Protein AF-0000000079730343 (afdb_homodimer)

InterPro domains:
  IPR000845 Nucleoside phosphorylase domain [PF01048] (17-235)
  IPR018016 Nucleoside phosphorylase, conserved site [PS01232] (62-77)
  IPR035994 Nucleoside phosphorylase superfamily [G3DSA:3.40.50.1580] (2-241)
  IPR035994 Nucleoside phosphorylase superfamily [SSF53167] (4-230)

Secondary structure (DSSP, 8-state):
-PPPTTT---TTSS-SEEE--S-HHHHHHHHTTSEEEEEEEEETTEEEEEEEETTEEEEEE---SSHHHHHHHHHHHHHTT--EEEEEEEEEE-STTPPTT-EEEEEEEEEESSSGGGTS-TTS-B---HHHHHHHHHHHHHTT--EEEEEEEEES-TT---HHHHHHHHHTT--EEESSHHHHHHHHHHTT-EEEEEEEEEEETTTTEETTTT-SS---HHHHTHHHHHHHHHHHHHHT-/-PPPTTT---TTSS-SEEE--S-HHHHHHHHTTSEEEEEEEEETTEEEEEEEETTEEEEEE---SSHHHHHHHHHHHHHTT--EEEEEEEEEE-STTPPTT-EEEEEEEEEESSSGGGTS-TTS-B---HHHHHHHHHHHHHTT--EEEEEEEEES-TT---HHHHHHHHHTT--EEESSHHHHHHHHHHTT-EEEEEEEEEEETTTTEETTTSTTS---HHHHTHHHHHHHHHHHHHHT-

Sequence (482 aa):
MAKQPHLLVEEGDVHDLALVPGDPGRVDRIASHCEDAETVAENREYKLVNATYEGRDLTICSTGIGSPSAAIAVEELAAVGVETFVRVGTTGALQSGIEIGDMIVATGAAKDEGTTARYESDTVPAVPDYEVLSELVDAAEARGEDVHVGPIATDDAFYAETEEYVDNWEAAGLLAVEMEAAALFTLARRKGLRAGAICTVDGNLVEGTQKGATDDEELPEKAKNNVERAISITLDAATSLMAKQPHLLVEEGDVHDLALVPGDPGRVDRIASHCEDAETVAENREYKLVNATYEGRDLTICSTGIGSPSAAIAVEELAAVGVETFVRVGTTGALQSGIEIGDMIVATGAAKDEGTTARYESDTVPAVPDYEVLSELVDAAEARGEDVHVGPIATDDAFYAETEEYVDNWEAAGLLAVEMEAAALFTLARRKGLRAGAICTVDGNLVEGTQKGATDDEELPEKAKNNVERAISITLDAATSL

Foldseek 3Di:
DDQQPAQRDAAPLFDQEEEEEAAPVVLVVLQVQFAPWDWRGDGDSWTWIWTHDPRFTHIYIYQHAAAVSVLSVLVNVVNRRHFEYEYEYAWAWLEPPADFLAKEKAQWEQPAHDPLVVVDDSVDTQGFDPLLSVLLVVLCVVVVHDHHYYHAYAHGDPPPDDPVNSVVCHVVVHTTYGHHRSSNSSVSVVVVGGYIYMHGYQYYPVVPGGHPPPPPDDPPPSNVCSSVSSSSSSSSSSVVD/DDQQPAQRDAAPLFDQEEEEEAAPVVLVVLQVQFAPWDWRGDGDSWTWIWTHDPRFTHIYIYQHAAAVSVLSVLVNVVNRRHFEYEYEYAWAWLEPPAAFLAKEKAQWEQPADDPLVVVDDSVDTQGFDPLLSVLLVVLCVVVVHDHHYYHAYAHGDPPPDDPVNSVVCHVVVHTTYGGHRSSNSSVSVVVVGGYIYMHGYQYYPVVPGGHPPNVPDDGPPSNVCSSVSSSSSSSSSSVVD

Organism: NCBI:txid1457250

Solvent-accessible surface area (backbone atoms only — not comparable to full-atom values): 23530 Å² total; per-residue (Å²): 114,75,65,31,88,64,61,58,46,30,60,80,67,60,40,46,33,32,42,38,24,35,46,46,71,50,36,55,58,52,40,71,75,35,42,80,60,41,80,68,30,74,38,93,54,29,32,33,32,36,30,29,43,96,84,34,65,29,22,29,33,14,24,28,83,31,30,64,46,31,42,53,46,53,54,48,43,44,74,28,53,32,46,34,41,35,34,51,45,62,27,34,22,28,41,84,90,56,49,58,24,39,36,36,36,40,43,21,15,13,51,56,45,73,56,48,58,78,77,42,64,55,30,52,46,17,32,43,30,62,66,50,37,49,33,42,54,49,28,24,50,76,70,71,41,77,63,48,74,41,32,27,34,14,39,74,54,90,83,68,74,43,71,66,57,50,50,51,39,34,54,51,48,26,46,26,42,34,34,38,59,20,32,51,16,41,53,22,36,43,69,74,36,38,19,27,40,40,28,25,23,47,20,18,67,69,76,70,41,36,67,91,72,58,57,86,54,83,69,55,72,53,43,74,46,21,68,61,51,50,44,50,27,49,53,54,21,50,58,79,105,114,74,65,32,89,65,60,60,46,30,60,79,68,59,39,46,32,31,42,38,23,36,46,47,70,50,37,55,58,50,41,70,75,36,42,80,59,41,80,68,31,72,37,92,51,30,33,31,31,36,30,28,43,96,87,33,66,30,21,31,34,13,24,29,82,31,30,63,45,32,43,53,45,53,54,48,42,44,74,28,54,33,46,34,39,34,32,52,44,62,26,33,21,28,41,82,90,56,50,58,25,38,36,38,36,40,44,21,14,13,51,56,42,72,55,50,59,78,76,42,64,55,31,54,44,17,33,42,31,64,66,50,38,50,33,41,55,49,28,23,51,76,69,72,42,78,63,48,75,40,33,27,34,14,39,73,56,91,83,67,75,44,69,66,56,50,50,51,39,35,55,51,49,25,48,27,40,36,35,36,60,19,34,51,16,43,54,22,36,42,69,74,36,35,21,27,41,40,28,26,23,47,19,17,68,70,77,70,42,36,66,87,72,57,53,85,55,82,70,55,75,53,43,74,48,21,68,61,50,51,45,51,26,50,53,55,22,50,59,78,107

Radius of gyration: 22.63 Å; Cα contacts (8 Å, |Δi|>4): 1236; chains: 2; bounding box: 57×63×49 Å

Nearest PDB structures (foldseek):
  3qpb-assembly1_A  TM=9.044E-01  e=6.531E-28  Streptococcus pyogenes serotype M6
  3qpb-assembly3_R  TM=8.979E-01  e=1.360E-26  Streptococcus pyogenes serotype M6
  4lnh-assembly1_A  TM=9.200E-01  e=1.536E-26  Aliivibrio fischeri ES114
  4mch-assembly1_A  TM=9.067E-01  e=4.037E-27  Aliivibrio fischeri ES114
  2iq5-assembly1_B  TM=9.388E-01  e=5.197E-25  Salmonella enterica subsp. enterica serovar Typhimurium str. LT2

Structure (mmCIF, N/CA/C/O backbone):
data_AF-0000000079730343-model_v1
#
loop_
_entity.id
_entity.type
_entity.pdbx_description
1 polymer 'Nucleoside phosphorylase'
#
loop_
_atom_site.group_PDB
_atom_site.id
_atom_site.type_symbol
_atom_site.label_atom_id
_atom_site.label_alt_id
_atom_site.label_comp_id
_atom_site.label_asym_id
_atom_site.label_entity_id
_atom_site.label_seq_id
_atom_site.pdbx_PDB_ins_code
_atom_site.Cartn_x
_atom_site.Cartn_y
_atom_site.Cartn_z
_atom_site.occupancy
_atom_site.B_iso_or_equiv
_atom_site.auth_seq_id
_atom_site.auth_comp_id
_atom_site.auth_asym_id
_atom_site.auth_atom_id
_atom_site.pdbx_PDB_model_num
ATOM 1 N N . MET A 1 1 ? 25.766 -19.5 -10.812 1 69.94 1 MET A N 1
ATOM 2 C CA . MET A 1 1 ? 25.078 -19.703 -9.547 1 69.94 1 MET A CA 1
ATOM 3 C C . MET A 1 1 ? 24.531 -21.125 -9.438 1 69.94 1 MET A C 1
ATOM 5 O O . MET A 1 1 ? 24.188 -21.734 -10.453 1 69.94 1 MET A O 1
ATOM 9 N N . ALA A 1 2 ? 24.578 -21.672 -8.266 1 84.38 2 ALA A N 1
ATOM 10 C CA . ALA A 1 2 ? 24.203 -23.047 -7.988 1 84.38 2 ALA A CA 1
ATOM 11 C C . ALA A 1 2 ? 22.719 -23.281 -8.273 1 84.38 2 ALA A C 1
ATOM 13 O O . ALA A 1 2 ? 21.906 -22.359 -8.141 1 84.38 2 ALA A O 1
ATOM 14 N N . LYS A 1 3 ? 22.453 -24.375 -8.891 1 95.38 3 LYS A N 1
ATOM 15 C CA . LYS A 1 3 ? 21.078 -24.812 -9.117 1 95.38 3 LYS A CA 1
ATOM 16 C C . LYS A 1 3 ? 20.266 -24.766 -7.828 1 95.38 3 LYS A C 1
ATOM 18 O O . LYS A 1 3 ? 20.719 -25.219 -6.777 1 95.38 3 LYS A O 1
ATOM 23 N N . GLN A 1 4 ? 19.078 -24.078 -7.918 1 97.38 4 GLN A N 1
ATOM 24 C CA . GLN A 1 4 ? 18.203 -23.969 -6.75 1 97.38 4 GLN A CA 1
ATOM 25 C C . GLN A 1 4 ? 17.609 -25.328 -6.379 1 97.38 4 GLN A C 1
ATOM 27 O O . GLN A 1 4 ? 17.141 -26.062 -7.246 1 97.38 4 GLN A O 1
ATOM 32 N N . PRO A 1 5 ? 17.625 -25.75 -5.18 1 97 5 PRO A N 1
ATOM 33 C CA . PRO A 1 5 ? 17.328 -27.125 -4.777 1 97 5 PRO A CA 1
ATOM 34 C C . PRO A 1 5 ? 15.852 -27.484 -4.941 1 97 5 PRO A C 1
ATOM 36 O O . PRO A 1 5 ? 15.516 -28.656 -5.152 1 97 5 PRO A O 1
ATOM 39 N N . HIS A 1 6 ? 14.945 -26.484 -4.82 1 97.94 6 HIS A N 1
ATOM 40 C CA . HIS A 1 6 ? 13.531 -26.828 -4.871 1 97.94 6 HIS A CA 1
ATOM 41 C C . HIS A 1 6 ? 12.953 -26.594 -6.266 1 97.94 6 HIS A C 1
ATOM 43 O O . HIS A 1 6 ? 12.219 -27.438 -6.785 1 97.94 6 HIS A O 1
ATOM 49 N N . LEU A 1 7 ? 13.297 -25.438 -6.891 1 98.38 7 LEU A N 1
ATOM 50 C CA . LEU A 1 7 ? 12.742 -25.109 -8.203 1 98.38 7 LEU A CA 1
ATOM 51 C C . LEU A 1 7 ? 13.531 -25.781 -9.312 1 98.38 7 LEU A C 1
ATOM 53 O O . LEU A 1 7 ? 13.062 -25.859 -10.453 1 98.38 7 LEU A O 1
ATOM 57 N N . LEU A 1 8 ? 14.797 -26.203 -9.008 1 98.38 8 LEU A N 1
ATOM 58 C CA . LEU A 1 8 ? 15.664 -26.922 -9.93 1 98.38 8 LEU A CA 1
ATOM 59 C C . LEU A 1 8 ? 16 -26.062 -11.141 1 98.38 8 LEU A C 1
ATOM 61 O O . LEU A 1 8 ? 16.016 -26.562 -12.273 1 98.38 8 LEU A O 1
ATOM 65 N N . VAL A 1 9 ? 16.203 -24.781 -10.93 1 98.31 9 VAL A N 1
ATOM 66 C CA . VAL A 1 9 ? 16.609 -23.859 -11.984 1 98.31 9 VAL A CA 1
ATOM 67 C C . VAL A 1 9 ? 17.875 -23.109 -11.562 1 98.31 9 VAL A C 1
ATOM 69 O O . VAL A 1 9 ? 18.203 -23.062 -10.375 1 98.31 9 VAL A O 1
ATOM 72 N N . GLU A 1 10 ? 18.609 -22.625 -12.477 1 98.06 10 GLU A N 1
ATOM 73 C CA . GLU A 1 10 ? 19.797 -21.797 -12.258 1 98.06 10 GLU A CA 1
ATOM 74 C C . GLU A 1 10 ? 19.766 -20.547 -13.125 1 98.06 10 GLU A C 1
ATOM 76 O O . GLU A 1 10 ? 18.828 -20.344 -13.898 1 98.06 10 GLU A O 1
ATOM 81 N N . GLU A 1 11 ? 20.781 -19.688 -12.906 1 97.56 11 GLU A N 1
ATOM 82 C CA . GLU A 1 11 ? 20.844 -18.438 -13.664 1 97.56 11 GLU A CA 1
ATOM 83 C C . GLU A 1 11 ? 20.766 -18.719 -15.164 1 97.56 11 GLU A C 1
ATOM 85 O O . GLU A 1 11 ? 21.391 -19.641 -15.68 1 97.56 11 GLU A O 1
ATOM 90 N N . GLY A 1 12 ? 19.938 -17.984 -15.812 1 97.69 12 GLY A N 1
ATOM 91 C CA . GLY A 1 12 ? 19.781 -18.156 -17.25 1 97.69 12 GLY A CA 1
ATOM 92 C C . GLY A 1 12 ? 18.547 -18.969 -17.609 1 97.69 12 GLY A C 1
ATOM 93 O O . GLY A 1 12 ? 18.109 -18.969 -18.766 1 97.69 12 GLY A O 1
ATOM 94 N N . ASP A 1 13 ? 17.984 -19.641 -16.641 1 98.44 13 ASP A N 1
ATOM 95 C CA . ASP A 1 13 ? 16.875 -20.562 -16.922 1 98.44 13 ASP A CA 1
ATOM 96 C C . ASP A 1 13 ? 15.547 -19.828 -16.953 1 98.44 13 ASP A C 1
ATOM 98 O O . ASP A 1 13 ? 14.555 -20.344 -17.453 1 98.44 13 ASP A O 1
ATOM 102 N N . VAL A 1 14 ? 15.484 -18.625 -16.359 1 98.69 14 VAL A N 1
ATOM 103 C CA . VAL A 1 14 ? 14.203 -17.953 -16.172 1 98.69 14 VAL A CA 1
ATOM 104 C C . VAL A 1 14 ? 14.305 -16.516 -16.656 1 98.69 14 VAL A C 1
ATOM 106 O O . VAL A 1 14 ? 15.383 -16.047 -17.031 1 98.69 14 VAL A O 1
ATOM 109 N N . HIS A 1 15 ? 13.203 -15.836 -16.812 1 98.75 15 HIS A N 1
ATOM 110 C CA . HIS A 1 15 ? 13.148 -14.438 -17.219 1 98.75 15 HIS A CA 1
ATOM 111 C C . HIS A 1 15 ? 13.008 -13.516 -16 1 98.75 15 HIS A C 1
ATOM 113 O O . HIS A 1 15 ? 12.852 -13.984 -14.875 1 98.75 15 HIS A O 1
ATOM 119 N N . ASP A 1 16 ? 13.102 -12.211 -16.219 1 98.81 16 ASP A N 1
ATOM 120 C CA . ASP A 1 16 ? 13.18 -11.242 -15.133 1 98.81 16 ASP A CA 1
ATOM 121 C C . ASP A 1 16 ? 11.805 -11 -14.516 1 98.81 16 ASP A C 1
ATOM 123 O O . ASP A 1 16 ? 11.695 -10.414 -13.43 1 98.81 16 ASP A O 1
ATOM 127 N N . LEU A 1 17 ? 10.711 -11.406 -15.18 1 98.94 17 LEU A N 1
ATOM 128 C CA . LEU A 1 17 ? 9.336 -11.281 -14.703 1 98.94 17 LEU A CA 1
ATOM 129 C C . LEU A 1 17 ? 8.695 -12.648 -14.5 1 98.94 17 LEU A C 1
ATOM 131 O O . LEU A 1 17 ? 8.734 -13.492 -15.391 1 98.94 17 LEU A O 1
ATOM 135 N N . ALA A 1 18 ? 8.133 -12.891 -13.312 1 98.94 18 ALA A N 1
ATOM 136 C CA . ALA A 1 18 ? 7.48 -14.164 -13.016 1 98.94 18 ALA A CA 1
ATOM 137 C C . ALA A 1 18 ? 6.027 -13.953 -12.602 1 98.94 18 ALA A C 1
ATOM 139 O O . ALA A 1 18 ? 5.742 -13.156 -11.703 1 98.94 18 ALA A O 1
ATOM 140 N N . LEU A 1 19 ? 5.109 -14.547 -13.281 1 98.94 19 LEU A N 1
ATOM 141 C CA . LEU A 1 19 ? 3.76 -14.727 -12.758 1 98.94 19 LEU A CA 1
ATOM 142 C C . LEU A 1 19 ? 3.695 -15.922 -11.812 1 98.94 19 LEU A C 1
ATOM 144 O O . LEU A 1 19 ? 4.172 -17.016 -12.148 1 98.94 19 LEU A O 1
ATOM 148 N N . VAL A 1 20 ? 3.068 -15.734 -10.617 1 98.94 20 VAL A N 1
ATOM 149 C CA . VAL A 1 20 ? 3.184 -16.781 -9.609 1 98.94 20 VAL A CA 1
ATOM 150 C C . VAL A 1 20 ? 1.797 -17.156 -9.094 1 98.94 20 VAL A C 1
ATOM 152 O O . VAL A 1 20 ? 1.356 -16.656 -8.055 1 98.94 20 VAL A O 1
ATOM 155 N N . PRO A 1 21 ? 1.135 -18.125 -9.773 1 98.75 21 PRO A N 1
ATOM 156 C CA . PRO A 1 21 ? -0.096 -18.703 -9.242 1 98.75 21 PRO A CA 1
ATOM 157 C C . PRO A 1 21 ? 0.169 -19.781 -8.188 1 98.75 21 PRO A C 1
ATOM 159 O O . PRO A 1 21 ? 1.284 -20.297 -8.094 1 98.75 21 PRO A O 1
ATOM 162 N N . GLY A 1 22 ? -0.842 -20.062 -7.363 1 97.75 22 GLY A N 1
ATOM 163 C CA . GLY A 1 22 ? -0.707 -21.141 -6.387 1 97.75 22 GLY A CA 1
ATOM 164 C C . GLY A 1 22 ? -0.759 -22.516 -7.012 1 97.75 22 GLY A C 1
ATOM 165 O O . GLY A 1 22 ? 0.118 -23.344 -6.762 1 97.75 22 GLY A O 1
ATOM 166 N N . ASP A 1 23 ? -1.673 -22.75 -7.934 1 96.19 23 ASP A N 1
ATOM 167 C CA . ASP A 1 23 ? -2.004 -24.047 -8.523 1 96.19 23 ASP A CA 1
ATOM 168 C C . ASP A 1 23 ? -1.111 -24.344 -9.727 1 96.19 23 ASP A C 1
ATOM 170 O O . ASP A 1 23 ? -1.12 -23.594 -10.711 1 96.19 23 ASP A O 1
ATOM 174 N N . PRO A 1 24 ? -0.413 -25.484 -9.633 1 96.88 24 PRO A N 1
ATOM 175 C CA . PRO A 1 24 ? 0.372 -25.859 -10.812 1 96.88 24 PRO A CA 1
ATOM 176 C C . PRO A 1 24 ? -0.47 -25.938 -12.086 1 96.88 24 PRO A C 1
ATOM 178 O O . PRO A 1 24 ? 0.028 -25.641 -13.172 1 96.88 24 PRO A O 1
ATOM 181 N N . GLY A 1 25 ? -1.729 -26.359 -11.898 1 96.44 25 GLY A N 1
ATOM 182 C CA . GLY A 1 25 ? -2.617 -26.391 -13.047 1 96.44 25 GLY A CA 1
ATOM 183 C C . GLY A 1 25 ? -2.826 -25.016 -13.672 1 96.44 25 GLY A C 1
ATOM 184 O O . GLY A 1 25 ? -3.053 -24.906 -14.875 1 96.44 25 GLY A O 1
ATOM 185 N N . ARG A 1 26 ? -2.764 -24 -12.898 1 97.62 26 ARG A N 1
ATOM 186 C CA . ARG A 1 26 ? -2.953 -22.641 -13.398 1 97.62 26 ARG A CA 1
ATOM 187 C C . ARG A 1 26 ? -1.734 -22.172 -14.188 1 97.62 26 ARG A C 1
ATOM 189 O O . ARG A 1 26 ? -1.836 -21.266 -15.023 1 97.62 26 ARG A O 1
ATOM 196 N N . VAL A 1 27 ? -0.572 -22.766 -13.969 1 98.56 27 VAL A N 1
ATOM 197 C CA . VAL A 1 27 ? 0.603 -22.469 -14.789 1 98.56 27 VAL A CA 1
ATOM 198 C C . VAL A 1 27 ? 0.315 -22.797 -16.25 1 98.56 27 VAL A C 1
ATOM 200 O O . VAL A 1 27 ? 0.581 -22 -17.141 1 98.56 27 VAL A O 1
ATOM 203 N N . ASP A 1 28 ? -0.299 -23.969 -16.422 1 97.69 28 ASP A N 1
ATOM 204 C CA . ASP A 1 28 ? -0.637 -24.391 -17.781 1 97.69 28 ASP A CA 1
ATOM 205 C C . ASP A 1 28 ? -1.703 -23.484 -18.391 1 97.69 28 ASP A C 1
ATOM 207 O O . ASP A 1 28 ? -1.654 -23.188 -19.594 1 97.69 28 ASP A O 1
ATOM 211 N N . ARG A 1 29 ? -2.625 -23.125 -17.594 1 97.81 29 ARG A N 1
ATOM 212 C CA . ARG A 1 29 ? -3.686 -22.25 -18.062 1 97.81 29 ARG A CA 1
ATOM 213 C C . ARG A 1 29 ? -3.121 -20.906 -18.531 1 97.81 29 ARG A C 1
ATOM 215 O O . ARG A 1 29 ? -3.508 -20.391 -19.578 1 97.81 29 ARG A O 1
ATOM 222 N N . ILE A 1 30 ? -2.219 -20.328 -17.75 1 98.75 30 ILE A N 1
ATOM 223 C CA . ILE A 1 30 ? -1.584 -19.062 -18.125 1 98.75 30 ILE A CA 1
ATOM 224 C C . ILE A 1 30 ? -0.767 -19.25 -19.391 1 98.75 30 ILE A C 1
ATOM 226 O O . ILE A 1 30 ? -0.866 -18.453 -20.328 1 98.75 30 ILE A O 1
ATOM 230 N N . ALA A 1 31 ? -0 -20.328 -19.469 1 98.69 31 ALA A N 1
ATOM 231 C CA . ALA A 1 31 ? 0.871 -20.609 -20.594 1 98.69 31 ALA A CA 1
ATOM 232 C C . ALA A 1 31 ? 0.064 -20.75 -21.891 1 98.69 31 ALA A C 1
ATOM 234 O O . ALA A 1 31 ? 0.539 -20.375 -22.969 1 98.69 31 ALA A O 1
ATOM 235 N N . SER A 1 32 ? -1.128 -21.234 -21.766 1 98.25 32 SER A N 1
ATOM 236 C CA . SER A 1 32 ? -1.967 -21.469 -22.938 1 98.25 32 SER A CA 1
ATOM 237 C C . SER A 1 32 ? -2.369 -20.156 -23.594 1 98.25 32 SER A C 1
ATOM 239 O O . SER A 1 32 ? -2.803 -20.141 -24.75 1 98.25 32 SER A O 1
ATOM 241 N N . HIS A 1 33 ? -2.254 -19.016 -22.891 1 98.31 33 HIS A N 1
ATOM 242 C CA . HIS A 1 33 ? -2.543 -17.688 -23.438 1 98.31 33 HIS A CA 1
ATOM 243 C C . HIS A 1 33 ? -1.304 -17.078 -24.078 1 98.31 33 HIS A C 1
ATOM 245 O O . HIS A 1 33 ? -1.368 -15.984 -24.641 1 98.31 33 HIS A O 1
ATOM 251 N N . CYS A 1 34 ? -0.185 -17.781 -24.016 1 98.69 34 CYS A N 1
ATOM 252 C CA . CYS A 1 34 ? 1.097 -17.219 -24.422 1 98.69 34 CYS A CA 1
ATOM 253 C C . CYS A 1 34 ? 1.65 -17.969 -25.641 1 98.69 34 CYS A C 1
ATOM 255 O O . CYS A 1 34 ? 1.074 -18.969 -26.062 1 98.69 34 CYS A O 1
ATOM 257 N N . GLU A 1 35 ? 2.682 -17.406 -26.172 1 98.38 35 GLU A N 1
ATOM 258 C CA . GLU A 1 35 ? 3.453 -18.047 -27.234 1 98.38 35 GLU A CA 1
ATOM 259 C C . GLU A 1 35 ? 4.73 -18.672 -26.688 1 98.38 35 GLU A C 1
ATOM 261 O O . GLU A 1 35 ? 5.199 -18.312 -25.609 1 98.38 35 GLU A O 1
ATOM 266 N N . ASP A 1 36 ? 5.254 -19.734 -27.359 1 98.12 36 ASP A N 1
ATOM 267 C CA . ASP A 1 36 ? 6.562 -20.328 -27.125 1 98.12 36 ASP A CA 1
ATOM 268 C C . ASP A 1 36 ? 6.676 -20.859 -25.703 1 98.12 36 ASP A C 1
ATOM 270 O O . ASP A 1 36 ? 7.707 -20.688 -25.047 1 98.12 36 ASP A O 1
ATOM 274 N N . ALA A 1 37 ? 5.59 -21.422 -25.25 1 98.62 37 ALA A N 1
ATOM 275 C CA . ALA A 1 37 ? 5.602 -21.938 -23.891 1 98.62 37 ALA A CA 1
ATOM 276 C C . ALA A 1 37 ? 6.465 -23.203 -23.797 1 98.62 37 ALA A C 1
ATOM 278 O O . ALA A 1 37 ? 6.332 -24.109 -24.609 1 98.62 37 ALA A O 1
ATOM 279 N N . GLU A 1 38 ? 7.359 -23.203 -22.812 1 98.5 38 GLU A N 1
ATOM 280 C CA . GLU A 1 38 ? 8.242 -24.344 -22.594 1 98.5 38 GLU A CA 1
ATOM 281 C C . GLU A 1 38 ? 8.422 -24.625 -21.109 1 98.5 38 GLU A C 1
ATOM 283 O O . GLU A 1 38 ? 8.773 -23.719 -20.344 1 98.5 38 GLU A O 1
ATOM 288 N N . THR A 1 39 ? 8.203 -25.844 -20.719 1 98.5 39 THR A N 1
ATOM 289 C CA . THR A 1 39 ? 8.445 -26.234 -19.328 1 98.5 39 THR A CA 1
ATOM 290 C C . THR A 1 39 ? 9.938 -26.25 -19.031 1 98.5 39 THR A C 1
ATOM 292 O O . THR A 1 39 ? 10.719 -26.891 -19.734 1 98.5 39 THR A O 1
ATOM 295 N N . VAL A 1 40 ? 10.273 -25.547 -17.969 1 98.25 40 VAL A N 1
ATOM 296 C CA . VAL A 1 40 ? 11.672 -25.391 -17.578 1 98.25 40 VAL A CA 1
ATOM 297 C C . VAL A 1 40 ? 12.016 -26.406 -16.5 1 98.25 40 VAL A C 1
ATOM 299 O O . VAL A 1 40 ? 13.133 -26.938 -16.484 1 98.25 40 VAL A O 1
ATOM 302 N N . ALA A 1 41 ? 11.109 -26.547 -15.586 1 98.38 41 ALA A N 1
ATOM 303 C CA . ALA A 1 41 ? 11.328 -27.438 -14.453 1 98.38 41 ALA A CA 1
ATOM 304 C C . ALA A 1 41 ? 10.016 -27.781 -13.758 1 98.38 41 ALA A C 1
ATOM 306 O O . ALA A 1 41 ? 9.039 -27.047 -13.859 1 98.38 41 ALA A O 1
ATOM 307 N N . GLU A 1 42 ? 9.969 -28.906 -13.188 1 98.25 42 GLU A N 1
ATOM 308 C CA . GLU A 1 42 ? 8.859 -29.344 -12.352 1 98.25 42 GLU A CA 1
ATOM 309 C C . GLU A 1 42 ? 9.344 -30.172 -11.164 1 98.25 42 GLU A C 1
ATOM 311 O O . GLU A 1 42 ? 10.086 -31.141 -11.344 1 98.25 42 GLU A O 1
ATOM 316 N N . ASN A 1 43 ? 9 -29.719 -9.977 1 98.25 43 ASN A N 1
ATOM 317 C CA . ASN A 1 43 ? 9.367 -30.406 -8.734 1 98.25 43 ASN A CA 1
ATOM 318 C C . ASN A 1 43 ? 8.406 -30.031 -7.602 1 98.25 43 ASN A C 1
ATOM 320 O O . ASN A 1 43 ? 8.258 -28.859 -7.262 1 98.25 43 ASN A O 1
ATOM 324 N N . ARG A 1 44 ? 7.762 -31.125 -7 1 96.5 44 ARG A N 1
ATOM 325 C CA . ARG A 1 44 ? 6.812 -30.906 -5.91 1 96.5 44 ARG A CA 1
ATOM 326 C C . ARG A 1 44 ? 5.68 -29.984 -6.344 1 96.5 44 ARG A C 1
ATOM 328 O O . ARG A 1 44 ? 5.008 -30.234 -7.348 1 96.5 44 ARG A O 1
ATOM 335 N N . GLU A 1 45 ? 5.441 -28.891 -5.664 1 96.19 45 GLU A N 1
ATOM 336 C CA . GLU A 1 45 ? 4.352 -27.984 -5.988 1 96.19 45 GLU A CA 1
ATOM 337 C C . GLU A 1 45 ? 4.789 -26.938 -7.012 1 96.19 45 GLU A C 1
ATOM 339 O O . GLU A 1 45 ? 3.986 -26.109 -7.445 1 96.19 45 GLU A O 1
ATOM 344 N N . TYR A 1 46 ? 6.031 -27.062 -7.492 1 98.5 46 TYR A N 1
ATOM 345 C CA . TYR A 1 46 ? 6.559 -26.031 -8.383 1 98.5 46 TYR A CA 1
ATOM 346 C C . TYR A 1 46 ? 6.594 -26.516 -9.82 1 98.5 46 TYR A C 1
ATOM 348 O O . TYR A 1 46 ? 7.188 -27.562 -10.117 1 98.5 46 TYR A O 1
ATOM 356 N N . LYS A 1 47 ? 5.918 -25.844 -10.609 1 98.69 47 LYS A N 1
ATOM 357 C CA . LYS A 1 47 ? 6.012 -25.969 -12.062 1 98.69 47 LYS A CA 1
ATOM 358 C C . LYS A 1 47 ? 6.414 -24.641 -12.703 1 98.69 47 LYS A C 1
ATOM 360 O O . LYS A 1 47 ? 5.824 -23.594 -12.406 1 98.69 47 LYS A O 1
ATOM 365 N N . LEU A 1 48 ? 7.473 -24.672 -13.5 1 98.81 48 LEU A N 1
ATOM 366 C CA . LEU A 1 48 ? 7.988 -23.453 -14.141 1 98.81 48 LEU A CA 1
ATOM 367 C C . LEU A 1 48 ? 7.871 -23.562 -15.656 1 98.81 48 LEU A C 1
ATOM 369 O O . LEU A 1 48 ? 8.328 -24.531 -16.25 1 98.81 48 LEU A O 1
ATOM 373 N N . VAL A 1 49 ? 7.277 -22.594 -16.234 1 98.88 49 VAL A N 1
ATOM 374 C CA . VAL A 1 49 ? 7.133 -22.5 -17.688 1 98.88 49 VAL A CA 1
ATOM 375 C C . VAL A 1 49 ? 7.613 -21.125 -18.141 1 98.88 49 VAL A C 1
ATOM 377 O O . VAL A 1 49 ? 7.266 -20.094 -17.547 1 98.88 49 VAL A O 1
ATOM 380 N N . ASN A 1 50 ? 8.484 -21.062 -19.094 1 98.88 50 ASN A N 1
ATOM 381 C CA . ASN A 1 50 ? 8.797 -19.828 -19.812 1 98.88 50 ASN A CA 1
ATOM 382 C C . ASN A 1 50 ? 7.867 -19.625 -21.016 1 98.88 50 ASN A C 1
ATOM 384 O O . ASN A 1 50 ? 7.496 -20.594 -21.688 1 98.88 50 ASN A O 1
ATOM 388 N N . ALA A 1 51 ? 7.508 -18.438 -21.234 1 98.81 51 ALA A N 1
ATOM 389 C CA . ALA A 1 51 ? 6.629 -18.109 -22.344 1 98.81 51 ALA A CA 1
ATOM 390 C C . ALA A 1 51 ? 6.793 -16.656 -22.766 1 98.81 51 ALA A C 1
ATOM 392 O O . ALA A 1 51 ? 7.562 -15.914 -22.156 1 98.81 51 ALA A O 1
ATOM 393 N N . THR A 1 52 ? 6.207 -16.312 -23.938 1 98.81 52 THR A N 1
ATOM 394 C CA . THR A 1 52 ? 6.172 -14.938 -24.422 1 98.81 52 THR A CA 1
ATOM 395 C C . THR A 1 52 ? 4.73 -14.477 -24.641 1 98.81 52 THR A C 1
ATOM 397 O O . THR A 1 52 ? 3.906 -15.227 -25.172 1 98.81 52 THR A O 1
ATOM 400 N N . TYR A 1 53 ? 4.395 -13.336 -24.172 1 98.88 53 TYR A N 1
ATOM 401 C CA . TYR A 1 53 ? 3.09 -12.734 -24.406 1 98.88 53 TYR A CA 1
ATOM 402 C C . TYR A 1 53 ? 3.236 -11.344 -25.016 1 98.88 53 TYR A C 1
ATOM 404 O O . TYR A 1 53 ? 3.779 -10.43 -24.375 1 98.88 53 TYR A O 1
ATOM 412 N N . GLU A 1 54 ? 2.746 -11.164 -26.234 1 98.38 54 GLU A N 1
ATOM 413 C CA . GLU A 1 54 ? 2.838 -9.906 -26.969 1 98.38 54 GLU A CA 1
ATOM 414 C C . GLU A 1 54 ? 4.254 -9.336 -26.922 1 98.38 54 GLU A C 1
ATOM 416 O O . GLU A 1 54 ? 4.441 -8.156 -26.609 1 98.38 54 GLU A O 1
ATOM 421 N N . GLY A 1 55 ? 5.227 -10.172 -27.047 1 98.44 55 GLY A N 1
ATOM 422 C CA . GLY A 1 55 ? 6.621 -9.773 -27.156 1 98.44 55 GLY A CA 1
ATOM 423 C C . GLY A 1 55 ? 7.332 -9.719 -25.828 1 98.44 55 GLY A C 1
ATOM 424 O O . GLY A 1 55 ? 8.547 -9.523 -25.766 1 98.44 55 GLY A O 1
ATOM 425 N N . ARG A 1 56 ? 6.66 -9.859 -24.703 1 98.75 56 ARG A N 1
ATOM 426 C CA . ARG A 1 56 ? 7.254 -9.836 -23.375 1 98.75 56 ARG A CA 1
ATOM 427 C C . ARG A 1 56 ? 7.559 -11.242 -22.875 1 98.75 56 ARG A C 1
ATOM 429 O O . ARG A 1 56 ? 6.648 -12.055 -22.688 1 98.75 56 ARG A O 1
ATOM 436 N N . ASP A 1 57 ? 8.844 -11.547 -22.672 1 98.81 57 ASP A N 1
ATOM 437 C CA . ASP A 1 57 ? 9.234 -12.82 -22.078 1 98.81 57 ASP A CA 1
ATOM 438 C C . ASP A 1 57 ? 8.898 -12.867 -20.594 1 98.81 57 ASP A C 1
ATOM 440 O O . ASP A 1 57 ? 9.102 -11.883 -19.875 1 98.81 57 ASP A O 1
ATOM 444 N N . LEU A 1 58 ? 8.344 -14 -20.219 1 98.88 58 LEU A N 1
ATOM 445 C CA . LEU A 1 58 ? 8.016 -14.133 -18.797 1 98.88 58 LEU A CA 1
ATOM 446 C C . LEU A 1 58 ? 8.117 -15.586 -18.359 1 98.88 58 LEU A C 1
ATOM 448 O O . LEU A 1 58 ? 8.125 -16.5 -19.188 1 98.88 58 LEU A O 1
ATOM 452 N N . THR A 1 59 ? 8.352 -15.789 -17.094 1 98.94 59 THR A N 1
ATOM 453 C CA . THR A 1 59 ? 8.305 -17.094 -16.422 1 98.94 59 THR A CA 1
ATOM 454 C C . THR A 1 59 ? 7.027 -17.25 -15.609 1 98.94 59 THR A C 1
ATOM 456 O O . THR A 1 59 ? 6.574 -16.297 -14.977 1 98.94 59 THR A O 1
ATOM 459 N N . ILE A 1 60 ? 6.406 -18.344 -15.703 1 98.94 60 ILE A N 1
ATOM 460 C CA . ILE A 1 60 ? 5.266 -18.703 -14.867 1 98.94 60 ILE A CA 1
ATOM 461 C C . ILE A 1 60 ? 5.668 -19.797 -13.883 1 98.94 60 ILE A C 1
ATOM 463 O O . ILE A 1 60 ? 6.188 -20.828 -14.289 1 98.94 60 ILE A O 1
ATOM 467 N N . CYS A 1 61 ? 5.441 -19.609 -12.578 1 98.94 61 CYS A N 1
ATOM 468 C CA . CYS A 1 61 ? 5.879 -20.562 -11.562 1 98.94 61 CYS A CA 1
ATOM 469 C C . CYS A 1 61 ? 4.82 -20.734 -10.469 1 98.94 61 CYS A C 1
ATOM 471 O O . CYS A 1 61 ? 4.52 -19.781 -9.75 1 98.94 61 CYS A O 1
ATOM 473 N N . SER A 1 62 ? 4.316 -21.922 -10.344 1 98.81 62 SER A N 1
ATOM 474 C CA . SER A 1 62 ? 3.387 -22.156 -9.242 1 98.81 62 SER A CA 1
ATOM 475 C C . SER A 1 62 ? 4.102 -22.109 -7.895 1 98.81 62 SER A C 1
ATOM 477 O O . SER A 1 62 ? 5.266 -22.5 -7.789 1 98.81 62 SER A O 1
ATOM 479 N N . THR A 1 63 ? 3.4 -21.641 -6.871 1 98.31 63 THR A N 1
ATOM 480 C CA . THR A 1 63 ? 4.012 -21.516 -5.555 1 98.31 63 THR A CA 1
ATOM 481 C C . THR A 1 63 ? 3.477 -22.562 -4.594 1 98.31 63 THR A C 1
ATOM 483 O O . THR A 1 63 ? 4.004 -22.734 -3.492 1 98.31 63 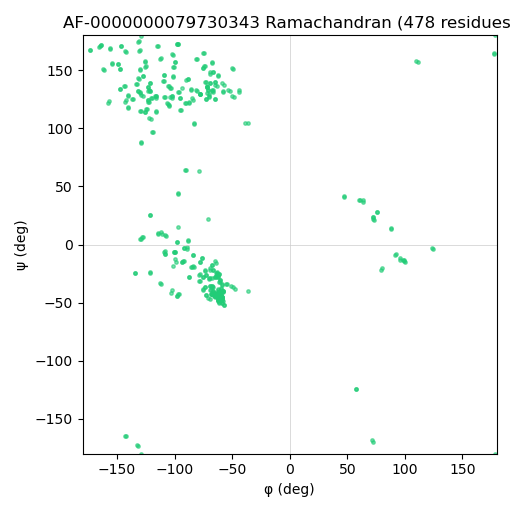THR A O 1
ATOM 486 N N . GLY A 1 64 ? 2.414 -23.312 -5.055 1 96.75 64 GLY A N 1
ATOM 487 C CA . GLY A 1 64 ? 1.688 -24.078 -4.055 1 96.75 64 GLY A CA 1
ATOM 488 C C . GLY A 1 64 ? 0.844 -23.203 -3.139 1 96.75 64 GLY A C 1
ATOM 489 O O . GLY A 1 64 ? 0.619 -22.031 -3.424 1 96.75 64 GLY A O 1
ATOM 490 N N . ILE A 1 65 ? 0.355 -23.906 -2.098 1 96.44 65 ILE A N 1
ATOM 491 C CA . ILE A 1 65 ? -0.532 -23.203 -1.177 1 96.44 65 ILE A CA 1
ATOM 492 C C . ILE A 1 65 ? 0.232 -22.828 0.093 1 96.44 65 ILE A C 1
ATOM 494 O O . ILE A 1 65 ? 0.878 -23.688 0.707 1 96.44 65 ILE A O 1
ATOM 498 N N . GLY A 1 66 ? 0.174 -21.547 0.419 1 97.38 66 GLY A N 1
ATOM 499 C CA . GLY A 1 66 ? 0.714 -21.125 1.7 1 97.38 66 GLY A CA 1
ATOM 500 C C . GLY A 1 66 ? 1.974 -20.281 1.568 1 97.38 66 GLY A C 1
ATOM 501 O O . GLY A 1 66 ? 2.75 -20.469 0.629 1 97.38 66 GLY A O 1
ATOM 502 N N . SER A 1 67 ? 2.238 -19.484 2.598 1 98.25 67 SER A N 1
ATOM 503 C CA . SER A 1 67 ? 3.352 -18.531 2.611 1 98.25 67 SER A CA 1
ATOM 504 C C . SER A 1 67 ? 4.691 -19.266 2.627 1 98.25 67 SER A C 1
ATOM 506 O O . SER A 1 67 ? 5.652 -18.828 1.991 1 98.25 67 SER A O 1
ATOM 508 N N . PRO A 1 68 ? 4.812 -20.453 3.346 1 97.31 68 PRO A N 1
ATOM 509 C CA . PRO A 1 68 ? 6.117 -21.125 3.367 1 97.31 68 PRO A CA 1
ATOM 510 C C . PRO A 1 68 ? 6.574 -21.562 1.979 1 97.31 68 PRO A C 1
ATOM 512 O O . PRO A 1 68 ? 7.715 -21.297 1.587 1 97.31 68 PRO A O 1
ATOM 515 N N . SER A 1 69 ? 5.711 -22.219 1.209 1 97.81 69 SER A N 1
ATOM 516 C CA . SER A 1 69 ? 6.098 -22.672 -0.125 1 97.81 69 SER A CA 1
ATOM 517 C C . SER A 1 69 ? 6.293 -21.484 -1.069 1 97.81 69 SER A C 1
ATOM 519 O O . SER A 1 69 ? 7.199 -21.5 -1.908 1 97.81 69 SER A O 1
ATOM 521 N N . ALA A 1 70 ? 5.402 -20.438 -0.957 1 98.31 70 ALA A N 1
ATOM 522 C CA . ALA A 1 70 ? 5.555 -19.234 -1.769 1 98.31 70 ALA A CA 1
ATOM 523 C C . ALA A 1 70 ? 6.902 -18.562 -1.512 1 98.31 70 ALA A C 1
ATOM 525 O O . ALA A 1 70 ? 7.555 -18.094 -2.445 1 98.31 70 ALA A O 1
ATOM 526 N N . ALA A 1 71 ? 7.32 -18.531 -0.257 1 98.62 71 ALA A N 1
ATOM 527 C CA . ALA A 1 71 ? 8.586 -17.906 0.112 1 98.62 71 ALA A CA 1
ATOM 528 C C . ALA A 1 71 ? 9.766 -18.625 -0.552 1 98.62 71 ALA A C 1
ATOM 530 O O . ALA A 1 71 ? 10.703 -17.984 -1.019 1 98.62 71 ALA A O 1
ATOM 531 N N . ILE A 1 72 ? 9.742 -19.953 -0.601 1 98.25 72 ILE A N 1
ATOM 532 C CA . ILE A 1 72 ? 10.781 -20.734 -1.268 1 98.25 72 ILE A CA 1
ATOM 533 C C . ILE A 1 72 ? 10.852 -20.344 -2.74 1 98.25 72 ILE A C 1
ATOM 535 O O . ILE A 1 72 ? 11.938 -20.109 -3.273 1 98.25 72 ILE A O 1
ATOM 539 N N . ALA A 1 73 ? 9.68 -20.25 -3.363 1 98.69 73 ALA A N 1
ATOM 540 C CA . ALA A 1 73 ? 9.633 -19.891 -4.777 1 98.69 73 ALA A CA 1
ATOM 541 C C . ALA A 1 73 ? 10.25 -18.516 -5.004 1 98.69 73 ALA A C 1
ATOM 543 O O . ALA A 1 73 ? 11.094 -18.344 -5.891 1 98.69 73 ALA A O 1
ATOM 544 N N . VAL A 1 74 ? 9.883 -17.5 -4.188 1 98.62 74 VAL A N 1
ATOM 545 C CA . VAL A 1 74 ? 10.359 -16.125 -4.352 1 98.62 74 VAL A CA 1
ATOM 546 C C . VAL A 1 74 ? 11.867 -16.078 -4.125 1 98.62 74 VAL A C 1
ATOM 548 O O . VAL A 1 74 ? 12.602 -15.477 -4.914 1 98.62 74 VAL A O 1
ATOM 551 N N . GLU A 1 75 ? 12.336 -16.75 -3.098 1 98.62 75 GLU A N 1
ATOM 552 C CA . GLU A 1 75 ? 13.758 -16.75 -2.762 1 98.62 75 GLU A CA 1
ATOM 553 C C . GLU A 1 75 ? 14.586 -17.359 -3.887 1 98.62 75 GLU A C 1
ATOM 555 O O . GLU A 1 75 ? 15.586 -16.766 -4.312 1 98.62 75 GLU A O 1
ATOM 560 N N . GLU A 1 76 ? 14.18 -18.453 -4.355 1 98.69 76 GLU A N 1
ATOM 561 C CA . GLU A 1 76 ? 14.984 -19.172 -5.344 1 98.69 76 GLU A CA 1
ATOM 562 C C . GLU A 1 76 ? 14.891 -18.5 -6.715 1 98.69 76 GLU A C 1
ATOM 564 O O . GLU A 1 76 ? 15.875 -18.453 -7.453 1 98.69 76 GLU A O 1
ATOM 569 N N . LEU A 1 77 ? 13.695 -18.016 -7.094 1 98.88 77 LEU A N 1
ATOM 570 C CA . LEU A 1 77 ? 13.578 -17.281 -8.352 1 98.88 77 LEU A CA 1
ATOM 571 C C . LEU A 1 77 ? 14.414 -16.016 -8.328 1 98.88 77 LEU A C 1
ATOM 573 O O . LEU A 1 77 ? 15.07 -15.672 -9.312 1 98.88 77 LEU A O 1
ATOM 577 N N . ALA A 1 78 ? 14.352 -15.273 -7.215 1 98.75 78 ALA A N 1
ATOM 578 C CA . ALA A 1 78 ? 15.164 -14.07 -7.066 1 98.75 78 ALA A CA 1
ATOM 579 C C . ALA A 1 78 ? 16.656 -14.383 -7.207 1 98.75 78 ALA A C 1
ATOM 581 O O . ALA A 1 78 ? 17.391 -13.633 -7.84 1 98.75 78 ALA A O 1
ATOM 582 N N . ALA A 1 79 ? 17.062 -15.484 -6.648 1 98.38 79 ALA A N 1
ATOM 583 C CA . ALA A 1 79 ? 18.469 -15.891 -6.664 1 98.38 79 ALA A CA 1
ATOM 584 C C . ALA A 1 79 ? 18.953 -16.141 -8.086 1 98.38 79 ALA A C 1
ATOM 586 O O . ALA A 1 79 ? 20.141 -16.016 -8.375 1 98.38 79 ALA A O 1
ATOM 587 N N . VAL A 1 80 ? 18 -16.453 -8.945 1 98.38 80 VAL A N 1
ATOM 588 C CA . VAL A 1 80 ? 18.438 -16.812 -10.289 1 98.38 80 VAL A CA 1
ATOM 589 C C . VAL A 1 80 ? 18.016 -15.742 -11.281 1 98.38 80 VAL A C 1
ATOM 591 O O . VAL A 1 80 ? 18 -15.977 -12.492 1 98.38 80 VAL A O 1
ATOM 594 N N . GLY A 1 81 ? 17.516 -14.609 -10.789 1 98.25 81 GLY A N 1
ATOM 595 C CA . GLY A 1 81 ? 17.5 -13.484 -11.703 1 98.25 81 GLY A CA 1
ATOM 596 C C . GLY A 1 81 ? 16.125 -12.867 -11.883 1 98.25 81 GLY A C 1
ATOM 597 O O . GLY A 1 81 ? 15.969 -11.883 -12.609 1 98.25 81 GLY A O 1
ATOM 598 N N . VAL A 1 82 ? 15.094 -13.406 -11.305 1 98.81 82 VAL A N 1
ATOM 599 C CA . VAL A 1 82 ? 13.781 -12.773 -11.383 1 98.81 82 VAL A CA 1
ATOM 600 C C . VAL A 1 82 ? 13.789 -11.477 -10.57 1 98.81 82 VAL A C 1
ATOM 602 O O . VAL A 1 82 ? 14.297 -11.438 -9.453 1 98.81 82 VAL A O 1
ATOM 605 N N . GLU A 1 83 ? 13.148 -10.422 -11.117 1 98.88 83 GLU A N 1
ATOM 606 C CA . GLU A 1 83 ? 13.18 -9.109 -10.484 1 98.88 83 GLU A CA 1
ATOM 607 C C . GLU A 1 83 ? 11.766 -8.625 -10.172 1 98.88 83 GLU A C 1
ATOM 609 O O . GLU A 1 83 ? 11.586 -7.711 -9.367 1 98.88 83 GLU A O 1
ATOM 614 N N . THR A 1 84 ? 10.789 -9.117 -10.883 1 98.94 84 THR A N 1
ATOM 615 C CA . THR A 1 84 ? 9.398 -8.703 -10.727 1 98.94 84 THR A CA 1
ATOM 616 C C . THR A 1 84 ? 8.484 -9.922 -10.586 1 98.94 84 THR A C 1
ATOM 618 O O . THR A 1 84 ? 8.594 -10.883 -11.352 1 98.94 84 THR A O 1
ATOM 621 N N . PHE A 1 85 ? 7.625 -9.906 -9.578 1 98.94 85 PHE A N 1
ATOM 622 C CA . PHE A 1 85 ? 6.703 -10.992 -9.281 1 98.94 85 PHE A CA 1
ATOM 623 C C . PHE A 1 85 ? 5.258 -10.508 -9.32 1 98.94 85 PHE A C 1
ATOM 625 O O . PHE A 1 85 ? 4.926 -9.477 -8.727 1 98.94 85 PHE A O 1
ATOM 632 N N . VAL A 1 86 ? 4.352 -11.227 -10.008 1 98.94 86 VAL A N 1
ATOM 633 C CA . VAL A 1 86 ? 2.924 -10.914 -9.984 1 98.94 86 VAL A CA 1
ATOM 634 C C . VAL A 1 86 ? 2.131 -12.156 -9.578 1 98.94 86 VAL A C 1
ATOM 636 O O . VAL A 1 86 ? 2.117 -13.148 -10.297 1 98.94 86 VAL A O 1
ATOM 639 N N . ARG A 1 87 ? 1.528 -12.086 -8.453 1 98.88 87 ARG A N 1
ATOM 640 C CA . ARG A 1 87 ? 0.648 -13.172 -8.031 1 98.88 87 ARG A CA 1
ATOM 641 C C . ARG A 1 87 ? -0.701 -13.086 -8.734 1 98.88 87 ARG A C 1
ATOM 643 O O . ARG A 1 87 ? -1.313 -12.023 -8.797 1 98.88 87 ARG A O 1
ATOM 650 N N . VAL A 1 88 ? -1.087 -14.148 -9.273 1 98.62 88 VAL A N 1
ATOM 651 C CA . VAL A 1 88 ? -2.412 -14.328 -9.859 1 98.62 88 VAL A CA 1
ATOM 652 C C . VAL A 1 88 ? -3.148 -15.453 -9.133 1 98.62 88 VAL A C 1
ATOM 654 O O . VAL A 1 88 ? -2.957 -16.625 -9.453 1 98.62 88 VAL A O 1
ATOM 657 N N . GLY A 1 89 ? -3.971 -15.094 -8.203 1 97.69 89 GLY A N 1
ATOM 658 C CA . GLY A 1 89 ? -4.547 -16.109 -7.34 1 97.69 89 GLY A CA 1
ATOM 659 C C . GLY A 1 89 ? -6.047 -15.977 -7.176 1 97.69 89 GLY A C 1
ATOM 660 O O . GLY A 1 89 ? -6.707 -15.312 -7.98 1 97.69 89 GLY A O 1
ATOM 661 N N . THR A 1 90 ? -6.605 -16.781 -6.281 1 97.19 90 THR A N 1
ATOM 662 C CA . THR A 1 90 ? -8.008 -16.75 -5.863 1 97.19 90 THR A CA 1
ATOM 663 C C . THR A 1 90 ? -8.117 -16.297 -4.41 1 97.19 90 THR A C 1
ATOM 665 O O . THR A 1 90 ? -7.133 -16.297 -3.674 1 97.19 90 THR A O 1
ATOM 668 N N . THR A 1 91 ? -9.281 -15.852 -4.082 1 97.5 91 THR A N 1
ATOM 669 C CA . THR A 1 91 ? -9.438 -15.281 -2.748 1 97.5 91 THR A CA 1
ATOM 670 C C . THR A 1 91 ? -10.891 -15.391 -2.285 1 97.5 91 THR A C 1
ATOM 672 O O . THR A 1 91 ? -11.789 -15.617 -3.096 1 97.5 91 THR A O 1
ATOM 675 N N . GLY A 1 92 ? -11.055 -15.375 -0.922 1 97.12 92 GLY A N 1
ATOM 676 C CA . GLY A 1 92 ? -12.359 -15.164 -0.315 1 97.12 92 GLY A CA 1
ATOM 677 C C . GLY A 1 92 ? -12.594 -13.719 0.094 1 97.12 92 GLY A C 1
ATOM 678 O O . GLY A 1 92 ? -11.766 -13.117 0.774 1 97.12 92 GLY A O 1
ATOM 679 N N . ALA A 1 93 ? -13.719 -13.211 -0.284 1 97.81 93 ALA A N 1
ATOM 680 C CA . ALA A 1 93 ? -14.023 -11.82 0.013 1 97.81 93 ALA A CA 1
ATOM 681 C C . ALA A 1 93 ? -14.367 -11.633 1.489 1 97.81 93 ALA A C 1
ATOM 683 O O . ALA A 1 93 ? -14.883 -12.547 2.133 1 97.81 93 ALA A O 1
ATOM 684 N N . LEU A 1 94 ? -14.125 -10.406 1.997 1 98.19 94 LEU A N 1
ATOM 685 C CA . LEU A 1 94 ? -14.305 -10.094 3.41 1 98.19 94 LEU A CA 1
ATOM 686 C C . LEU A 1 94 ? -15.188 -8.859 3.584 1 98.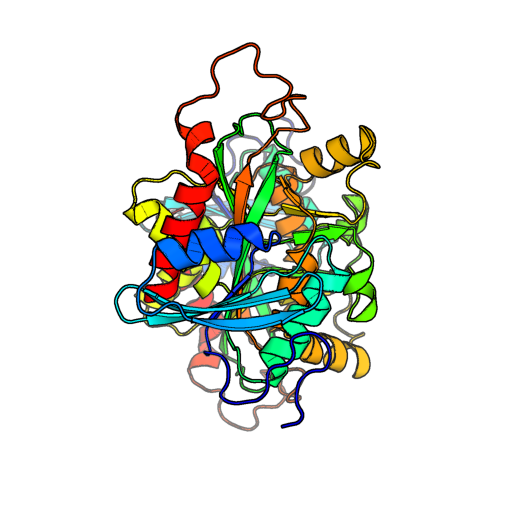19 94 LEU A C 1
ATOM 688 O O . LEU A 1 94 ? -15.227 -8.266 4.664 1 98.19 94 LEU A O 1
ATOM 692 N N . GLN A 1 95 ? -15.742 -8.344 2.553 1 98.31 95 GLN A N 1
ATOM 693 C CA . GLN A 1 95 ? -16.656 -7.207 2.592 1 98.31 95 GLN A CA 1
ATOM 694 C C . GLN A 1 95 ? -17.969 -7.523 1.863 1 98.31 95 GLN A C 1
ATOM 696 O O . GLN A 1 95 ? -17.953 -8.203 0.837 1 98.31 95 GLN A O 1
ATOM 701 N N . SER A 1 96 ? -19.031 -7.004 2.344 1 96.38 96 SER A N 1
ATOM 702 C CA . SER A 1 96 ? -20.281 -7.078 1.6 1 96.38 96 SER A CA 1
ATOM 703 C C . SER A 1 96 ? -20.188 -6.344 0.267 1 96.38 96 SER A C 1
ATOM 705 O O . SER A 1 96 ? -19.422 -5.383 0.138 1 96.38 96 SER A O 1
ATOM 707 N N . GLY A 1 97 ? -20.844 -6.867 -0.693 1 95.19 97 GLY A N 1
ATOM 708 C CA . GLY A 1 97 ? -20.859 -6.188 -1.978 1 95.19 97 GLY A CA 1
ATOM 709 C C . GLY A 1 97 ? -19.828 -6.711 -2.951 1 95.19 97 GLY A C 1
ATOM 710 O O . GLY A 1 97 ? -19.859 -6.375 -4.137 1 95.19 97 GLY A O 1
ATOM 711 N N . ILE A 1 98 ? -18.891 -7.5 -2.461 1 96.75 98 ILE A N 1
ATOM 712 C CA . ILE A 1 98 ? -17.938 -8.141 -3.357 1 96.75 98 ILE A CA 1
ATOM 713 C C . ILE A 1 98 ? -18.484 -9.5 -3.805 1 96.75 98 ILE A C 1
ATOM 715 O O . ILE A 1 98 ? -18.703 -10.391 -2.98 1 96.75 98 ILE A O 1
ATOM 719 N N . GLU A 1 99 ? -18.625 -9.656 -5.102 1 94.38 99 GLU A N 1
ATOM 720 C CA . GLU A 1 99 ? -19.281 -10.844 -5.645 1 94.38 99 GLU A CA 1
ATOM 721 C C . GLU A 1 99 ? -18.266 -11.875 -6.125 1 94.38 99 GLU A C 1
ATOM 723 O O . GLU A 1 99 ? -17.125 -11.523 -6.434 1 94.38 99 GLU A O 1
ATOM 728 N N . ILE A 1 100 ? -18.703 -13.086 -6.184 1 94.69 100 ILE A N 1
ATOM 729 C CA . ILE A 1 100 ? -17.891 -14.125 -6.809 1 94.69 100 ILE A CA 1
ATOM 730 C C . ILE A 1 100 ? -17.578 -13.742 -8.25 1 94.69 100 ILE A C 1
ATOM 732 O O . ILE A 1 100 ? -18.469 -13.297 -8.992 1 94.69 100 ILE A O 1
ATOM 736 N N . GLY A 1 101 ? -16.359 -13.852 -8.617 1 96 101 GLY A N 1
ATOM 737 C CA . GLY A 1 101 ? -15.938 -13.469 -9.953 1 96 101 GLY A CA 1
ATOM 738 C C . GLY A 1 101 ? -15.32 -12.086 -10.016 1 96 101 GLY A C 1
ATOM 739 O O . GLY A 1 101 ? -14.68 -11.727 -11.008 1 96 101 GLY A O 1
ATOM 740 N N . ASP A 1 102 ? -15.492 -11.32 -8.938 1 97.19 102 ASP A N 1
ATOM 741 C CA . ASP A 1 102 ? -14.859 -10 -8.891 1 97.19 102 ASP A CA 1
ATOM 742 C C . ASP A 1 102 ? -13.336 -10.125 -8.828 1 97.19 102 ASP A C 1
ATOM 744 O O . ASP A 1 102 ? -12.812 -11.18 -8.453 1 97.19 102 ASP A O 1
ATOM 748 N N . MET A 1 103 ? -12.656 -9.023 -9.266 1 98.25 103 MET A N 1
ATOM 749 C CA . MET A 1 103 ? -11.195 -8.922 -9.203 1 98.25 103 MET A CA 1
ATOM 750 C C . MET A 1 103 ? -10.766 -7.984 -8.086 1 98.25 103 MET A C 1
ATOM 752 O O . MET A 1 103 ? -11.391 -6.949 -7.855 1 98.25 103 MET A O 1
ATOM 756 N N . ILE A 1 104 ? -9.773 -8.414 -7.371 1 98.81 104 ILE A N 1
ATOM 757 C CA . ILE A 1 104 ? -9.203 -7.574 -6.32 1 98.81 104 ILE A CA 1
ATOM 758 C C . ILE A 1 104 ? -7.711 -7.383 -6.57 1 98.81 104 ILE A C 1
ATOM 760 O O . ILE A 1 104 ? -6.973 -8.352 -6.75 1 98.81 104 ILE A O 1
ATOM 764 N N . VAL A 1 105 ? -7.254 -6.129 -6.66 1 98.94 105 VAL A N 1
ATOM 765 C CA . VAL A 1 105 ? -5.836 -5.781 -6.688 1 98.94 105 VAL A CA 1
ATOM 766 C C . VAL A 1 105 ? -5.402 -5.27 -5.316 1 98.94 105 VAL A C 1
ATOM 768 O O . VAL A 1 105 ? -6.023 -4.359 -4.762 1 98.94 105 VAL A O 1
ATOM 771 N N . ALA A 1 106 ? -4.344 -5.859 -4.801 1 98.94 106 ALA A N 1
ATOM 772 C CA . ALA A 1 106 ? -3.977 -5.656 -3.4 1 98.94 106 ALA A CA 1
ATOM 773 C C . ALA A 1 106 ? -3.115 -4.406 -3.234 1 98.94 106 ALA A C 1
ATOM 775 O O . ALA A 1 106 ? -2.137 -4.219 -3.963 1 98.94 106 ALA A O 1
ATOM 776 N N . THR A 1 107 ? -3.438 -3.547 -2.24 1 98.94 107 THR A N 1
ATOM 777 C CA . THR A 1 107 ? -2.631 -2.383 -1.889 1 98.94 107 THR A CA 1
ATOM 778 C C . THR A 1 107 ? -1.769 -2.674 -0.663 1 98.94 107 THR A C 1
ATOM 780 O O . THR A 1 107 ? -0.923 -1.859 -0.286 1 98.94 107 THR A O 1
ATOM 783 N N . GLY A 1 108 ? -1.927 -3.764 -0.056 1 98.88 108 GLY A N 1
ATOM 784 C CA . GLY A 1 108 ? -1.226 -4.309 1.097 1 98.88 108 GLY A CA 1
ATOM 785 C C . GLY A 1 108 ? -1.775 -5.645 1.552 1 98.88 108 GLY A C 1
ATOM 786 O O . GLY A 1 108 ? -2.838 -6.074 1.097 1 98.88 108 GLY A O 1
ATOM 787 N N . ALA A 1 109 ? -1.045 -6.344 2.35 1 98.88 109 ALA A N 1
ATOM 788 C CA . ALA A 1 109 ? -1.479 -7.645 2.852 1 98.88 109 ALA A CA 1
ATOM 789 C C . ALA A 1 109 ? -1.179 -7.785 4.34 1 98.88 109 ALA A C 1
ATOM 791 O O . ALA A 1 109 ? -0.046 -7.566 4.773 1 98.88 109 ALA A O 1
ATOM 792 N N . ALA A 1 110 ? -2.236 -8.094 5.074 1 98.81 110 ALA A N 1
ATOM 793 C CA . ALA A 1 110 ? -2.049 -8.359 6.496 1 98.81 110 ALA A CA 1
ATOM 794 C C . ALA A 1 110 ? -1.192 -9.609 6.715 1 98.81 110 ALA A C 1
ATOM 796 O O . ALA A 1 110 ? -1.355 -10.609 6.016 1 98.81 110 ALA A O 1
ATOM 797 N N . LYS A 1 111 ? -0.318 -9.523 7.695 1 98.12 111 LYS A N 1
ATOM 798 C CA . LYS A 1 111 ? 0.602 -10.602 8.023 1 98.12 111 LYS A CA 1
ATOM 799 C C . LYS A 1 111 ? -0.005 -11.539 9.07 1 98.12 111 LYS A C 1
ATOM 801 O O . LYS A 1 111 ? 0.538 -11.695 10.164 1 98.12 111 LYS A O 1
ATOM 806 N N . ASP A 1 112 ? -1.056 -12.172 8.695 1 96.88 112 ASP A N 1
ATOM 807 C CA . ASP A 1 112 ? -1.679 -13.133 9.602 1 96.88 112 ASP A CA 1
ATOM 808 C C . ASP A 1 112 ? -1.232 -14.555 9.281 1 96.88 112 ASP A C 1
ATOM 810 O O . ASP A 1 112 ? -2.064 -15.461 9.141 1 96.88 112 ASP A O 1
ATOM 814 N N . GLU A 1 113 ? -0.016 -14.758 9.047 1 96 113 GLU A N 1
ATOM 815 C CA . GLU A 1 113 ? 0.692 -16 8.781 1 96 113 GLU A CA 1
ATOM 816 C C . GLU A 1 113 ? 2.08 -16 9.414 1 96 113 GLU A C 1
ATOM 818 O O . GLU A 1 113 ? 2.514 -14.984 9.961 1 96 113 GLU A O 1
ATOM 823 N N . GLY A 1 114 ? 2.727 -17.125 9.5 1 96 114 GLY A N 1
ATOM 824 C CA . GLY A 1 114 ? 3.912 -17.266 10.328 1 96 114 GLY A CA 1
ATOM 825 C C . GLY A 1 114 ? 5.203 -17.031 9.562 1 96 114 GLY A C 1
ATOM 826 O O . GLY A 1 114 ? 6.254 -16.812 10.164 1 96 114 GLY A O 1
ATOM 827 N N . THR A 1 115 ? 5.211 -17.031 8.281 1 97.75 115 THR A N 1
ATOM 828 C CA . THR A 1 115 ? 6.418 -17 7.461 1 97.75 115 THR A CA 1
ATOM 829 C C . THR A 1 115 ? 7.094 -15.641 7.539 1 97.75 115 THR A C 1
ATOM 831 O O . THR A 1 115 ? 8.305 -15.547 7.75 1 97.75 115 THR A O 1
ATOM 834 N N . THR A 1 116 ? 6.352 -14.492 7.418 1 98.12 116 THR A N 1
ATOM 835 C CA . THR A 1 116 ? 6.934 -13.156 7.371 1 98.12 116 THR A CA 1
ATOM 836 C C . THR A 1 116 ? 7.637 -12.82 8.688 1 98.12 116 THR A C 1
ATOM 838 O O . THR A 1 116 ? 8.641 -12.109 8.695 1 98.12 116 THR A O 1
ATOM 841 N N . ALA A 1 117 ? 7.18 -13.414 9.734 1 96.94 117 ALA A N 1
ATOM 842 C CA . ALA A 1 117 ? 7.742 -13.133 11.055 1 96.94 117 ALA A CA 1
ATOM 843 C C . ALA A 1 117 ? 9.18 -13.625 11.156 1 96.94 117 ALA A C 1
ATOM 845 O O . ALA A 1 117 ? 9.938 -13.172 12.016 1 96.94 117 ALA A O 1
ATOM 846 N N . ARG A 1 118 ? 9.547 -14.555 10.32 1 96.81 118 ARG A N 1
ATOM 847 C CA . ARG A 1 118 ? 10.922 -15.047 10.289 1 96.81 118 ARG A CA 1
ATOM 848 C C . ARG A 1 118 ? 11.844 -14.062 9.594 1 96.81 118 ARG A C 1
ATOM 850 O O . ARG A 1 118 ? 13.07 -14.172 9.695 1 96.81 118 ARG A O 1
ATOM 857 N N . TYR A 1 119 ? 11.258 -13.078 8.945 1 97.25 119 TYR A N 1
ATOM 858 C CA . TYR A 1 119 ? 12.062 -12.148 8.164 1 97.25 119 TYR A CA 1
ATOM 859 C C . TYR A 1 119 ? 12.039 -10.75 8.781 1 97.25 119 TYR A C 1
ATOM 861 O O . TYR A 1 119 ? 13.008 -10 8.672 1 97.25 119 TYR A O 1
ATOM 869 N N . GLU A 1 120 ? 10.891 -10.367 9.406 1 97.38 120 GLU A N 1
ATOM 870 C CA . GLU A 1 120 ? 10.766 -9.016 9.961 1 97.38 120 GLU A CA 1
ATOM 871 C C . GLU A 1 120 ? 9.586 -8.93 10.93 1 97.38 120 GLU A C 1
ATOM 873 O O . GLU A 1 120 ? 8.781 -9.859 11.023 1 97.38 120 GLU A O 1
ATOM 878 N N . SER A 1 121 ? 9.516 -7.758 11.617 1 96.56 121 SER A N 1
ATOM 879 C CA . SER A 1 121 ? 8.422 -7.473 12.547 1 96.56 121 SER A CA 1
ATOM 880 C C . SER A 1 121 ? 7.094 -7.328 11.82 1 96.56 121 SER A C 1
ATOM 882 O O . SER A 1 121 ? 7.055 -6.852 10.68 1 96.56 121 SER A O 1
ATOM 884 N N . ASP A 1 122 ? 6.004 -7.707 12.5 1 96.5 122 ASP A N 1
ATOM 885 C CA . ASP A 1 122 ? 4.664 -7.555 11.945 1 96.5 122 ASP A CA 1
ATOM 886 C C . ASP A 1 122 ? 4.324 -6.082 11.734 1 96.5 122 ASP A C 1
ATOM 888 O O . ASP A 1 122 ? 3.387 -5.754 11 1 96.5 122 ASP A O 1
ATOM 892 N N . THR A 1 123 ? 5.074 -5.168 12.336 1 96.94 123 THR A N 1
ATOM 893 C CA . THR A 1 123 ? 4.777 -3.742 12.242 1 96.94 123 THR A CA 1
ATOM 894 C C . THR A 1 123 ? 5.121 -3.215 10.852 1 96.94 123 THR A C 1
ATOM 896 O O . THR A 1 123 ? 4.625 -2.164 10.445 1 96.94 123 THR A O 1
ATOM 899 N N . VAL A 1 124 ? 6.098 -3.906 10.156 1 98.38 124 VAL A N 1
ATOM 900 C CA . VAL A 1 124 ? 6.492 -3.486 8.812 1 98.38 124 VAL A CA 1
ATOM 901 C C . VAL A 1 124 ? 5.391 -3.838 7.816 1 98.38 124 VAL A C 1
ATOM 903 O O . VAL A 1 124 ? 4.926 -4.98 7.77 1 98.38 124 VAL A O 1
ATOM 906 N N . PRO A 1 125 ? 4.914 -2.875 7.066 1 98.56 125 PRO A N 1
ATOM 907 C CA . PRO A 1 125 ? 3.795 -3.166 6.164 1 98.56 125 PRO A CA 1
ATOM 908 C C . PRO A 1 125 ? 4.203 -4.039 4.98 1 98.56 125 PRO A C 1
ATOM 910 O O . PRO A 1 125 ? 5.254 -3.82 4.379 1 98.56 125 PRO A O 1
ATOM 913 N N . ALA A 1 126 ? 3.438 -5.082 4.672 1 98.88 126 ALA A N 1
ATOM 914 C CA . ALA A 1 126 ? 3.576 -5.828 3.424 1 98.88 126 ALA A CA 1
ATOM 915 C C . ALA A 1 126 ? 2.822 -5.137 2.289 1 98.88 126 ALA A C 1
ATOM 917 O O . ALA A 1 126 ? 1.597 -5.234 2.203 1 98.88 126 ALA A O 1
ATOM 918 N N . VAL A 1 127 ? 3.555 -4.465 1.397 1 98.94 127 VAL A N 1
ATOM 919 C CA . VAL A 1 127 ? 2.92 -3.666 0.353 1 98.94 127 VAL A CA 1
ATOM 920 C C . VAL A 1 127 ? 3.527 -4.012 -1.004 1 98.94 127 VAL A C 1
ATOM 922 O O . VAL A 1 127 ? 4.684 -4.43 -1.084 1 98.94 127 VAL A O 1
ATOM 925 N N . PRO A 1 128 ? 2.762 -3.885 -2.074 1 98.88 128 PRO A N 1
ATOM 926 C CA . PRO A 1 128 ? 3.283 -4.098 -3.426 1 98.88 128 PRO A CA 1
ATOM 927 C C . PRO A 1 128 ? 4.145 -2.938 -3.914 1 98.88 128 PRO A C 1
ATOM 929 O O . PRO A 1 128 ? 4.203 -1.889 -3.266 1 98.88 128 PRO A O 1
ATOM 932 N N . ASP A 1 129 ? 4.879 -3.25 -4.98 1 98.81 129 ASP A N 1
ATOM 933 C CA . ASP A 1 129 ? 5.5 -2.189 -5.773 1 98.81 129 ASP A CA 1
ATOM 934 C C . ASP A 1 129 ? 4.445 -1.346 -6.48 1 98.81 129 ASP A C 1
ATOM 936 O O . ASP A 1 129 ? 3.502 -1.883 -7.066 1 98.81 129 ASP A O 1
ATOM 940 N N . TYR A 1 130 ? 4.57 -0.042 -6.395 1 98.81 130 TYR A N 1
ATOM 941 C CA . TYR A 1 130 ? 3.553 0.868 -6.906 1 98.81 130 TYR A CA 1
ATOM 942 C C . TYR A 1 130 ? 3.348 0.668 -8.406 1 98.81 130 TYR A C 1
ATOM 944 O O . TYR A 1 130 ? 2.215 0.71 -8.891 1 98.81 130 TYR A O 1
ATOM 952 N N . GLU A 1 131 ? 4.43 0.516 -9.109 1 98.62 131 GLU A N 1
ATOM 953 C CA . GLU A 1 131 ? 4.301 0.351 -10.555 1 98.62 131 GLU A CA 1
ATOM 954 C C . GLU A 1 131 ? 3.555 -0.935 -10.898 1 98.62 131 GLU A C 1
ATOM 956 O O . GLU A 1 131 ? 2.697 -0.943 -11.781 1 98.62 131 GLU A O 1
ATOM 961 N N . VAL A 1 132 ? 3.883 -2.037 -10.211 1 98.88 132 VAL A N 1
ATOM 962 C CA . VAL A 1 132 ? 3.199 -3.299 -10.477 1 98.88 132 VAL A CA 1
ATOM 963 C C . VAL A 1 132 ? 1.718 -3.166 -10.125 1 98.88 132 VAL A C 1
ATOM 965 O O . VAL A 1 132 ? 0.853 -3.594 -10.898 1 98.88 132 VAL A O 1
ATOM 968 N N . LEU A 1 133 ? 1.452 -2.523 -8.984 1 98.88 133 LEU A N 1
ATOM 969 C CA . LEU A 1 133 ? 0.083 -2.262 -8.555 1 98.88 133 LEU A CA 1
ATOM 970 C C . LEU A 1 133 ? -0.669 -1.445 -9.594 1 98.88 133 LEU A C 1
ATOM 972 O O . LEU A 1 133 ? -1.758 -1.833 -10.031 1 98.88 133 LEU A O 1
ATOM 976 N N . SER A 1 134 ? -0.1 -0.341 -10.062 1 98.75 134 SER A N 1
ATOM 977 C CA . SER A 1 134 ? -0.754 0.573 -10.992 1 98.75 134 SER A CA 1
ATOM 978 C C . SER A 1 134 ? -0.964 -0.081 -12.352 1 98.75 134 SER A C 1
ATOM 980 O O . SER A 1 134 ? -1.99 0.139 -13 1 98.75 134 SER A O 1
ATOM 982 N N . GLU A 1 135 ? 0.007 -0.929 -12.758 1 98.81 135 GLU A N 1
ATOM 983 C CA . GLU A 1 135 ? -0.118 -1.589 -14.055 1 98.81 135 GLU A CA 1
ATOM 984 C C . GLU A 1 135 ? -1.248 -2.615 -14.047 1 98.81 135 GLU A C 1
ATOM 986 O O . GLU A 1 135 ? -1.919 -2.818 -15.055 1 98.81 135 GLU A O 1
ATOM 991 N N . LEU A 1 136 ? -1.432 -3.289 -12.906 1 98.88 136 LEU A N 1
ATOM 992 C CA . LEU A 1 136 ? -2.547 -4.223 -12.789 1 98.88 136 LEU A CA 1
ATOM 993 C C . LEU A 1 136 ? -3.881 -3.488 -12.883 1 98.88 136 LEU A C 1
ATOM 995 O O . LEU A 1 136 ? -4.797 -3.936 -13.578 1 98.88 136 LEU A O 1
ATOM 999 N N . VAL A 1 137 ? -3.994 -2.346 -12.188 1 98.88 137 VAL A N 1
ATOM 1000 C CA . VAL A 1 137 ? -5.219 -1.551 -12.219 1 98.88 137 VAL A CA 1
ATOM 1001 C C . VAL A 1 137 ? -5.457 -1.018 -13.625 1 98.88 137 VAL A C 1
ATOM 1003 O O . VAL A 1 137 ? -6.562 -1.126 -14.164 1 98.88 137 VAL A O 1
ATOM 1006 N N . ASP A 1 138 ? -4.414 -0.515 -14.25 1 98.62 138 ASP A N 1
ATOM 1007 C CA . ASP A 1 138 ? -4.516 0.045 -15.594 1 98.62 138 ASP A CA 1
ATOM 1008 C C . ASP A 1 138 ? -4.922 -1.025 -16.609 1 98.62 138 ASP A C 1
ATOM 1010 O O . ASP A 1 138 ? -5.734 -0.768 -17.5 1 98.62 138 ASP A O 1
ATOM 1014 N N . ALA A 1 139 ? -4.305 -2.211 -16.484 1 98.75 139 ALA A N 1
ATOM 1015 C CA . ALA A 1 139 ? -4.625 -3.303 -17.406 1 98.75 139 ALA A CA 1
ATOM 1016 C C . ALA A 1 139 ? -6.094 -3.703 -17.281 1 98.75 139 ALA A C 1
ATOM 1018 O O . ALA A 1 139 ? -6.758 -3.971 -18.281 1 98.75 139 ALA A O 1
ATOM 1019 N N . ALA A 1 140 ? -6.586 -3.742 -16.031 1 98.44 140 ALA A N 1
ATOM 1020 C CA . ALA A 1 140 ? -7.996 -4.059 -15.82 1 98.44 140 ALA A CA 1
ATOM 1021 C C . ALA A 1 140 ? -8.898 -3.004 -16.453 1 98.44 140 ALA A C 1
ATOM 1023 O O . ALA A 1 140 ? -9.867 -3.338 -17.141 1 98.44 140 ALA A O 1
ATOM 1024 N N . GLU A 1 141 ? -8.555 -1.771 -16.266 1 97.25 141 GLU A N 1
ATOM 1025 C CA . GLU A 1 141 ? -9.328 -0.672 -16.844 1 97.25 141 GLU A CA 1
ATOM 1026 C C . GLU A 1 141 ? -9.32 -0.735 -18.359 1 97.25 141 GLU A C 1
ATOM 1028 O O . GLU A 1 141 ? -10.359 -0.527 -19 1 97.25 141 GLU A O 1
ATOM 1033 N N . ALA A 1 142 ? -8.188 -0.992 -18.906 1 97.88 142 ALA A N 1
ATOM 1034 C CA . ALA A 1 142 ? -8.047 -1.061 -20.359 1 97.88 142 ALA A CA 1
ATOM 1035 C C . ALA A 1 142 ? -8.914 -2.174 -20.938 1 97.88 142 ALA A C 1
ATOM 1037 O O . ALA A 1 142 ? -9.383 -2.074 -22.078 1 97.88 142 ALA A O 1
ATOM 1038 N N . ARG A 1 143 ? -9.219 -3.186 -20.156 1 96.88 143 ARG A N 1
ATOM 1039 C CA . ARG A 1 143 ? -10.055 -4.301 -20.594 1 96.88 143 ARG A CA 1
ATOM 1040 C C . ARG A 1 143 ? -11.523 -4.047 -20.266 1 96.88 143 ARG A C 1
ATOM 1042 O O . ARG A 1 143 ? -12.375 -4.898 -20.516 1 96.88 143 ARG A O 1
ATOM 1049 N N . GLY A 1 144 ? -11.75 -2.912 -19.609 1 96.44 144 GLY A N 1
ATOM 1050 C CA . GLY A 1 144 ? -13.109 -2.621 -19.172 1 96.44 144 GLY A CA 1
ATOM 1051 C C . GLY A 1 144 ? -13.562 -3.477 -18.016 1 96.44 144 GLY A C 1
ATOM 1052 O O . GLY A 1 144 ? -14.758 -3.738 -17.844 1 96.44 144 GLY A O 1
ATOM 1053 N N . GLU A 1 145 ? -12.586 -3.973 -17.266 1 95.25 145 GLU A N 1
ATOM 1054 C CA . GLU A 1 145 ? -12.867 -4.812 -16.109 1 95.25 145 GLU A CA 1
ATOM 1055 C C . GLU A 1 145 ? -12.891 -3.99 -14.82 1 95.25 145 GLU A C 1
ATOM 1057 O O . GLU A 1 145 ? -11.961 -3.234 -14.539 1 95.25 145 GLU A O 1
ATOM 1062 N N . ASP A 1 146 ? -13.953 -4.109 -14.117 1 94.25 146 ASP A N 1
ATOM 1063 C CA . ASP A 1 146 ? -13.992 -3.496 -12.797 1 94.25 146 ASP A CA 1
ATOM 1064 C C . ASP A 1 146 ? -13.109 -4.258 -11.812 1 94.25 146 ASP A C 1
ATOM 1066 O O . ASP A 1 146 ? -13.078 -5.492 -11.82 1 94.25 146 ASP A O 1
ATOM 1070 N N . VAL A 1 147 ? -12.367 -3.553 -11.031 1 97.31 147 VAL A N 1
ATOM 1071 C CA . VAL A 1 147 ? -11.547 -4.188 -10 1 97.31 147 VAL A CA 1
ATOM 1072 C C . VAL A 1 147 ? -11.719 -3.441 -8.68 1 97.31 147 VAL A C 1
ATOM 1074 O O . VAL A 1 147 ? -11.891 -2.221 -8.664 1 97.31 147 VAL A O 1
ATOM 1077 N N . HIS A 1 148 ? -11.836 -4.219 -7.594 1 98.62 148 HIS A N 1
ATOM 1078 C CA . HIS A 1 148 ? -11.641 -3.645 -6.27 1 98.62 148 HIS A CA 1
ATOM 1079 C C . HIS A 1 148 ? -10.156 -3.461 -5.965 1 98.62 148 HIS A C 1
ATOM 1081 O O . HIS A 1 148 ? -9.352 -4.367 -6.195 1 98.62 148 HIS A O 1
ATOM 1087 N N . VAL A 1 149 ? -9.773 -2.287 -5.531 1 98.88 149 VAL A N 1
ATOM 1088 C CA . VAL A 1 149 ? -8.383 -2 -5.184 1 98.88 149 VAL A CA 1
ATOM 1089 C C . VAL A 1 149 ? -8.281 -1.673 -3.697 1 98.88 149 VAL A C 1
ATOM 1091 O O . VAL A 1 149 ? -8.875 -0.7 -3.227 1 98.88 149 VAL A O 1
ATOM 1094 N N . GLY A 1 150 ? -7.59 -2.504 -2.879 1 98.81 150 GLY A N 1
ATOM 1095 C CA . GLY A 1 150 ? -7.504 -2.297 -1.442 1 98.81 150 GLY A CA 1
ATOM 1096 C C . GLY A 1 150 ? -6.715 -3.379 -0.729 1 98.81 150 GLY A C 1
ATOM 1097 O O . GLY A 1 150 ? -6.16 -4.273 -1.369 1 98.81 150 GLY A O 1
ATOM 1098 N N . PRO A 1 151 ? -6.582 -3.281 0.553 1 98.88 151 PRO A N 1
ATOM 1099 C CA . PRO A 1 151 ? -5.777 -4.242 1.313 1 98.88 151 PRO A CA 1
ATOM 1100 C C . PRO A 1 151 ? -6.477 -5.586 1.489 1 98.88 151 PRO A C 1
ATOM 1102 O O . PRO A 1 151 ? -7.711 -5.648 1.501 1 98.88 151 PRO A O 1
ATOM 1105 N N . ILE A 1 152 ? -5.676 -6.594 1.613 1 98.88 152 ILE A N 1
ATOM 1106 C CA . ILE A 1 152 ? -6.168 -7.953 1.813 1 98.88 152 ILE A CA 1
ATOM 1107 C C . ILE A 1 152 ? -5.469 -8.586 3.016 1 98.88 152 ILE A C 1
ATOM 1109 O O . ILE A 1 152 ? -4.656 -7.934 3.682 1 98.88 152 ILE A O 1
ATOM 1113 N N . ALA A 1 153 ? -5.844 -9.875 3.326 1 98.62 153 ALA A N 1
ATOM 1114 C CA . ALA A 1 153 ? -5.219 -10.609 4.422 1 98.62 153 ALA A CA 1
ATOM 1115 C C . ALA A 1 153 ? -4.574 -11.898 3.912 1 98.62 153 ALA A C 1
ATOM 1117 O O . ALA A 1 153 ? -5.121 -12.578 3.039 1 98.62 153 ALA A O 1
ATOM 1118 N N . THR A 1 154 ? -3.432 -12.18 4.426 1 98.62 154 THR A N 1
ATOM 1119 C CA . THR A 1 154 ? -2.799 -13.477 4.215 1 98.62 154 THR A CA 1
ATOM 1120 C C . THR A 1 154 ? -2.879 -14.328 5.48 1 98.62 154 THR A C 1
ATOM 1122 O O . THR A 1 154 ? -2.387 -13.93 6.535 1 98.62 154 THR A O 1
ATOM 1125 N N . ASP A 1 155 ? -3.479 -15.445 5.316 1 96.38 155 ASP A N 1
ATOM 1126 C CA . ASP A 1 155 ? -3.721 -16.328 6.449 1 96.38 155 ASP A CA 1
ATOM 1127 C C . ASP A 1 155 ? -3.17 -17.734 6.172 1 96.38 155 ASP A C 1
ATOM 1129 O O . ASP A 1 155 ? -3.121 -18.172 5.023 1 96.38 155 ASP A O 1
ATOM 1133 N N . ASP A 1 156 ? -2.795 -18.5 7.25 1 93.81 156 ASP A N 1
ATOM 1134 C CA . ASP A 1 156 ? -2.141 -19.797 7.102 1 93.81 156 ASP A CA 1
ATOM 1135 C C . ASP A 1 156 ? -3.145 -20.938 7.242 1 93.81 156 ASP A C 1
ATOM 1137 O O . ASP A 1 156 ? -2.83 -22.094 6.938 1 93.81 156 ASP A O 1
ATOM 1141 N N . ALA A 1 157 ? -4.273 -20.625 7.738 1 92.06 157 ALA A N 1
ATOM 1142 C CA . ALA A 1 157 ? -5.203 -21.719 8.039 1 92.06 157 ALA A CA 1
ATOM 1143 C C . ALA A 1 157 ? -6.504 -21.562 7.266 1 92.06 157 ALA A C 1
ATOM 1145 O O . ALA A 1 157 ? -7.383 -20.797 7.668 1 92.06 157 ALA A O 1
ATOM 1146 N N . PHE A 1 158 ? -6.656 -22.375 6.352 1 87.5 158 PHE A N 1
ATOM 1147 C CA . PHE A 1 158 ? -7.797 -22.312 5.445 1 87.5 158 PHE A CA 1
ATOM 1148 C C . PHE A 1 158 ? -9.094 -22.641 6.18 1 87.5 158 PHE A C 1
ATOM 1150 O O . PHE A 1 158 ? -10.141 -22.047 5.891 1 87.5 158 PHE A O 1
ATOM 1157 N N . TYR A 1 159 ? -9.016 -23.422 7.18 1 89.88 159 TYR A N 1
ATOM 1158 C CA . TYR A 1 159 ? -10.227 -23.938 7.809 1 89.88 159 TYR A CA 1
ATOM 1159 C C . TYR A 1 159 ? -10.375 -23.406 9.234 1 89.88 159 TYR A C 1
ATOM 1161 O O . TYR A 1 159 ? -11.219 -23.875 9.992 1 89.88 159 TYR A O 1
ATOM 1169 N N . ALA A 1 160 ? -9.617 -22.5 9.625 1 86.94 160 ALA A N 1
ATOM 1170 C CA . ALA A 1 160 ? -9.617 -22.094 11.023 1 86.94 160 ALA A CA 1
ATOM 1171 C C . ALA A 1 160 ? -10.25 -20.719 11.188 1 86.94 160 ALA A C 1
ATOM 1173 O O . ALA A 1 160 ? -10.172 -20.109 12.266 1 86.94 160 ALA A O 1
ATOM 1174 N N . GLU A 1 161 ? -10.812 -20.219 10.133 1 86.12 161 GLU A N 1
ATOM 1175 C CA . GLU A 1 161 ? -11.43 -18.906 10.227 1 86.12 161 GLU A CA 1
ATOM 1176 C C . GLU A 1 161 ? -12.625 -18.922 11.172 1 86.12 161 GLU A C 1
ATOM 1178 O O . GLU A 1 161 ? -13.477 -19.812 11.094 1 86.12 161 GLU A O 1
ATOM 1183 N N . THR A 1 162 ? -12.586 -18.078 12.109 1 91.25 162 THR A N 1
ATOM 1184 C CA . THR A 1 162 ? -13.711 -17.906 13.016 1 91.25 162 THR A CA 1
ATOM 1185 C C . THR A 1 162 ? -14.531 -16.672 12.648 1 91.25 162 THR A C 1
ATOM 1187 O O . THR A 1 162 ? -14.062 -15.812 11.906 1 91.25 162 THR A O 1
ATOM 1190 N N . GLU A 1 163 ? -15.695 -16.609 13.141 1 93.06 163 GLU A N 1
ATOM 1191 C CA . GLU A 1 163 ? -16.531 -15.43 12.938 1 93.06 163 GLU A CA 1
ATOM 1192 C C . GLU A 1 163 ? -15.844 -14.172 13.453 1 93.06 163 GLU A C 1
ATOM 1194 O O . GLU A 1 163 ? -15.914 -13.117 12.82 1 93.06 163 GLU A O 1
ATOM 1199 N N . GLU A 1 164 ? -15.211 -14.328 14.555 1 94.06 164 GLU A N 1
ATOM 1200 C CA . GLU A 1 164 ? -14.5 -13.203 15.148 1 94.06 164 GLU A CA 1
ATOM 1201 C C . GLU A 1 164 ? -13.391 -12.703 14.227 1 94.06 164 GLU A C 1
ATOM 1203 O O . GLU A 1 164 ? -13.227 -11.492 14.047 1 94.06 164 GLU A O 1
ATOM 1208 N N . TYR A 1 165 ? -12.672 -13.641 13.633 1 92.19 165 TYR A N 1
ATOM 1209 C CA . TYR A 1 165 ? -11.602 -13.281 12.711 1 92.19 165 TYR A CA 1
ATOM 1210 C C . TYR A 1 165 ? -12.156 -12.547 11.492 1 92.19 165 TYR A C 1
ATOM 1212 O O . TYR A 1 165 ? -11.617 -11.516 11.086 1 92.19 165 TYR A O 1
ATOM 1220 N N . VAL A 1 166 ? -13.227 -13.047 11 1 94.81 166 VAL A N 1
ATOM 1221 C CA . VAL A 1 166 ? -13.859 -12.461 9.82 1 94.81 166 VAL A CA 1
ATOM 1222 C C . VAL A 1 166 ? -14.383 -11.062 10.156 1 94.81 166 VAL A C 1
ATOM 1224 O O . VAL A 1 166 ? -14.148 -10.109 9.422 1 94.81 166 VAL A O 1
ATOM 1227 N N . ASP A 1 167 ? -15.016 -10.938 11.32 1 96.5 167 ASP A N 1
ATOM 1228 C CA . ASP A 1 167 ? -15.555 -9.656 11.766 1 96.5 167 ASP A CA 1
ATOM 1229 C C . ASP A 1 167 ? -14.438 -8.617 11.906 1 96.5 167 ASP A C 1
ATOM 1231 O O . ASP A 1 167 ? -14.617 -7.453 11.547 1 96.5 167 ASP A O 1
ATOM 1235 N N . ASN A 1 168 ? -13.328 -9.062 12.43 1 96.25 168 ASN A N 1
ATOM 1236 C CA . ASN A 1 168 ? -12.203 -8.156 12.656 1 96.25 168 ASN A CA 1
ATOM 1237 C C . ASN A 1 168 ? -11.625 -7.648 11.344 1 96.25 168 ASN A C 1
ATOM 1239 O O . ASN A 1 168 ? -11.32 -6.461 11.211 1 96.25 168 ASN A O 1
ATOM 1243 N N . TRP A 1 169 ? -11.477 -8.523 10.375 1 96.94 169 TRP A N 1
ATOM 1244 C CA . TRP A 1 169 ? -10.953 -8.125 9.07 1 96.94 169 TRP A CA 1
ATOM 1245 C C . TRP A 1 169 ? -11.938 -7.211 8.344 1 96.94 169 TRP A C 1
ATOM 1247 O O . TRP A 1 169 ? -11.531 -6.23 7.711 1 96.94 169 TRP A O 1
ATOM 1257 N N . GLU A 1 170 ? -13.195 -7.59 8.438 1 97.62 170 GLU A N 1
ATOM 1258 C CA . GLU A 1 170 ? -14.227 -6.746 7.84 1 97.62 170 GLU A CA 1
ATOM 1259 C C . GLU A 1 170 ? -14.203 -5.34 8.43 1 97.62 170 GLU A C 1
ATOM 1261 O O . GLU A 1 170 ? -14.195 -4.352 7.695 1 97.62 170 GLU A O 1
ATOM 1266 N N . ALA A 1 171 ? -14.156 -5.254 9.766 1 97.62 171 ALA A N 1
ATOM 1267 C CA . ALA A 1 171 ? -14.133 -3.971 10.461 1 97.62 171 ALA A CA 1
ATOM 1268 C C . ALA A 1 171 ? -12.883 -3.174 10.102 1 97.62 171 ALA A C 1
ATOM 1270 O O . ALA A 1 171 ? -12.906 -1.94 10.094 1 97.62 171 ALA A O 1
ATOM 1271 N N . ALA A 1 172 ? -11.812 -3.867 9.75 1 97.94 172 ALA A N 1
ATOM 1272 C CA . ALA A 1 172 ? -10.539 -3.223 9.43 1 97.94 172 ALA A CA 1
ATOM 1273 C C . ALA A 1 172 ? -10.516 -2.762 7.973 1 97.94 172 ALA A C 1
ATOM 1275 O O . ALA A 1 172 ? -9.57 -2.105 7.535 1 97.94 172 ALA A O 1
ATOM 1276 N N . GLY A 1 173 ? -11.531 -3.16 7.172 1 98.38 173 GLY A N 1
ATOM 1277 C CA . GLY A 1 173 ? -11.633 -2.697 5.797 1 98.38 173 GLY A CA 1
ATOM 1278 C C . GLY A 1 173 ? -10.867 -3.566 4.816 1 98.38 173 GLY A C 1
ATOM 1279 O O . GLY A 1 173 ? -10.602 -3.152 3.688 1 98.38 173 GLY A O 1
ATOM 1280 N N . LEU A 1 174 ? -10.438 -4.773 5.262 1 98.75 174 LEU A N 1
ATOM 1281 C CA . LEU A 1 174 ? -9.75 -5.68 4.344 1 98.75 174 LEU A CA 1
ATOM 1282 C C . LEU A 1 174 ? -10.734 -6.293 3.35 1 98.75 174 LEU A C 1
ATOM 1284 O O . LEU A 1 174 ? -11.844 -6.672 3.727 1 98.75 174 LEU A O 1
ATOM 1288 N N . LEU A 1 175 ? -10.32 -6.41 2.109 1 98.75 175 LEU A N 1
ATOM 1289 C CA . LEU A 1 175 ? -11.242 -6.758 1.032 1 98.75 175 LEU A CA 1
ATOM 1290 C C . LEU A 1 175 ? -11.367 -8.273 0.895 1 98.75 175 LEU A C 1
ATOM 1292 O O . LEU A 1 175 ? -12.398 -8.773 0.428 1 98.75 175 LEU A O 1
ATOM 1296 N N . ALA A 1 176 ? -10.297 -8.984 1.277 1 98.44 176 ALA A N 1
ATOM 1297 C CA . ALA A 1 176 ? -10.289 -10.422 0.995 1 98.44 176 ALA A CA 1
ATOM 1298 C C . ALA A 1 176 ? -9.203 -11.125 1.797 1 98.44 176 ALA A C 1
ATOM 1300 O O . ALA A 1 176 ? -8.375 -10.477 2.449 1 98.44 176 ALA A O 1
ATOM 1301 N N . VAL A 1 177 ? -9.234 -12.461 1.759 1 98.38 177 VAL A N 1
ATOM 1302 C CA . VAL A 1 177 ? -8.234 -13.273 2.447 1 98.38 177 VAL A CA 1
ATOM 1303 C C . VAL A 1 177 ? -7.695 -14.344 1.5 1 98.38 177 VAL A C 1
ATOM 1305 O O . VAL A 1 177 ? -8.453 -14.938 0.731 1 98.38 177 VAL A O 1
ATOM 1308 N N . GLU A 1 178 ? -6.453 -14.453 1.463 1 98.12 178 GLU A N 1
ATOM 1309 C CA . GLU A 1 178 ? -5.727 -15.477 0.711 1 98.12 178 GLU A CA 1
ATOM 1310 C C . GLU A 1 178 ? -4.496 -15.953 1.477 1 98.12 178 GLU A C 1
ATOM 1312 O O . GLU A 1 178 ? -4.395 -15.75 2.689 1 98.12 178 GLU A O 1
ATOM 1317 N N . MET A 1 179 ? -3.514 -16.656 0.842 1 98.25 179 MET A N 1
ATOM 1318 C CA . MET A 1 179 ? -2.605 -17.391 1.717 1 98.25 179 MET A CA 1
ATOM 1319 C C . MET A 1 179 ? -1.152 -17.094 1.362 1 98.25 179 MET A C 1
ATOM 1321 O O . MET A 1 179 ? -0.238 -17.719 1.917 1 98.25 179 MET A O 1
ATOM 1325 N N . GLU A 1 180 ? -0.865 -16.125 0.358 1 98.69 180 GLU A N 1
ATOM 1326 C CA . GLU A 1 180 ? 0.525 -16.047 -0.08 1 98.69 180 GLU A CA 1
ATOM 1327 C C . GLU A 1 180 ? 1.003 -14.594 -0.155 1 98.69 180 GLU A C 1
ATOM 1329 O O . GLU A 1 180 ? 2.203 -14.328 -0.056 1 98.69 180 GLU A O 1
ATOM 1334 N N . ALA A 1 181 ? 0.222 -13.539 -0.314 1 98.88 181 ALA A N 1
ATOM 1335 C CA . ALA A 1 181 ? 0.576 -12.203 -0.777 1 98.88 181 ALA A CA 1
ATOM 1336 C C . ALA A 1 181 ? 1.503 -11.508 0.215 1 98.88 181 ALA A C 1
ATOM 1338 O O . ALA A 1 181 ? 2.453 -10.828 -0.183 1 98.88 181 ALA A O 1
ATOM 1339 N N . ALA A 1 182 ? 1.242 -11.633 1.518 1 98.88 182 ALA A N 1
ATOM 1340 C CA . ALA A 1 182 ? 2.064 -10.945 2.514 1 98.88 182 ALA A CA 1
ATOM 1341 C C . ALA A 1 182 ? 3.523 -11.383 2.41 1 98.88 182 ALA A C 1
ATOM 1343 O O . ALA A 1 182 ? 4.434 -10.547 2.453 1 98.88 182 ALA A O 1
ATOM 1344 N N . ALA A 1 183 ? 3.754 -12.688 2.285 1 98.75 183 ALA A N 1
ATOM 1345 C CA . ALA A 1 183 ? 5.113 -13.203 2.156 1 98.75 183 ALA A CA 1
ATOM 1346 C C . ALA A 1 183 ? 5.77 -12.711 0.87 1 98.75 183 ALA A C 1
ATOM 1348 O O . ALA A 1 183 ? 6.938 -12.312 0.873 1 98.75 183 ALA A O 1
ATOM 1349 N N . LEU A 1 184 ? 4.992 -12.766 -0.213 1 98.88 184 LEU A N 1
ATOM 1350 C CA . LEU A 1 184 ? 5.496 -12.289 -1.497 1 98.88 184 LEU A CA 1
ATOM 1351 C C . LEU A 1 184 ? 5.941 -10.836 -1.404 1 98.88 184 LEU A C 1
ATOM 1353 O O . LEU A 1 184 ? 7.059 -10.5 -1.792 1 98.88 184 LEU A O 1
ATOM 1357 N N . PHE A 1 185 ? 5.07 -9.922 -0.895 1 98.94 185 PHE A N 1
ATOM 1358 C CA . PHE A 1 185 ? 5.359 -8.5 -0.783 1 98.94 185 PHE A CA 1
ATOM 1359 C C . PHE A 1 185 ? 6.551 -8.258 0.136 1 98.94 185 PHE A C 1
ATOM 1361 O O . PHE A 1 185 ? 7.422 -7.441 -0.17 1 98.94 185 PHE A O 1
ATOM 1368 N N . THR A 1 186 ? 6.594 -8.953 1.255 1 98.88 186 THR A N 1
ATOM 1369 C CA . THR A 1 186 ? 7.652 -8.789 2.248 1 98.88 186 THR A CA 1
ATOM 1370 C C . THR A 1 186 ? 9.016 -9.133 1.65 1 98.88 186 THR A C 1
ATOM 1372 O O . THR A 1 186 ? 9.953 -8.344 1.728 1 98.88 186 THR A O 1
ATOM 1375 N N . LEU A 1 187 ? 9.086 -10.273 1.018 1 98.81 187 LEU A N 1
ATOM 1376 C CA . LEU A 1 187 ? 10.359 -10.742 0.483 1 98.81 187 LEU A CA 1
ATOM 1377 C C . LEU A 1 187 ? 10.82 -9.867 -0.679 1 98.81 187 LEU A C 1
ATOM 1379 O O . LEU A 1 187 ? 11.992 -9.516 -0.771 1 98.81 187 LEU A O 1
ATOM 1383 N N . ALA A 1 188 ? 9.852 -9.523 -1.546 1 98.81 188 ALA A N 1
ATOM 1384 C CA . ALA A 1 188 ? 10.219 -8.672 -2.674 1 98.81 188 ALA A CA 1
ATOM 1385 C C . ALA A 1 188 ? 10.75 -7.324 -2.191 1 98.81 188 ALA A C 1
ATOM 1387 O O . ALA A 1 188 ? 11.797 -6.867 -2.648 1 98.81 188 ALA A O 1
ATOM 1388 N N . ARG A 1 189 ? 10.047 -6.707 -1.266 1 98.56 189 ARG A N 1
ATOM 1389 C CA . ARG A 1 189 ? 10.445 -5.41 -0.737 1 98.56 189 ARG A CA 1
ATOM 1390 C C . ARG A 1 189 ? 11.836 -5.48 -0.111 1 98.56 189 ARG A C 1
ATOM 1392 O O . ARG A 1 189 ? 12.695 -4.652 -0.412 1 98.56 189 ARG A O 1
ATOM 1399 N N . ARG A 1 190 ? 12.109 -6.465 0.701 1 98.25 190 ARG A N 1
ATOM 1400 C CA . ARG A 1 190 ? 13.359 -6.594 1.432 1 98.25 190 ARG A CA 1
ATOM 1401 C C . ARG A 1 190 ? 14.531 -6.793 0.476 1 98.25 190 ARG A C 1
ATOM 1403 O O . ARG A 1 190 ? 15.656 -6.387 0.769 1 98.25 190 ARG A O 1
ATOM 1410 N N . LYS A 1 191 ? 14.258 -7.363 -0.653 1 98.19 191 LYS A N 1
ATOM 1411 C CA . LYS A 1 191 ? 15.328 -7.703 -1.589 1 98.19 191 LYS A CA 1
ATOM 1412 C C . LYS A 1 191 ? 15.469 -6.641 -2.674 1 98.19 191 LYS A C 1
ATOM 1414 O O . LYS A 1 191 ? 16.266 -6.793 -3.604 1 98.19 191 LYS A O 1
ATOM 1419 N N . GLY A 1 192 ? 14.648 -5.57 -2.566 1 97.94 192 GLY A N 1
ATOM 1420 C CA . GLY A 1 192 ? 14.695 -4.531 -3.58 1 97.94 192 GLY A CA 1
ATOM 1421 C C . GLY A 1 192 ? 14.062 -4.953 -4.895 1 97.94 192 GLY A C 1
ATOM 1422 O O . GLY A 1 192 ? 14.461 -4.473 -5.961 1 97.94 192 GLY A O 1
ATOM 1423 N N . LEU A 1 193 ? 13.195 -5.969 -4.848 1 98.75 193 LEU A N 1
ATOM 1424 C CA . LEU A 1 193 ? 12.461 -6.473 -6.004 1 98.75 193 LEU A CA 1
ATOM 1425 C C . LEU A 1 193 ? 11.055 -5.883 -6.055 1 98.75 193 LEU A C 1
ATOM 1427 O O . LEU A 1 193 ? 10.664 -5.121 -5.164 1 98.75 193 LEU A O 1
ATOM 1431 N N . ARG A 1 194 ? 10.328 -6.137 -7.156 1 98.88 194 ARG A N 1
ATOM 1432 C CA . ARG A 1 194 ? 8.969 -5.633 -7.336 1 98.88 194 ARG A CA 1
ATOM 1433 C C . ARG A 1 194 ? 7.945 -6.762 -7.25 1 98.88 194 ARG A C 1
ATOM 1435 O O . ARG A 1 194 ? 8.195 -7.863 -7.738 1 98.88 194 ARG A O 1
ATOM 1442 N N . ALA A 1 195 ? 6.82 -6.465 -6.609 1 98.94 195 ALA A N 1
ATOM 1443 C CA . ALA A 1 195 ? 5.766 -7.48 -6.562 1 98.94 195 ALA A CA 1
ATOM 1444 C C . ALA A 1 195 ? 4.383 -6.836 -6.555 1 98.94 195 ALA A C 1
ATOM 1446 O O . ALA A 1 195 ? 4.227 -5.688 -6.125 1 98.94 195 ALA A O 1
ATOM 1447 N N . GLY A 1 196 ? 3.398 -7.445 -7.051 1 98.94 196 GLY A N 1
ATOM 1448 C CA . GLY A 1 196 ? 1.978 -7.141 -6.984 1 98.94 196 GLY A CA 1
ATOM 1449 C C . GLY A 1 196 ? 1.1 -8.375 -6.961 1 98.94 196 GLY A C 1
ATOM 1450 O O . GLY A 1 196 ? 1.596 -9.5 -7.074 1 98.94 196 GLY A O 1
ATOM 1451 N N . ALA A 1 197 ? -0.157 -8.203 -6.715 1 98.94 197 ALA A N 1
ATOM 1452 C CA . ALA A 1 197 ? -1.066 -9.344 -6.637 1 98.94 197 ALA A CA 1
ATOM 1453 C C . ALA A 1 197 ? -2.461 -8.961 -7.129 1 98.94 197 ALA A C 1
ATOM 1455 O O . ALA A 1 197 ? -2.988 -7.91 -6.773 1 98.94 197 ALA A O 1
ATOM 1456 N N . ILE A 1 198 ? -3.002 -9.781 -7.934 1 98.88 198 ILE A N 1
ATOM 1457 C CA . ILE A 1 198 ? -4.41 -9.75 -8.32 1 98.88 198 ILE A CA 1
ATOM 1458 C C . ILE A 1 198 ? -5.062 -11.094 -7.988 1 98.88 198 ILE A C 1
ATOM 1460 O O . ILE A 1 198 ? -4.465 -12.148 -8.195 1 98.88 198 ILE A O 1
ATOM 1464 N N . CYS A 1 199 ? -6.242 -11.062 -7.406 1 98.44 199 CYS A N 1
ATOM 1465 C CA . CYS A 1 199 ? -6.98 -12.273 -7.047 1 98.44 199 CYS A CA 1
ATOM 1466 C C . CYS A 1 199 ? -8.422 -12.188 -7.52 1 98.44 199 CYS A C 1
ATOM 1468 O O . CYS A 1 199 ? -9.031 -11.109 -7.504 1 98.44 199 CYS A O 1
ATOM 1470 N N . THR A 1 200 ? -8.906 -13.281 -7.938 1 98 200 THR A N 1
ATOM 1471 C CA . THR A 1 200 ? -10.328 -13.352 -8.266 1 98 200 THR A CA 1
ATOM 1472 C C . THR A 1 200 ? -11.109 -14.031 -7.148 1 98 200 THR A C 1
ATOM 1474 O O . THR A 1 200 ? -10.625 -14.984 -6.535 1 98 200 THR A O 1
ATOM 1477 N N . VAL A 1 201 ? -12.336 -13.57 -6.914 1 97.44 201 VAL A N 1
ATOM 1478 C CA . VAL A 1 201 ? -13.125 -13.945 -5.746 1 97.44 201 VAL A CA 1
ATOM 1479 C C . VAL A 1 201 ? -13.859 -15.25 -6.02 1 97.44 201 VAL A C 1
ATOM 1481 O O . VAL A 1 201 ? -14.617 -15.359 -6.988 1 97.44 201 VAL A O 1
ATOM 1484 N N . ASP A 1 202 ? -13.648 -16.203 -5.125 1 94.94 202 ASP A N 1
ATOM 1485 C CA . ASP A 1 202 ? -14.312 -17.5 -5.273 1 94.94 202 ASP A CA 1
ATOM 1486 C C . ASP A 1 202 ? -15.391 -17.688 -4.211 1 94.94 202 ASP A C 1
ATOM 1488 O O . ASP A 1 202 ? -16.109 -18.703 -4.219 1 94.94 202 ASP A O 1
ATOM 1492 N N . GLY A 1 203 ? -15.484 -16.812 -3.322 1 93.88 203 GLY A N 1
ATOM 1493 C CA . GLY A 1 203 ? -16.453 -16.812 -2.242 1 93.88 203 GLY A CA 1
ATOM 1494 C C . GLY A 1 203 ? -16.438 -15.555 -1.404 1 93.88 203 GLY A C 1
ATOM 1495 O O . GLY A 1 203 ? -15.539 -14.719 -1.562 1 93.88 203 GLY A O 1
ATOM 1496 N N . ASN A 1 204 ? -17.438 -15.406 -0.602 1 95.31 204 ASN A N 1
ATOM 1497 C CA . ASN A 1 204 ? -17.516 -14.273 0.318 1 95.31 204 ASN A CA 1
ATOM 1498 C C . ASN A 1 204 ? -17.812 -14.734 1.742 1 95.31 204 ASN A C 1
ATOM 1500 O O . ASN A 1 204 ? -18.922 -15.203 2.025 1 95.31 204 ASN A O 1
ATOM 1504 N N . LEU A 1 205 ? -16.906 -14.539 2.629 1 94.44 205 LEU A N 1
ATOM 1505 C CA . LEU A 1 205 ? -17 -15.055 3.99 1 94.44 205 LEU A CA 1
ATOM 1506 C C . LEU A 1 205 ? -18 -14.242 4.812 1 94.44 205 LEU A C 1
ATOM 1508 O O . LEU A 1 205 ? -18.562 -14.75 5.789 1 94.44 205 LEU A O 1
ATOM 1512 N N . VAL A 1 206 ? -18.188 -12.969 4.477 1 94.19 206 VAL A N 1
ATOM 1513 C CA . VAL A 1 206 ? -19.141 -12.117 5.172 1 94.19 206 VAL A CA 1
ATOM 1514 C C . VAL A 1 206 ? -20.562 -12.492 4.781 1 94.19 206 VAL A C 1
ATOM 1516 O O . VAL A 1 206 ? -21.438 -12.586 5.633 1 94.19 206 VAL A O 1
ATOM 1519 N N . GLU A 1 207 ? -20.719 -12.852 3.523 1 90.88 207 GLU A N 1
ATOM 1520 C CA . GLU A 1 207 ? -22.047 -13.18 3.004 1 90.88 207 GLU A CA 1
ATOM 1521 C C . GLU A 1 207 ? -22.344 -14.672 3.123 1 90.88 207 GLU A C 1
ATOM 1523 O O . GLU A 1 207 ? -23.484 -15.102 2.998 1 90.88 207 GLU A O 1
ATOM 1528 N N . GLY A 1 208 ? -21.344 -15.453 3.371 1 87.94 208 GLY A N 1
ATOM 1529 C CA . GLY A 1 208 ? -21.5 -16.891 3.52 1 87.94 208 GLY A CA 1
ATOM 1530 C C . GLY A 1 208 ? -21.703 -17.609 2.197 1 87.94 208 GLY A C 1
ATOM 1531 O O . GLY A 1 208 ? -22.406 -18.609 2.133 1 87.94 208 GLY A O 1
ATOM 1532 N N . THR A 1 209 ? -21.141 -17 1.106 1 82.75 209 THR A N 1
ATOM 1533 C CA . THR A 1 209 ? -21.297 -17.609 -0.213 1 82.75 209 THR A CA 1
ATOM 1534 C C . THR A 1 209 ? -19.969 -18.188 -0.694 1 82.75 209 THR A C 1
ATOM 1536 O O . THR A 1 209 ? -18.891 -17.719 -0.309 1 82.75 209 THR A O 1
ATOM 1539 N N . GLN A 1 210 ? -20.078 -19.297 -1.429 1 79.25 210 GLN A N 1
ATOM 1540 C CA . GLN A 1 210 ? -18.906 -19.953 -2.014 1 79.25 210 GLN A CA 1
ATOM 1541 C C . GLN A 1 210 ? -19.234 -20.516 -3.395 1 79.25 210 GLN A C 1
ATOM 1543 O O . GLN A 1 210 ? -20.297 -21.125 -3.592 1 79.25 210 GLN A O 1
ATOM 1548 N N . LYS A 1 211 ? -18.359 -20.281 -4.172 1 74.94 211 LYS A N 1
ATOM 1549 C CA . LYS A 1 211 ? -18.531 -20.844 -5.512 1 74.94 211 LYS A CA 1
ATOM 1550 C C . LYS A 1 211 ? -18.688 -22.359 -5.469 1 74.94 211 LYS A C 1
ATOM 1552 O O . LYS A 1 211 ? -17.875 -23.047 -4.852 1 74.94 211 LYS A O 1
ATOM 1557 N N . GLY A 1 212 ? -19.516 -22.859 -6.16 1 66.06 212 GLY A N 1
ATOM 1558 C CA . GLY A 1 212 ? -19.766 -24.281 -6.242 1 66.06 212 GLY A CA 1
ATOM 1559 C C . GLY A 1 212 ? -20.609 -24.812 -5.09 1 66.06 212 GLY A C 1
ATOM 1560 O O . GLY A 1 212 ? -21.156 -25.906 -5.172 1 66.06 212 GLY A O 1
ATOM 1561 N N . ALA A 1 213 ? -20.672 -24.062 -3.936 1 66 213 ALA A N 1
ATOM 1562 C CA . ALA A 1 213 ? -21.406 -24.609 -2.789 1 66 213 ALA A CA 1
ATOM 1563 C C . ALA A 1 213 ? -22.766 -23.938 -2.641 1 66 213 ALA A C 1
ATOM 1565 O O . ALA A 1 213 ? -23.75 -24.578 -2.273 1 66 213 ALA A O 1
ATOM 1566 N N . THR A 1 214 ? -22.875 -22.734 -2.799 1 59.62 214 THR A N 1
ATOM 1567 C CA . THR A 1 214 ? -24.094 -22.016 -2.473 1 59.62 214 THR A CA 1
ATOM 1568 C C . THR A 1 214 ? -24.906 -21.719 -3.736 1 59.62 214 THR A C 1
ATOM 1570 O O . THR A 1 214 ? -25.984 -21.125 -3.666 1 59.62 214 THR A O 1
ATOM 1573 N N . ASP A 1 215 ? -24.359 -21.766 -4.887 1 54.56 215 ASP A N 1
ATOM 1574 C CA . ASP A 1 215 ? -25.062 -21.203 -6.031 1 54.56 215 ASP A CA 1
ATOM 1575 C C . ASP A 1 215 ? -26.141 -22.172 -6.539 1 54.56 215 ASP A C 1
ATOM 1577 O O . ASP A 1 215 ? -25.828 -23.125 -7.258 1 54.56 215 ASP A O 1
ATOM 1581 N N . ASP A 1 216 ? -27.078 -22.406 -5.66 1 52.78 216 ASP A N 1
ATOM 1582 C CA . ASP A 1 216 ? -28.234 -22.984 -6.344 1 52.78 216 ASP A CA 1
ATOM 1583 C C . ASP A 1 216 ? -28.422 -22.359 -7.723 1 52.78 216 ASP A C 1
ATOM 1585 O O . ASP A 1 216 ? -29.141 -22.906 -8.562 1 52.78 216 ASP A O 1
ATOM 1589 N N . GLU A 1 217 ? -28.203 -21 -7.82 1 56.19 217 GLU A N 1
ATOM 1590 C CA . GLU A 1 217 ? -28.453 -20.266 -9.047 1 56.19 217 GLU A CA 1
ATOM 1591 C C . GLU A 1 217 ? -27.219 -20.219 -9.945 1 56.19 217 GLU A C 1
ATOM 1593 O O . GLU A 1 217 ? -26.094 -20.391 -9.469 1 56.19 217 GLU A O 1
ATOM 1598 N N . GLU A 1 218 ? -27.453 -20.328 -11.164 1 61.19 218 GLU A N 1
ATOM 1599 C CA . GLU A 1 218 ? -26.484 -20.172 -12.234 1 61.19 218 GLU A CA 1
ATOM 1600 C C . GLU A 1 218 ? -25.469 -19.078 -11.922 1 61.19 218 GLU A C 1
ATOM 1602 O O . GLU A 1 218 ? -25.859 -17.938 -11.625 1 61.19 218 GLU A O 1
ATOM 1607 N N . LEU A 1 219 ? -24.25 -19.469 -11.555 1 71.5 219 LEU A N 1
ATOM 1608 C CA . LEU A 1 219 ? -23.188 -18.5 -11.328 1 71.5 219 LEU A CA 1
ATOM 1609 C C . LEU A 1 219 ? -23.172 -17.438 -12.438 1 71.5 219 LEU A C 1
ATOM 1611 O O . LEU A 1 219 ? -23.438 -17.75 -13.602 1 71.5 219 LEU A O 1
ATOM 1615 N N . PRO A 1 220 ? -23.125 -16.172 -11.938 1 75.12 220 PRO A N 1
ATOM 1616 C CA . PRO A 1 220 ? -22.984 -15.133 -12.953 1 75.12 220 PRO A CA 1
ATOM 1617 C C . PRO A 1 220 ? -21.844 -15.43 -13.938 1 75.12 220 PRO A C 1
ATOM 1619 O O . PRO A 1 220 ? -20.969 -16.234 -13.648 1 75.12 220 PRO A O 1
ATOM 1622 N N . GLU A 1 221 ? -22.016 -14.93 -15.141 1 79.19 221 GLU A N 1
ATOM 1623 C CA . GLU A 1 221 ? -21.031 -15.125 -16.203 1 79.19 221 GLU A CA 1
ATOM 1624 C C . GLU A 1 221 ? -19.625 -14.797 -15.719 1 79.19 221 GLU A C 1
ATOM 1626 O O . GLU A 1 221 ? -18.672 -15.516 -16.031 1 79.19 221 GLU A O 1
ATOM 1631 N N . LYS A 1 222 ? -19.547 -13.758 -14.867 1 84.19 222 LYS A N 1
ATOM 1632 C CA . LYS A 1 222 ? -18.234 -13.312 -14.414 1 84.19 222 LYS A CA 1
ATOM 1633 C C . LYS A 1 222 ? -17.594 -14.352 -13.492 1 84.19 222 LYS A C 1
ATOM 1635 O O . LYS A 1 222 ? -16.359 -14.383 -13.344 1 84.19 222 LYS A O 1
ATOM 1640 N N . ALA A 1 223 ? -18.359 -15.164 -12.93 1 86.69 223 ALA A N 1
ATOM 1641 C CA . ALA A 1 223 ? -17.859 -16.219 -12.047 1 86.69 223 ALA A CA 1
ATOM 1642 C C . ALA A 1 223 ? -17.312 -17.391 -12.859 1 86.69 223 ALA A C 1
ATOM 1644 O O . ALA A 1 223 ? -16.422 -18.094 -12.398 1 86.69 223 ALA A O 1
ATOM 1645 N N . LYS A 1 224 ? -17.797 -17.562 -14.055 1 85.56 224 LYS A N 1
ATOM 1646 C CA . LYS A 1 224 ? -17.469 -18.734 -14.852 1 85.56 224 LYS A CA 1
ATOM 1647 C C . LYS A 1 224 ? -16.094 -18.594 -15.492 1 85.56 224 LYS A C 1
ATOM 1649 O O . LYS A 1 224 ? -15.359 -19.578 -15.625 1 85.56 224 LYS A O 1
ATOM 1654 N N . ASN A 1 225 ? -15.719 -17.453 -15.789 1 91.06 225 ASN A N 1
ATOM 1655 C CA . ASN A 1 225 ? -14.438 -17.266 -16.469 1 91.06 225 ASN A CA 1
ATOM 1656 C C . ASN A 1 225 ? -13.5 -16.375 -15.664 1 91.06 225 ASN A C 1
ATOM 1658 O O . ASN A 1 225 ? -12.617 -15.727 -16.234 1 91.06 225 ASN A O 1
ATOM 1662 N N . ASN A 1 226 ? -13.719 -16.344 -14.344 1 93.31 226 ASN A N 1
ATOM 1663 C CA . ASN A 1 226 ? -13.008 -15.391 -13.492 1 93.31 226 ASN A CA 1
ATOM 1664 C C . ASN A 1 226 ? -11.5 -15.633 -13.531 1 93.31 226 ASN A C 1
ATOM 1666 O O . ASN A 1 226 ? -10.719 -14.68 -13.617 1 93.31 226 ASN A O 1
ATOM 1670 N N . VAL A 1 227 ? -11.07 -16.875 -13.562 1 94.44 227 VAL A N 1
ATOM 1671 C CA . VAL A 1 227 ? -9.648 -17.172 -13.586 1 94.44 227 VAL A CA 1
ATOM 1672 C C . VAL A 1 227 ? -9.039 -16.719 -14.906 1 94.44 227 VAL A C 1
ATOM 1674 O O . VAL A 1 227 ? -7.984 -16.078 -14.93 1 94.44 227 VAL A O 1
ATOM 1677 N N . GLU A 1 228 ? -9.727 -16.969 -15.977 1 95.31 228 GLU A N 1
ATOM 1678 C CA . GLU A 1 228 ? -9.266 -16.547 -17.297 1 95.31 228 GLU A CA 1
ATOM 1679 C C . GLU A 1 228 ? -9.148 -15.023 -17.359 1 95.31 228 GLU A C 1
ATOM 1681 O O . GLU A 1 228 ? -8.203 -14.492 -17.953 1 95.31 228 GLU A O 1
ATOM 1686 N N . ARG A 1 229 ? -10.125 -14.367 -16.797 1 96.75 229 ARG A N 1
ATOM 1687 C CA . ARG A 1 229 ? -10.109 -12.906 -16.781 1 96.75 229 ARG A CA 1
ATOM 1688 C C . ARG A 1 229 ? -8.922 -12.383 -15.984 1 96.75 229 ARG A C 1
ATOM 1690 O O . ARG A 1 229 ? -8.227 -11.461 -16.406 1 96.75 229 ARG A O 1
ATOM 1697 N N . ALA A 1 230 ? -8.664 -12.977 -14.828 1 98.06 230 ALA A N 1
ATOM 1698 C CA . ALA A 1 230 ? -7.52 -12.586 -14.008 1 98.06 230 ALA A CA 1
ATOM 1699 C C . ALA A 1 230 ? -6.207 -12.805 -14.758 1 98.06 230 ALA A C 1
ATOM 1701 O O . ALA A 1 230 ? -5.305 -11.961 -14.703 1 98.06 230 ALA A O 1
ATOM 1702 N N . ILE A 1 231 ? -6.102 -13.906 -15.469 1 98.38 231 ILE A N 1
ATOM 1703 C CA . ILE A 1 231 ? -4.914 -14.227 -16.25 1 98.38 231 ILE A CA 1
ATOM 1704 C C . ILE A 1 231 ? -4.695 -13.156 -17.328 1 98.38 231 ILE A C 1
ATOM 1706 O O . ILE A 1 231 ? -3.59 -12.633 -17.469 1 98.38 231 ILE A O 1
ATOM 1710 N N . SER A 1 232 ? -5.742 -12.805 -18.016 1 98.38 232 SER A N 1
ATOM 1711 C CA . SER A 1 232 ? -5.637 -11.844 -19.109 1 98.38 232 SER A CA 1
ATOM 1712 C C . SER A 1 232 ? -5.191 -10.477 -18.594 1 98.38 232 SER A C 1
ATOM 1714 O O . SER A 1 232 ? -4.328 -9.836 -19.203 1 98.38 232 SER A O 1
ATOM 1716 N N . ILE A 1 233 ? -5.797 -10.055 -17.5 1 98.69 233 ILE A N 1
ATOM 1717 C CA . ILE A 1 233 ? -5.418 -8.781 -16.906 1 98.69 233 ILE A CA 1
ATOM 1718 C C . ILE A 1 233 ? -3.936 -8.805 -16.547 1 98.69 233 ILE A C 1
ATOM 1720 O O . ILE A 1 233 ? -3.203 -7.855 -16.828 1 98.69 233 ILE A O 1
ATOM 1724 N N . THR A 1 234 ? -3.492 -9.891 -15.945 1 98.88 234 THR A N 1
ATOM 1725 C CA . THR A 1 234 ? -2.117 -10.023 -15.477 1 98.88 234 THR A CA 1
ATOM 1726 C C . THR A 1 234 ? -1.141 -10.016 -16.641 1 98.88 234 THR A C 1
ATOM 1728 O O . THR A 1 234 ? -0.095 -9.367 -16.594 1 98.88 234 THR A O 1
ATOM 1731 N N . LEU A 1 235 ? -1.483 -10.734 -17.688 1 98.88 235 LEU A N 1
ATOM 1732 C CA . LEU A 1 235 ? -0.629 -10.789 -18.859 1 98.88 235 LEU A CA 1
ATOM 1733 C C . LEU A 1 235 ? -0.525 -9.422 -19.531 1 98.88 235 LEU A C 1
ATOM 1735 O O . LEU A 1 235 ? 0.557 -9.016 -19.953 1 98.88 235 LEU A O 1
ATOM 1739 N N . ASP A 1 236 ? -1.652 -8.727 -19.625 1 98.81 236 ASP A N 1
ATOM 1740 C CA . ASP A 1 236 ? -1.619 -7.371 -20.172 1 98.81 236 ASP A CA 1
ATOM 1741 C C . ASP A 1 236 ? -0.712 -6.469 -19.328 1 98.81 236 ASP A C 1
ATOM 1743 O O . ASP A 1 236 ? 0.087 -5.707 -19.875 1 98.81 236 ASP A O 1
ATOM 1747 N N . ALA A 1 237 ? -0.842 -6.543 -18 1 98.81 237 ALA A N 1
ATOM 1748 C CA . ALA A 1 237 ? 0.018 -5.758 -17.109 1 98.81 237 ALA A CA 1
ATOM 1749 C C . ALA A 1 237 ? 1.488 -6.109 -17.328 1 98.81 237 ALA A C 1
ATOM 1751 O O . ALA A 1 237 ? 2.352 -5.227 -17.328 1 98.81 237 ALA A O 1
ATOM 1752 N N . ALA A 1 238 ? 1.775 -7.375 -17.562 1 98.56 238 ALA A N 1
ATOM 1753 C CA . ALA A 1 238 ? 3.139 -7.871 -17.75 1 98.56 238 ALA A CA 1
ATOM 1754 C C . ALA A 1 238 ? 3.82 -7.191 -18.922 1 98.56 238 ALA A C 1
ATOM 1756 O O . ALA A 1 238 ? 5.027 -6.941 -18.891 1 98.56 238 ALA A O 1
ATOM 1757 N N . THR A 1 239 ? 3.078 -6.871 -19.953 1 98.38 239 THR A N 1
ATOM 1758 C CA . THR A 1 239 ? 3.65 -6.285 -21.156 1 98.38 239 THR A CA 1
ATOM 1759 C C . THR A 1 239 ? 4.266 -4.922 -20.844 1 98.38 239 THR A C 1
ATOM 1761 O O . THR A 1 239 ? 5.18 -4.48 -21.547 1 98.38 239 THR A O 1
ATOM 1764 N N . SER A 1 240 ? 3.787 -4.277 -19.766 1 97.31 240 SER A N 1
ATOM 1765 C CA . SER A 1 240 ? 4.262 -2.943 -19.422 1 97.31 240 SER A CA 1
ATOM 1766 C C . SER A 1 240 ? 5.309 -3.004 -18.312 1 97.31 240 SER A C 1
ATOM 1768 O O . SER A 1 240 ? 5.84 -1.972 -17.891 1 97.31 240 SER A O 1
ATOM 1770 N N . LEU A 1 241 ? 5.5 -4.176 -17.781 1 97.62 241 LEU A N 1
ATOM 1771 C CA . LEU A 1 241 ? 6.406 -4.34 -16.641 1 97.62 241 LEU A CA 1
ATOM 1772 C C . LEU A 1 241 ? 7.762 -4.871 -17.109 1 97.62 241 LEU A C 1
ATOM 1774 O O . LEU A 1 241 ? 8.781 -4.609 -16.469 1 97.62 241 LEU A O 1
ATOM 1778 N N . MET B 1 1 ? -24.766 17.422 14.797 1 70.06 1 MET B N 1
ATOM 1779 C CA . MET B 1 1 ? -23.734 16.703 15.531 1 70.06 1 MET B CA 1
ATOM 1780 C C . MET B 1 1 ? -23.016 17.625 16.516 1 70.06 1 MET B C 1
ATOM 1782 O O . MET B 1 1 ? -22.875 18.828 16.25 1 70.06 1 MET B O 1
ATOM 1786 N N . ALA B 1 2 ? -22.641 17.125 17.641 1 83.94 2 ALA B N 1
ATOM 1787 C CA . ALA B 1 2 ? -22.031 17.875 18.734 1 83.94 2 ALA B CA 1
ATOM 1788 C C . ALA B 1 2 ? -20.672 18.422 18.328 1 83.94 2 ALA B C 1
ATOM 1790 O O . ALA B 1 2 ? -19.969 17.828 17.516 1 83.94 2 ALA B O 1
ATOM 1791 N N . LYS B 1 3 ? -20.438 19.625 18.688 1 95.25 3 LYS B N 1
ATOM 1792 C CA . LYS B 1 3 ? -19.141 20.266 18.516 1 95.25 3 LYS B CA 1
ATOM 1793 C C . LYS B 1 3 ? -18.016 19.375 19.031 1 95.25 3 LYS B C 1
ATOM 1795 O O . LYS B 1 3 ? -18.109 18.828 20.141 1 95.25 3 LYS B O 1
ATOM 1800 N N . GLN B 1 4 ? -17 19.125 18.156 1 97.44 4 GLN B N 1
ATOM 1801 C CA . GLN B 1 4 ? -15.867 18.297 18.547 1 97.44 4 GLN B CA 1
ATOM 1802 C C . GLN B 1 4 ? -15.031 18.969 19.625 1 97.44 4 GLN B C 1
ATOM 1804 O O . GLN B 1 4 ? -14.727 20.156 19.516 1 97.44 4 GLN B O 1
ATOM 1809 N N . PRO B 1 5 ? -14.664 18.359 20.688 1 97.06 5 PRO B N 1
ATOM 1810 C CA . PRO B 1 5 ? -14.094 19 21.875 1 97.06 5 PRO B CA 1
ATOM 1811 C C . PRO B 1 5 ? -12.688 19.531 21.641 1 97.06 5 PRO B C 1
ATOM 1813 O O . PRO B 1 5 ? -12.273 20.5 22.297 1 97.06 5 PRO B O 1
ATOM 1816 N N . HIS B 1 6 ? -11.914 18.906 20.719 1 98 6 HIS B N 1
ATOM 1817 C CA . HIS B 1 6 ? -10.539 19.344 20.547 1 98 6 HIS B CA 1
ATOM 1818 C C . HIS B 1 6 ? -10.398 20.297 19.375 1 98 6 HIS B C 1
ATOM 1820 O O . HIS B 1 6 ? -9.734 21.328 19.484 1 98 6 HIS B O 1
ATOM 1826 N N . LEU B 1 7 ? -11.047 19.969 18.219 1 98.38 7 LEU B N 1
ATOM 1827 C CA . LEU B 1 7 ? -10.906 20.797 17.031 1 98.38 7 LEU B CA 1
ATOM 1828 C C . LEU B 1 7 ? -11.883 21.969 17.062 1 98.38 7 LEU B C 1
ATOM 1830 O O . LEU B 1 7 ? -11.734 22.922 16.297 1 98.38 7 LEU B O 1
ATOM 1834 N N . LEU B 1 8 ? -12.953 21.844 17.922 1 98.38 8 LEU B N 1
ATOM 1835 C CA . LEU B 1 8 ? -13.938 22.906 18.125 1 98.38 8 LEU B CA 1
ATOM 1836 C C . LEU B 1 8 ? -14.703 23.203 16.844 1 98.38 8 LEU B C 1
ATOM 1838 O O . LEU B 1 8 ? -14.953 24.359 16.516 1 98.38 8 LEU B O 1
ATOM 1842 N N . VAL B 1 9 ? -14.992 22.172 16.062 1 98.31 9 VAL B N 1
ATOM 1843 C CA . VAL B 1 9 ? -15.781 22.312 14.844 1 98.31 9 VAL B CA 1
ATOM 1844 C C . VAL B 1 9 ? -16.969 21.344 14.883 1 98.31 9 VAL B C 1
ATOM 1846 O O . VAL B 1 9 ? -16.969 20.391 15.656 1 98.31 9 VAL B O 1
ATOM 1849 N N . GLU B 1 10 ? -17.984 21.609 14.156 1 98.06 10 GLU B N 1
ATOM 1850 C CA . GLU B 1 10 ? -19.172 20.766 14 1 98.06 10 GLU B CA 1
ATOM 1851 C C . GLU B 1 10 ? -19.531 20.594 12.523 1 98.06 10 GLU B C 1
ATOM 1853 O O . GLU B 1 10 ? -18.859 21.156 11.648 1 98.06 10 GLU B O 1
ATOM 1858 N N . GLU B 1 11 ? -20.531 19.75 12.289 1 97.56 11 GLU B N 1
ATOM 1859 C CA . GLU B 1 11 ? -20.969 19.484 10.922 1 97.56 11 GLU B CA 1
ATOM 1860 C C . GLU B 1 11 ? -21.25 20.797 10.18 1 97.56 11 GLU B C 1
ATOM 1862 O O . GLU B 1 11 ? -21.875 21.703 10.734 1 97.56 11 GLU B O 1
ATOM 1867 N N . GLY B 1 12 ? -20.734 20.906 9.023 1 97.62 12 GLY B N 1
ATOM 1868 C CA . GLY B 1 12 ? -20.938 22.109 8.227 1 97.62 12 GLY B CA 1
ATOM 1869 C C . GLY B 1 12 ? -19.766 23.062 8.289 1 97.62 12 GLY B C 1
ATOM 1870 O O . GLY B 1 12 ? -19.656 23.984 7.465 1 97.62 12 GLY B O 1
ATOM 1871 N N . ASP B 1 13 ? -18.875 22.859 9.227 1 98.44 13 ASP B N 1
ATOM 1872 C CA . ASP B 1 13 ? -17.797 23.797 9.445 1 98.44 13 ASP B CA 1
ATOM 1873 C C . ASP B 1 13 ? -16.609 23.5 8.516 1 98.44 13 ASP B C 1
ATOM 1875 O O . ASP B 1 13 ? -15.742 24.359 8.328 1 98.44 13 ASP B O 1
ATOM 1879 N N . VAL B 1 14 ? -16.531 22.281 7.973 1 98.69 14 VAL B N 1
ATOM 1880 C CA . VAL B 1 14 ? -15.352 21.875 7.234 1 98.69 14 VAL B CA 1
ATOM 1881 C C . VAL B 1 14 ? -15.758 21.281 5.883 1 98.69 14 VAL B C 1
ATOM 1883 O O . VAL B 1 14 ? -16.938 21.125 5.602 1 98.69 14 VAL B O 1
ATOM 1886 N N . HIS B 1 15 ? -14.836 21.094 4.996 1 98.75 15 HIS B N 1
ATOM 1887 C CA . HIS B 1 15 ? -15.062 20.484 3.691 1 98.75 15 HIS B CA 1
ATOM 1888 C C . HIS B 1 15 ? -14.719 19 3.707 1 98.75 15 HIS B C 1
ATOM 1890 O O . HIS B 1 15 ? -14.211 18.484 4.707 1 98.75 15 HIS B O 1
ATOM 1896 N N . ASP B 1 16 ? -15.023 18.281 2.631 1 98.81 16 ASP B N 1
ATOM 1897 C CA . ASP B 1 16 ? -14.93 16.828 2.592 1 98.81 16 ASP B CA 1
ATOM 1898 C C . ASP B 1 16 ? -13.484 16.375 2.412 1 98.81 16 ASP B C 1
ATOM 1900 O O . ASP B 1 16 ? -13.172 15.203 2.609 1 98.81 16 ASP B O 1
ATOM 1904 N N . LEU B 1 17 ? -12.57 17.281 2.014 1 98.94 17 LEU B N 1
ATOM 1905 C CA . LEU B 1 17 ? -11.148 17 1.837 1 98.94 17 LEU B CA 1
ATOM 1906 C C . LEU B 1 17 ? -10.312 17.828 2.812 1 98.94 17 LEU B C 1
ATOM 1908 O O . LEU B 1 17 ? -10.484 19.047 2.91 1 98.94 17 LEU B O 1
ATOM 1912 N N . ALA B 1 18 ? -9.422 17.172 3.562 1 98.94 18 ALA B N 1
ATOM 1913 C CA . ALA B 1 18 ? -8.562 17.875 4.516 1 98.94 18 ALA B CA 1
ATOM 1914 C C . ALA B 1 18 ? -7.086 17.594 4.223 1 98.94 18 ALA B C 1
ATOM 1916 O O . ALA B 1 18 ? -6.676 16.453 4.09 1 98.94 18 ALA B O 1
ATOM 1917 N N . LEU B 1 19 ? -6.328 18.609 3.998 1 98.94 19 LEU B N 1
ATOM 1918 C CA . LEU B 1 19 ? -4.875 18.5 4.082 1 98.94 19 LEU B CA 1
ATOM 1919 C C . LEU B 1 19 ? -4.41 18.594 5.531 1 98.94 19 LEU B C 1
ATOM 1921 O O . LEU B 1 19 ? -4.816 19.5 6.266 1 98.94 19 LEU B O 1
ATOM 1925 N N . VAL B 1 20 ? -3.504 17.656 5.953 1 98.94 20 VAL B N 1
ATOM 1926 C CA . VAL B 1 20 ? -3.215 17.578 7.383 1 98.94 20 VAL B CA 1
ATOM 1927 C C . VAL B 1 20 ? -1.704 17.609 7.605 1 98.94 20 VAL B C 1
ATOM 1929 O O . VAL B 1 20 ? -1.067 16.562 7.758 1 98.94 20 VAL B O 1
ATOM 1932 N N . PRO B 1 21 ? -1.138 18.844 7.719 1 98.75 21 PRO B N 1
ATOM 1933 C CA . PRO B 1 21 ? 0.255 18.984 8.148 1 98.75 21 PRO B CA 1
ATOM 1934 C C . PRO B 1 21 ? 0.421 18.875 9.664 1 98.75 21 PRO B C 1
ATOM 1936 O O . PRO B 1 21 ? -0.554 19 10.406 1 98.75 21 PRO B O 1
ATOM 1939 N N . GLY B 1 22 ? 1.646 18.562 10.109 1 97.75 22 GLY B N 1
ATOM 1940 C CA . GLY B 1 22 ? 1.912 18.516 11.531 1 97.75 22 GLY B CA 1
ATOM 1941 C C . GLY B 1 22 ? 1.965 19.891 12.172 1 97.75 22 GLY B C 1
ATOM 1942 O O . GLY B 1 22 ? 1.297 20.141 13.18 1 97.75 22 GLY B O 1
ATOM 1943 N N . ASP B 1 23 ? 2.619 20.859 11.531 1 96.25 23 ASP B N 1
ATOM 1944 C CA . ASP B 1 23 ? 2.938 22.188 12.039 1 96.25 23 ASP B CA 1
ATOM 1945 C C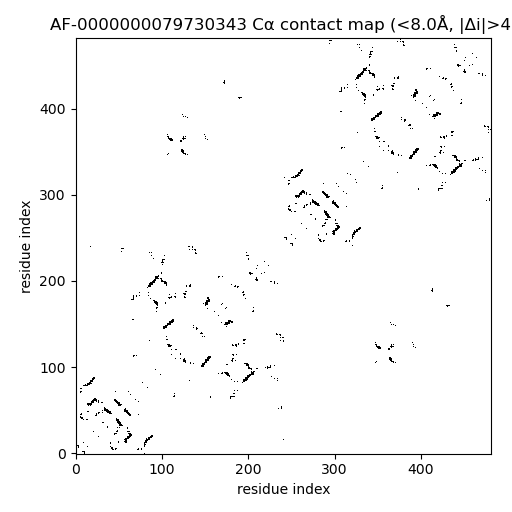 . ASP B 1 23 ? 1.801 23.172 11.766 1 96.25 23 ASP B C 1
ATOM 1947 O O . ASP B 1 23 ? 1.457 23.422 10.609 1 96.25 23 ASP B O 1
ATOM 1951 N N . PRO B 1 24 ? 1.299 23.75 12.867 1 96.94 24 PRO B N 1
ATOM 1952 C CA . PRO B 1 24 ? 0.281 24.781 12.633 1 96.94 24 PRO B CA 1
ATOM 1953 C C . PRO B 1 24 ? 0.756 25.875 11.688 1 96.94 24 PRO B C 1
ATOM 1955 O O . PRO B 1 24 ? -0.046 26.438 10.938 1 96.94 24 PRO B O 1
ATOM 1958 N N . GLY B 1 25 ? 2.062 26.172 11.781 1 96.44 25 GLY B N 1
ATOM 1959 C CA . GLY B 1 25 ? 2.607 27.156 10.859 1 96.44 25 GLY B CA 1
ATOM 1960 C C . GLY B 1 25 ? 2.469 26.75 9.406 1 96.44 25 GLY B C 1
ATOM 1961 O O . GLY B 1 25 ? 2.35 27.609 8.523 1 96.44 25 GLY B O 1
ATOM 1962 N N . ARG B 1 26 ? 2.494 25.5 9.141 1 97.62 26 ARG B N 1
ATOM 1963 C CA . ARG B 1 26 ? 2.367 25 7.77 1 97.62 26 ARG B CA 1
ATOM 1964 C C . ARG B 1 26 ? 0.933 25.141 7.27 1 97.62 26 ARG B C 1
ATOM 1966 O O . ARG B 1 26 ? 0.691 25.172 6.062 1 97.62 26 ARG B O 1
ATOM 1973 N N . VAL B 1 27 ? -0.046 25.219 8.148 1 98.56 27 VAL B N 1
ATOM 1974 C CA . VAL B 1 27 ? -1.425 25.484 7.754 1 98.56 27 VAL B CA 1
ATOM 1975 C C . VAL B 1 27 ? -1.503 26.828 7.039 1 98.56 27 VAL B C 1
ATOM 1977 O O . VAL B 1 27 ? -2.102 26.938 5.965 1 98.56 27 VAL B O 1
ATOM 1980 N N . ASP B 1 28 ? -0.822 27.797 7.629 1 97.62 28 ASP B N 1
ATOM 1981 C CA . ASP B 1 28 ? -0.809 29.125 7.035 1 97.62 28 ASP B CA 1
ATOM 1982 C C . ASP B 1 28 ? -0.074 29.125 5.699 1 97.62 28 ASP B C 1
ATOM 1984 O O . ASP B 1 28 ? -0.485 29.812 4.758 1 97.62 28 ASP B O 1
ATOM 1988 N N . ARG B 1 29 ? 0.978 28.406 5.652 1 97.81 29 ARG B N 1
ATOM 1989 C CA . ARG B 1 29 ? 1.748 28.328 4.418 1 97.81 29 ARG B CA 1
ATOM 1990 C C . ARG B 1 29 ? 0.915 27.719 3.293 1 97.81 29 ARG B C 1
ATOM 1992 O O . ARG B 1 29 ? 0.932 28.203 2.164 1 97.81 29 ARG B O 1
ATOM 1999 N N . ILE B 1 30 ? 0.187 26.641 3.584 1 98.69 30 ILE B N 1
ATOM 2000 C CA . ILE B 1 30 ? -0.678 26.016 2.594 1 98.69 30 ILE B CA 1
ATOM 2001 C C . ILE B 1 30 ? -1.779 26.984 2.176 1 98.69 30 ILE B C 1
ATOM 2003 O O . ILE B 1 30 ? -2.037 27.156 0.984 1 98.69 30 ILE B O 1
ATOM 2007 N N . ALA B 1 31 ? -2.393 27.641 3.148 1 98.69 31 ALA B N 1
ATOM 2008 C CA . ALA B 1 31 ? -3.494 28.562 2.904 1 98.69 31 ALA B CA 1
ATOM 2009 C C . ALA B 1 31 ? -3.057 29.719 1.999 1 98.69 31 ALA B C 1
ATOM 2011 O O . ALA B 1 31 ? -3.848 30.219 1.199 1 98.69 31 ALA B O 1
ATOM 2012 N N . SER B 1 32 ? -1.828 30.094 2.121 1 98.25 32 SER B N 1
ATOM 2013 C CA . SER B 1 32 ? -1.314 31.234 1.352 1 98.25 32 SER B CA 1
ATOM 2014 C C . SER B 1 32 ? -1.274 30.906 -0.139 1 98.25 32 SER B C 1
ATOM 2016 O O . SER B 1 32 ? -1.178 31.812 -0.971 1 98.25 32 SER B O 1
ATOM 2018 N N . HIS B 1 33 ? -1.341 29.609 -0.533 1 98.31 33 HIS B N 1
ATOM 2019 C CA . HIS B 1 33 ? -1.378 29.188 -1.929 1 98.31 33 HIS B CA 1
ATOM 2020 C C . HIS B 1 33 ? -2.812 29.125 -2.443 1 98.31 33 HIS B C 1
ATOM 2022 O O . HIS B 1 33 ? -3.039 28.828 -3.619 1 98.31 33 HIS B O 1
ATOM 2028 N N . CYS B 1 34 ? -3.771 29.375 -1.572 1 98.69 34 CYS B N 1
ATOM 2029 C CA . CYS B 1 34 ? -5.176 29.172 -1.894 1 98.69 34 CYS B CA 1
ATOM 2030 C C . CYS B 1 34 ? -5.938 30.484 -1.917 1 98.69 34 CYS B C 1
ATOM 2032 O O . CYS B 1 34 ? -5.379 31.531 -1.591 1 98.69 34 CYS B O 1
ATOM 2034 N N . GLU B 1 35 ? -7.129 30.391 -2.377 1 98.31 35 GLU B N 1
ATOM 2035 C CA . GLU B 1 35 ? -8.078 31.5 -2.346 1 98.31 35 GLU B CA 1
ATOM 2036 C C . GLU B 1 35 ? -9.07 31.344 -1.198 1 98.31 35 GLU B C 1
ATOM 2038 O O . GLU B 1 35 ? -9.266 30.234 -0.686 1 98.31 35 GLU B O 1
ATOM 2043 N N . ASP B 1 36 ? -9.617 32.469 -0.685 1 98.06 36 ASP B N 1
ATOM 2044 C CA . ASP B 1 36 ? -10.734 32.531 0.261 1 98.06 36 ASP B CA 1
ATOM 2045 C C . ASP B 1 36 ? -10.383 31.797 1.559 1 98.06 36 ASP B C 1
ATOM 2047 O O . ASP B 1 36 ? -11.211 31.062 2.105 1 98.06 36 ASP B O 1
ATOM 2051 N N . ALA B 1 37 ? -9.156 31.953 1.948 1 98.62 37 ALA B N 1
ATOM 2052 C CA . ALA B 1 37 ? -8.727 31.297 3.176 1 98.62 37 ALA B CA 1
ATOM 2053 C C . ALA B 1 37 ? -9.375 31.938 4.402 1 98.62 37 ALA B C 1
ATOM 2055 O O . ALA B 1 37 ? -9.359 33.156 4.551 1 98.62 37 ALA B O 1
ATOM 2056 N N . GLU B 1 38 ? -9.953 31.094 5.242 1 98.5 38 GLU B N 1
ATOM 2057 C CA . GLU B 1 38 ? -10.594 31.578 6.469 1 98.5 38 GLU B CA 1
ATOM 2058 C C . GLU B 1 38 ? -10.32 30.625 7.633 1 98.5 38 GLU B C 1
ATOM 2060 O O . GLU B 1 38 ? -10.57 29.422 7.527 1 98.5 38 GLU B O 1
ATOM 2065 N N . THR B 1 39 ? -9.859 31.156 8.727 1 98.5 39 THR B N 1
ATOM 2066 C CA . THR B 1 39 ? -9.664 30.359 9.922 1 98.5 39 THR B CA 1
ATOM 2067 C C . THR B 1 39 ? -11.008 29.953 10.523 1 98.5 39 THR B C 1
ATOM 2069 O O . THR B 1 39 ? -11.867 30.797 10.773 1 98.5 39 THR B O 1
ATOM 2072 N N . VAL B 1 40 ? -11.125 28.656 10.734 1 98.25 40 VAL B N 1
ATOM 2073 C CA . VAL B 1 40 ? -12.375 28.094 11.242 1 98.25 40 VAL B CA 1
ATOM 2074 C C . VAL B 1 40 ? -12.289 27.922 12.75 1 98.25 40 VAL B C 1
ATOM 2076 O O . VAL B 1 40 ? -13.273 28.109 13.469 1 98.25 40 VAL B O 1
ATOM 2079 N N . ALA B 1 41 ? -11.164 27.438 13.164 1 98.38 41 ALA B N 1
ATOM 2080 C CA . ALA B 1 41 ? -10.961 27.141 14.578 1 98.38 41 ALA B CA 1
ATOM 2081 C C . ALA B 1 41 ? -9.469 27.016 14.906 1 98.38 41 ALA B C 1
ATOM 2083 O O . ALA B 1 41 ? -8.664 26.719 14.031 1 98.38 41 ALA B O 1
ATOM 2084 N N . GLU B 1 42 ? -9.133 27.344 16.078 1 98.25 42 GLU B N 1
ATOM 2085 C CA . GLU B 1 42 ? -7.785 27.141 16.609 1 98.25 42 GLU B CA 1
ATOM 2086 C C . GLU B 1 42 ? -7.828 26.734 18.078 1 98.25 42 GLU B C 1
ATOM 2088 O O . GLU B 1 42 ? -8.469 27.406 18.906 1 98.25 42 GLU B O 1
ATOM 2093 N N . ASN B 1 43 ? -7.215 25.609 18.375 1 98.25 43 ASN B N 1
ATOM 2094 C CA . ASN B 1 43 ? -7.145 25.062 19.734 1 98.25 43 ASN B CA 1
ATOM 2095 C C . ASN B 1 43 ? -5.973 24.109 19.891 1 98.25 43 ASN B C 1
ATOM 2097 O O . ASN B 1 43 ? -5.887 23.094 19.188 1 98.25 43 ASN B O 1
ATOM 2101 N N . ARG B 1 44 ? -5.062 24.453 20.891 1 96.56 44 ARG B N 1
ATOM 2102 C CA . ARG B 1 44 ? -3.893 23.609 21.125 1 96.56 44 ARG B CA 1
ATOM 2103 C C . ARG B 1 44 ? -3.049 23.469 19.875 1 96.56 44 ARG B C 1
ATOM 2105 O O . ARG B 1 44 ? -2.648 24.469 19.266 1 96.56 44 ARG B O 1
ATOM 2112 N N . GLU B 1 45 ? -2.77 22.297 19.406 1 96.25 45 GLU B N 1
ATOM 2113 C CA . GLU B 1 45 ? -1.933 22.062 18.234 1 96.25 45 GLU B CA 1
ATOM 2114 C C . GLU B 1 45 ? -2.764 22.078 16.953 1 96.25 45 GLU B C 1
ATOM 2116 O O . GLU B 1 45 ? -2.221 21.969 15.852 1 96.25 45 GLU B O 1
ATOM 2121 N N . TYR B 1 46 ? -4.066 22.359 17.094 1 98.5 46 TYR B N 1
ATOM 2122 C CA . TYR B 1 46 ? -4.945 22.281 15.93 1 98.5 46 TYR B CA 1
ATOM 2123 C C . TYR B 1 46 ? -5.305 23.672 15.422 1 98.5 46 TYR B C 1
ATOM 2125 O O . TYR B 1 46 ? -5.828 24.5 16.172 1 98.5 46 TYR B O 1
ATOM 2133 N N . LYS B 1 47 ? -4.945 23.906 14.266 1 98.69 47 LYS B N 1
ATOM 2134 C CA . LYS B 1 47 ? -5.406 25.062 13.492 1 98.69 47 LYS B CA 1
ATOM 2135 C C . LYS B 1 47 ? -6.133 24.625 12.227 1 98.69 47 LYS B C 1
ATOM 2137 O O . LYS B 1 47 ? -5.621 23.797 11.469 1 98.69 47 LYS B O 1
ATOM 2142 N N . LEU B 1 48 ? -7.363 25.109 12.039 1 98.88 48 LEU B N 1
ATOM 2143 C CA . LEU B 1 48 ? -8.18 24.734 10.891 1 98.88 48 LEU B CA 1
ATOM 2144 C C . LEU B 1 48 ? -8.461 25.938 10.008 1 98.88 48 LEU B C 1
ATOM 2146 O O . LEU B 1 48 ? -8.938 26.969 10.5 1 98.88 48 LEU B O 1
ATOM 2150 N N . VAL B 1 49 ? -8.172 25.828 8.789 1 98.88 49 VAL B N 1
ATOM 2151 C CA . VAL B 1 49 ? -8.438 26.844 7.785 1 98.88 49 VAL B CA 1
ATOM 2152 C C . VAL B 1 49 ? -9.195 26.234 6.609 1 98.88 49 VAL B C 1
ATOM 2154 O O . VAL B 1 49 ? -8.828 25.172 6.109 1 98.88 49 VAL B O 1
ATOM 2157 N N . ASN B 1 50 ? -10.289 26.797 6.219 1 98.88 50 ASN B N 1
ATOM 2158 C CA . ASN B 1 50 ? -10.938 26.484 4.949 1 98.88 50 ASN B CA 1
ATOM 2159 C C . ASN B 1 50 ? -10.398 27.359 3.818 1 98.88 50 ASN B C 1
ATOM 2161 O O . ASN B 1 50 ? -10.102 28.531 4.023 1 98.88 50 ASN B O 1
ATOM 2165 N N . ALA B 1 51 ? -10.266 26.781 2.701 1 98.81 51 ALA B N 1
ATOM 2166 C CA . ALA B 1 51 ? -9.773 27.516 1.538 1 98.81 51 ALA B CA 1
ATOM 2167 C C . ALA B 1 51 ? -10.227 26.859 0.24 1 98.81 51 ALA B C 1
ATOM 2169 O O . ALA B 1 51 ? -10.883 25.812 0.264 1 98.81 51 ALA B O 1
ATOM 2170 N N . THR B 1 52 ? -10.023 27.562 -0.885 1 98.81 52 THR B N 1
ATOM 2171 C CA . THR B 1 52 ? -10.297 27.031 -2.219 1 98.81 52 THR B CA 1
ATOM 2172 C C . THR B 1 52 ? -9.047 27.078 -3.086 1 98.81 52 THR B C 1
ATOM 2174 O O . THR B 1 52 ? -8.312 28.062 -3.082 1 98.81 52 THR B O 1
ATOM 2177 N N . TYR B 1 53 ? -8.734 26.016 -3.734 1 98.88 53 TYR B N 1
ATOM 2178 C CA . TYR B 1 53 ? -7.633 25.953 -4.688 1 98.88 53 TYR B CA 1
ATOM 2179 C C . TYR B 1 53 ? -8.109 25.484 -6.051 1 98.88 53 TYR B C 1
ATOM 2181 O O . TYR B 1 53 ? -8.562 24.344 -6.191 1 98.88 53 TYR B O 1
ATOM 2189 N N . GLU B 1 54 ? -8 26.328 -7.055 1 98.38 54 GLU B N 1
ATOM 2190 C CA . GLU B 1 54 ? -8.445 26.047 -8.414 1 98.38 54 GLU B CA 1
ATOM 2191 C C . GLU B 1 54 ? -9.852 25.453 -8.422 1 98.38 54 GLU B C 1
ATOM 2193 O O . GLU B 1 54 ? -10.094 24.422 -9.062 1 98.38 54 GLU B O 1
ATOM 2198 N N . GLY B 1 55 ? -10.711 25.984 -7.613 1 98.44 55 GLY B N 1
ATOM 2199 C CA . GLY B 1 55 ? -12.117 25.625 -7.598 1 98.44 55 GLY B CA 1
ATOM 2200 C C . GLY B 1 55 ? -12.438 24.5 -6.629 1 98.44 55 GLY B C 1
ATOM 2201 O O . GLY B 1 55 ? -13.609 24.172 -6.41 1 98.44 55 GLY B O 1
ATOM 2202 N N . ARG B 1 56 ? -11.477 23.844 -6.039 1 98.75 56 ARG B N 1
ATOM 2203 C CA . ARG B 1 56 ? -11.68 22.766 -5.086 1 98.75 56 ARG B CA 1
ATOM 2204 C C . ARG B 1 56 ? -11.664 23.281 -3.65 1 98.75 56 ARG B C 1
ATOM 2206 O O . ARG B 1 56 ? -10.641 23.781 -3.182 1 98.75 56 ARG B O 1
ATOM 2213 N N . ASP B 1 57 ? -12.797 23.172 -2.947 1 98.81 57 ASP B N 1
ATOM 2214 C CA . ASP B 1 57 ? -12.852 23.516 -1.531 1 98.81 57 ASP B CA 1
ATOM 2215 C C . ASP B 1 57 ? -12.117 22.484 -0.683 1 98.81 57 ASP B C 1
ATOM 2217 O O . ASP B 1 57 ? -12.25 21.281 -0.919 1 98.81 57 ASP B O 1
ATOM 2221 N N . LEU B 1 58 ? -11.344 23.016 0.234 1 98.88 58 LEU B N 1
ATOM 2222 C CA . LEU B 1 58 ? -10.633 22.094 1.11 1 98.88 58 LEU B CA 1
ATOM 2223 C C . LEU B 1 58 ? -10.43 22.703 2.494 1 98.88 58 LEU B C 1
ATOM 2225 O O . LEU B 1 58 ? -10.547 23.922 2.664 1 98.88 58 LEU B O 1
ATOM 2229 N N . THR B 1 59 ? -10.281 21.875 3.477 1 98.94 59 THR B N 1
ATOM 2230 C CA . THR B 1 59 ? -9.898 22.234 4.84 1 98.94 59 THR B CA 1
ATOM 2231 C C . THR B 1 59 ? -8.445 21.875 5.105 1 98.94 59 THR B C 1
ATOM 2233 O O . THR B 1 59 ? -7.961 20.828 4.672 1 98.94 59 THR B O 1
ATOM 2236 N N . ILE B 1 60 ? -7.738 22.734 5.691 1 98.94 60 ILE B N 1
ATOM 2237 C CA . ILE B 1 60 ? -6.379 22.5 6.16 1 98.94 60 ILE B CA 1
ATOM 2238 C C . ILE B 1 60 ? -6.363 22.422 7.684 1 98.94 60 ILE B C 1
ATOM 2240 O O . ILE B 1 60 ? -6.832 23.344 8.359 1 98.94 60 ILE B O 1
ATOM 2244 N N . CYS B 1 61 ? -5.812 21.359 8.281 1 98.94 61 CYS B N 1
ATOM 2245 C CA . CYS B 1 61 ? -5.836 21.172 9.727 1 98.94 61 CYS B CA 1
ATOM 2246 C C . CYS B 1 61 ? -4.516 20.594 10.227 1 98.94 61 CYS B C 1
ATOM 2248 O O . CYS B 1 61 ? -4.156 19.469 9.883 1 98.94 61 CYS B O 1
ATOM 2250 N N . SER B 1 62 ? -3.852 21.344 11.07 1 98.81 62 SER B N 1
ATOM 2251 C CA . SER B 1 62 ? -2.637 20.797 11.656 1 98.81 62 SER B CA 1
ATOM 2252 C C . SER B 1 62 ? -2.959 19.656 12.633 1 98.81 62 SER B C 1
ATOM 2254 O O . SER B 1 62 ? -3.998 19.688 13.297 1 98.81 62 SER B O 1
ATOM 2256 N N . THR B 1 63 ? -2.062 18.688 12.727 1 98.31 63 THR B N 1
ATOM 2257 C CA . THR B 1 63 ? -2.305 17.547 13.594 1 98.31 63 THR B CA 1
ATOM 2258 C C . THR B 1 63 ? -1.402 17.594 14.82 1 98.31 63 THR B C 1
ATOM 2260 O O . THR B 1 63 ? -1.587 16.812 15.766 1 98.31 63 THR B O 1
ATOM 2263 N N . GLY B 1 64 ? -0.426 18.562 14.812 1 96.81 64 GLY B N 1
ATOM 2264 C CA . GLY B 1 64 ? 0.633 18.406 15.797 1 96.81 64 GLY B CA 1
ATOM 2265 C C . GLY B 1 64 ? 1.581 17.266 15.484 1 96.81 64 GLY B C 1
ATOM 2266 O O . GLY B 1 64 ? 1.603 16.766 14.359 1 96.81 64 GLY B O 1
ATOM 2267 N N . ILE B 1 65 ? 2.391 16.984 16.516 1 96.44 65 ILE B N 1
ATOM 2268 C CA . ILE B 1 65 ? 3.402 15.953 16.312 1 96.44 65 ILE B CA 1
ATOM 2269 C C . ILE B 1 65 ? 2.969 14.664 17.016 1 96.44 65 ILE B C 1
ATOM 2271 O O . ILE B 1 65 ? 2.615 14.68 18.188 1 96.44 65 ILE B O 1
ATOM 2275 N N . GLY B 1 66 ? 2.965 13.594 16.234 1 97.38 66 GLY B N 1
ATOM 2276 C CA . GLY B 1 66 ? 2.744 12.289 16.828 1 97.38 66 GLY B CA 1
ATOM 2277 C C . GLY B 1 66 ? 1.398 11.688 16.469 1 97.38 66 GLY B C 1
ATOM 2278 O O . GLY B 1 66 ? 0.43 12.414 16.234 1 97.38 66 GLY B O 1
ATOM 2279 N N . SER B 1 67 ? 1.319 10.352 16.578 1 98.25 67 SER B N 1
ATOM 2280 C CA . SER B 1 67 ? 0.141 9.586 16.188 1 98.25 67 SER B CA 1
ATOM 2281 C C . SER B 1 67 ? -1.043 9.891 17.094 1 98.25 67 SER B C 1
ATOM 2283 O O . SER B 1 67 ? -2.186 9.961 16.641 1 98.25 67 SER B O 1
ATOM 2285 N N . PRO B 1 68 ? -0.811 10.125 18.453 1 97.38 68 PRO B N 1
ATOM 2286 C CA . PRO B 1 68 ? -1.968 10.383 19.312 1 97.38 68 PRO B CA 1
ATOM 2287 C C . PRO B 1 68 ? -2.725 11.648 18.922 1 97.38 68 PRO B C 1
ATOM 2289 O O . PRO B 1 68 ? -3.951 11.625 18.797 1 97.38 68 PRO B O 1
ATOM 2292 N N . SER B 1 69 ? -2.021 12.758 18.703 1 97.88 69 SER B N 1
ATOM 2293 C CA . SER B 1 69 ? -2.693 14 18.328 1 97.88 69 SER B CA 1
ATOM 2294 C C . SER B 1 69 ? -3.283 13.906 16.922 1 97.88 69 SER B C 1
ATOM 2296 O O . SER B 1 69 ? -4.367 14.43 16.672 1 97.88 69 SER B O 1
ATOM 2298 N N . ALA B 1 70 ? -2.525 13.242 15.977 1 98.38 70 ALA B N 1
ATOM 2299 C CA . ALA B 1 70 ? -3.039 13.039 14.625 1 98.38 70 ALA B CA 1
ATOM 2300 C C . ALA B 1 70 ? -4.344 12.242 14.648 1 98.38 70 ALA B C 1
ATOM 2302 O O . ALA B 1 70 ? -5.277 12.555 13.906 1 98.38 70 ALA B O 1
ATOM 2303 N N . ALA B 1 71 ? -4.41 11.227 15.492 1 98.62 71 ALA B N 1
ATOM 2304 C CA . ALA B 1 71 ? -5.602 10.391 15.602 1 98.62 71 ALA B CA 1
ATOM 2305 C C . ALA B 1 71 ? -6.809 11.211 16.047 1 98.62 71 ALA B C 1
ATOM 2307 O O . ALA B 1 71 ? -7.918 11.023 15.539 1 98.62 71 ALA B O 1
ATOM 2308 N N . ILE B 1 72 ? -6.633 12.125 17.016 1 98.31 72 ILE B N 1
ATOM 2309 C CA . ILE B 1 72 ? -7.707 13 17.469 1 98.31 72 ILE B CA 1
ATOM 2310 C C . ILE B 1 72 ? -8.219 13.836 16.297 1 98.31 72 ILE B C 1
ATOM 2312 O O . ILE B 1 72 ? -9.43 13.938 16.078 1 98.31 72 ILE B O 1
ATOM 2316 N N . ALA B 1 73 ? -7.281 14.383 15.531 1 98.69 73 ALA B N 1
ATOM 2317 C CA . ALA B 1 73 ? -7.668 15.203 14.391 1 98.69 73 ALA B CA 1
ATOM 2318 C C . ALA B 1 73 ? -8.492 14.398 13.391 1 98.69 73 ALA B C 1
ATOM 2320 O O . ALA B 1 73 ? -9.555 14.844 12.945 1 98.69 73 ALA B O 1
ATOM 2321 N N . VAL B 1 74 ? -8.047 13.172 13.023 1 98.62 74 VAL B N 1
ATOM 2322 C CA . VAL B 1 74 ? -8.719 12.336 12.031 1 98.62 74 VAL B CA 1
ATOM 2323 C C . VAL B 1 74 ? -10.102 11.945 12.539 1 98.62 74 VAL B C 1
ATOM 2325 O O . VAL B 1 74 ? -11.094 12.055 11.805 1 98.62 74 VAL B O 1
ATOM 2328 N N . GLU B 1 75 ? -10.188 11.562 13.797 1 98.62 75 GLU B N 1
ATOM 2329 C CA . GLU B 1 75 ? -11.461 11.133 14.383 1 98.62 75 GLU B CA 1
ATOM 2330 C C . GLU B 1 75 ? -12.477 12.266 14.375 1 98.62 75 GLU B C 1
ATOM 2332 O O . GLU B 1 75 ? -13.625 12.07 13.953 1 98.62 75 GLU B O 1
ATOM 2337 N N . GLU B 1 76 ? -12.07 13.398 14.805 1 98.75 76 GLU B N 1
ATOM 2338 C CA . GLU B 1 76 ? -13.016 14.5 14.953 1 98.75 76 GLU B CA 1
ATOM 2339 C C . GLU B 1 76 ? -13.383 15.094 13.594 1 98.75 76 GLU B C 1
ATOM 2341 O O . GLU B 1 76 ? -14.531 15.484 13.367 1 98.75 76 GLU B O 1
ATOM 2346 N N . LEU B 1 77 ? -12.414 15.203 12.672 1 98.88 77 LEU B N 1
ATOM 2347 C CA . LEU B 1 77 ? -12.727 15.68 11.328 1 98.88 77 LEU B CA 1
ATOM 2348 C C . LEU B 1 77 ? -13.68 14.719 10.625 1 98.88 77 LEU B C 1
ATOM 2350 O O . LEU B 1 77 ? -14.617 15.156 9.953 1 98.88 77 LEU B O 1
ATOM 2354 N N . ALA B 1 78 ? -13.422 13.414 10.734 1 98.75 78 ALA B N 1
ATOM 2355 C CA . ALA B 1 78 ? -14.312 12.414 10.148 1 98.75 78 ALA B CA 1
ATOM 2356 C C . ALA B 1 78 ? -15.727 12.547 10.703 1 98.75 78 ALA B C 1
ATOM 2358 O O . ALA B 1 78 ? -16.703 12.43 9.961 1 98.75 78 ALA B O 1
ATOM 2359 N N . ALA B 1 79 ? -15.82 12.797 11.969 1 98.38 79 ALA B N 1
ATOM 2360 C CA . ALA B 1 79 ? -17.109 12.898 12.641 1 98.38 79 ALA B CA 1
ATOM 2361 C C . ALA B 1 79 ? -17.938 14.062 12.086 1 98.38 79 ALA B C 1
ATOM 2363 O O . ALA B 1 79 ? -19.156 14.039 12.141 1 98.38 79 ALA B O 1
ATOM 2364 N N . VAL B 1 80 ? -17.203 15.023 11.547 1 98.38 80 VAL B N 1
ATOM 2365 C CA . VAL B 1 80 ? -17.953 16.203 11.117 1 98.38 80 VAL B CA 1
ATOM 2366 C C . VAL B 1 80 ? -17.938 16.297 9.594 1 98.38 80 VAL B C 1
ATOM 2368 O O . VAL B 1 80 ? -18.219 17.359 9.023 1 98.38 80 VAL B O 1
ATOM 2371 N N . GLY B 1 81 ? -17.484 15.25 8.906 1 98.25 81 GLY B N 1
ATOM 2372 C CA . GLY B 1 81 ? -17.859 15.188 7.508 1 98.25 81 GLY B CA 1
ATOM 2373 C C . GLY B 1 81 ? -16.672 15.094 6.57 1 98.25 81 GLY B C 1
ATOM 2374 O O . GLY B 1 81 ? -16.844 15.008 5.352 1 98.25 81 GLY B O 1
ATOM 2375 N N . VAL B 1 82 ? -15.477 15.141 7.047 1 98.81 82 VAL B N 1
ATOM 2376 C CA . VAL B 1 82 ? -14.32 14.953 6.176 1 98.81 82 VAL B CA 1
ATOM 2377 C C . VAL B 1 82 ? -14.266 13.5 5.699 1 98.81 82 VAL B C 1
ATOM 2379 O O . VAL B 1 82 ? -14.445 12.57 6.492 1 98.81 82 VAL B O 1
ATOM 2382 N N . GLU B 1 83 ? -13.93 13.305 4.41 1 98.88 83 GLU B N 1
ATOM 2383 C CA . GLU B 1 83 ? -13.945 11.969 3.822 1 98.88 83 GLU B CA 1
ATOM 2384 C C . GLU B 1 83 ? -12.578 11.586 3.266 1 98.88 83 GLU B C 1
ATOM 2386 O O . GLU B 1 83 ? -12.305 10.414 3.027 1 98.88 83 GLU B O 1
ATOM 2391 N N . THR B 1 84 ? -11.773 12.555 2.947 1 98.94 84 THR B N 1
ATOM 2392 C CA . THR B 1 84 ? -10.453 12.344 2.357 1 98.94 84 THR B CA 1
ATOM 2393 C C . THR B 1 84 ? -9.398 13.141 3.105 1 98.94 84 THR B C 1
ATOM 2395 O O . THR B 1 84 ? -9.586 14.328 3.383 1 98.94 84 THR B O 1
ATOM 2398 N N . PHE B 1 85 ? -8.297 12.5 3.475 1 98.94 85 PHE B N 1
ATOM 2399 C CA . PHE B 1 85 ? -7.203 13.109 4.219 1 98.94 85 PHE B CA 1
ATOM 2400 C C . PHE B 1 85 ? -5.895 13 3.439 1 98.94 85 PHE B C 1
ATOM 2402 O O . PHE B 1 85 ? -5.551 11.93 2.941 1 98.94 85 PHE B O 1
ATOM 2409 N N . VAL B 1 86 ? -5.125 14.094 3.312 1 98.94 86 VAL B N 1
ATOM 2410 C CA . VAL B 1 86 ? -3.797 14.047 2.713 1 98.94 86 VAL B CA 1
ATOM 2411 C C . VAL B 1 86 ? -2.775 14.656 3.67 1 98.94 86 VAL B C 1
ATOM 2413 O O . VAL B 1 86 ? -2.832 15.852 3.969 1 98.94 86 VAL B O 1
ATOM 2416 N N . ARG B 1 87 ? -1.905 13.859 4.141 1 98.88 87 ARG B N 1
ATOM 2417 C CA . ARG B 1 87 ? -0.813 14.359 4.969 1 98.88 87 ARG B CA 1
ATOM 2418 C C . ARG B 1 87 ? 0.273 15 4.113 1 98.88 87 ARG B C 1
ATOM 2420 O O . ARG B 1 87 ? 0.705 14.422 3.113 1 98.88 87 ARG B O 1
ATOM 2427 N N . VAL B 1 88 ? 0.626 16.141 4.469 1 98.62 88 VAL B N 1
ATOM 2428 C CA . VAL B 1 88 ? 1.755 16.859 3.885 1 98.62 88 VAL B CA 1
ATOM 2429 C C . VAL B 1 88 ? 2.795 17.156 4.965 1 98.62 88 VAL B C 1
ATOM 2431 O O . VAL B 1 88 ? 2.676 18.141 5.703 1 98.62 88 VAL B O 1
ATOM 2434 N N . GLY B 1 89 ? 3.793 16.312 5.039 1 97.62 89 GLY B N 1
ATOM 2435 C CA . GLY B 1 89 ? 4.703 16.406 6.168 1 97.62 89 GLY B CA 1
ATOM 2436 C C . GLY B 1 89 ? 6.164 16.391 5.758 1 97.62 89 GLY B C 1
ATOM 2437 O O . GLY B 1 89 ? 6.496 16.625 4.598 1 97.62 89 GLY B O 1
ATOM 2438 N N . THR B 1 90 ? 7.047 16.328 6.762 1 97.12 90 THR B N 1
ATOM 2439 C CA . THR B 1 90 ? 8.484 16.156 6.605 1 97.12 90 THR B CA 1
ATOM 2440 C C . THR B 1 90 ? 8.93 14.797 7.129 1 97.12 90 THR B C 1
ATOM 2442 O O . THR B 1 90 ? 8.188 14.133 7.852 1 97.12 90 THR B O 1
ATOM 2445 N N . THR B 1 91 ? 10.062 14.398 6.688 1 97.5 91 THR B N 1
ATOM 2446 C CA . THR B 1 91 ? 10.5 13.047 7.031 1 97.5 91 THR B CA 1
ATOM 2447 C C . THR B 1 91 ? 12.023 12.945 7.004 1 97.5 91 THR B C 1
ATOM 2449 O O . THR B 1 91 ? 12.695 13.812 6.43 1 97.5 91 THR B O 1
ATOM 2452 N N . GLY B 1 92 ? 12.547 11.945 7.789 1 97.06 92 GLY B N 1
ATOM 2453 C CA . GLY B 1 92 ? 13.93 11.508 7.645 1 97.06 92 GLY B CA 1
ATOM 2454 C C . GLY B 1 92 ? 14.086 10.289 6.754 1 97.06 92 GLY B C 1
ATOM 2455 O O . GLY B 1 92 ? 13.391 9.289 6.941 1 97.06 92 GLY B O 1
ATOM 2456 N N . ALA B 1 93 ? 14.992 10.383 5.836 1 97.81 93 ALA B N 1
ATOM 2457 C CA . ALA B 1 93 ? 15.188 9.281 4.895 1 97.81 93 ALA B CA 1
ATOM 2458 C C . ALA B 1 93 ? 15.883 8.102 5.566 1 97.81 93 ALA B C 1
ATOM 2460 O O . ALA B 1 93 ? 16.672 8.289 6.504 1 97.81 93 ALA B O 1
ATOM 2461 N N . LEU B 1 94 ? 15.641 6.891 5.023 1 98.19 94 LEU B N 1
ATOM 2462 C CA . LEU B 1 94 ? 16.156 5.656 5.598 1 98.19 94 LEU B CA 1
ATOM 2463 C C . LEU B 1 94 ? 16.891 4.828 4.547 1 98.19 94 LEU B C 1
ATOM 2465 O O . LEU B 1 94 ? 17.141 3.639 4.754 1 98.19 94 LEU B O 1
ATOM 2469 N N . GLN B 1 95 ? 17.078 5.328 3.393 1 98.31 95 GLN B N 1
ATOM 2470 C CA . GLN B 1 95 ? 17.812 4.668 2.32 1 98.31 95 GLN B CA 1
ATOM 2471 C C . GLN B 1 95 ? 18.906 5.582 1.763 1 98.31 95 GLN B C 1
ATOM 2473 O O . GLN B 1 95 ? 18.703 6.793 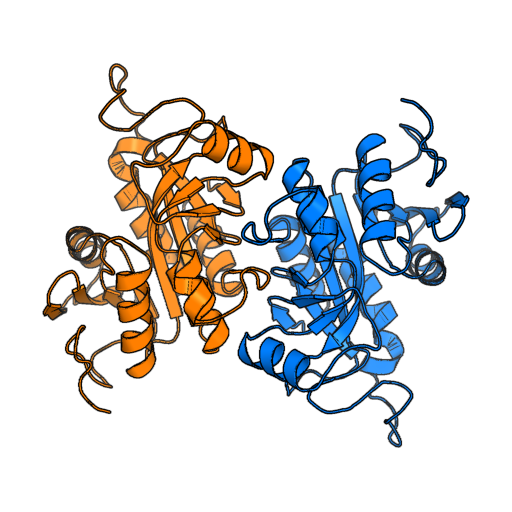1.643 1 98.31 95 GLN B O 1
ATOM 2478 N N . SER B 1 96 ? 19.984 5.02 1.389 1 96.38 96 SER B N 1
ATOM 2479 C CA . SER B 1 96 ? 21 5.781 0.656 1 96.38 96 SER B CA 1
ATOM 2480 C C . SER B 1 96 ? 20.453 6.281 -0.677 1 96.38 96 SER B C 1
ATOM 2482 O O . SER B 1 96 ? 19.562 5.652 -1.264 1 96.38 96 SER B O 1
ATOM 2484 N N . GLY B 1 97 ? 20.891 7.414 -1.049 1 95.19 97 GLY B N 1
ATOM 2485 C CA . GLY B 1 97 ? 20.484 7.93 -2.35 1 95.19 97 GLY B CA 1
ATOM 2486 C C . GLY B 1 97 ? 19.297 8.867 -2.279 1 95.19 97 GLY B C 1
ATOM 2487 O O . GLY B 1 97 ? 18.969 9.531 -3.262 1 95.19 97 GLY B O 1
ATOM 2488 N N . ILE B 1 98 ? 18.656 8.906 -1.141 1 96.75 98 ILE B N 1
ATOM 2489 C CA . ILE B 1 98 ? 17.578 9.875 -0.954 1 96.75 98 ILE B CA 1
ATOM 2490 C C . ILE B 1 98 ? 18.141 11.164 -0.368 1 96.75 98 ILE B C 1
ATOM 2492 O O . ILE B 1 98 ? 18.688 11.164 0.737 1 96.75 98 ILE B O 1
ATOM 2496 N N . GLU B 1 99 ? 17.938 12.266 -1.082 1 94.44 99 GLU B N 1
ATOM 2497 C CA . GLU B 1 99 ? 18.562 13.531 -0.712 1 94.44 99 GLU B CA 1
ATOM 2498 C C . GLU B 1 99 ? 17.594 14.43 0.044 1 94.44 99 GLU B C 1
ATOM 2500 O O . GLU B 1 99 ? 16.375 14.289 -0.096 1 94.44 99 GLU B O 1
ATOM 2505 N N . ILE B 1 100 ? 18.156 15.312 0.792 1 94.69 100 ILE B N 1
ATOM 2506 C CA . ILE B 1 100 ? 17.344 16.359 1.408 1 94.69 100 ILE B CA 1
ATOM 2507 C C . ILE B 1 100 ? 16.609 17.156 0.327 1 94.69 100 ILE B C 1
ATOM 2509 O O . ILE B 1 100 ? 17.203 17.531 -0.687 1 94.69 100 ILE B O 1
ATOM 2513 N N . GLY B 1 101 ? 15.352 17.328 0.515 1 96 101 GLY B N 1
ATOM 2514 C CA . GLY B 1 101 ? 14.539 18.031 -0.473 1 96 101 GLY B CA 1
ATOM 2515 C C . GLY B 1 101 ? 13.766 17.094 -1.374 1 96 101 GLY B C 1
ATOM 2516 O O . GLY B 1 101 ? 12.844 17.516 -2.078 1 96 101 GLY B O 1
ATOM 2517 N N . ASP B 1 102 ? 14.117 15.805 -1.339 1 97.19 102 ASP B N 1
ATOM 2518 C CA . ASP B 1 102 ? 13.359 14.828 -2.115 1 97.19 102 ASP B CA 1
ATOM 2519 C C . ASP B 1 102 ? 11.945 14.672 -1.57 1 97.19 102 ASP B C 1
ATOM 2521 O O . ASP B 1 102 ? 11.672 15.016 -0.416 1 97.19 102 ASP B O 1
ATOM 2525 N N . MET B 1 103 ? 11.031 14.203 -2.477 1 98.25 103 MET B N 1
ATOM 2526 C CA . MET B 1 103 ? 9.648 13.906 -2.119 1 98.25 103 MET B CA 1
ATOM 2527 C C . MET B 1 103 ? 9.414 12.406 -2.016 1 98.25 103 MET B C 1
ATOM 2529 O O . MET B 1 103 ? 9.938 11.633 -2.822 1 98.25 103 MET B O 1
ATOM 2533 N N . ILE B 1 104 ? 8.719 12.031 -0.995 1 98.81 104 ILE B N 1
ATOM 2534 C CA . ILE B 1 104 ? 8.352 10.633 -0.824 1 98.81 104 ILE B CA 1
ATOM 2535 C C . ILE B 1 104 ? 6.828 10.508 -0.721 1 98.81 104 ILE B C 1
ATOM 2537 O O . ILE B 1 104 ? 6.199 11.188 0.093 1 98.81 104 ILE B O 1
ATOM 2541 N N . VAL B 1 105 ? 6.211 9.695 -1.586 1 98.94 105 VAL B N 1
ATOM 2542 C CA . VAL B 1 105 ? 4.809 9.312 -1.48 1 98.94 105 VAL B CA 1
ATOM 2543 C C . VAL B 1 105 ? 4.699 7.906 -0.908 1 98.94 105 VAL B C 1
ATOM 2545 O O . VAL B 1 105 ? 5.324 6.973 -1.416 1 98.94 105 VAL B O 1
ATOM 2548 N N . ALA B 1 106 ? 3.906 7.777 0.131 1 98.94 106 ALA B N 1
ATOM 2549 C CA . ALA B 1 106 ? 3.908 6.555 0.931 1 98.94 106 ALA B CA 1
ATOM 2550 C C . ALA B 1 106 ? 2.971 5.508 0.335 1 98.94 106 ALA B C 1
ATOM 2552 O O . ALA B 1 106 ? 1.817 5.809 0.019 1 98.94 106 ALA B O 1
ATOM 2553 N N . THR B 1 107 ? 3.441 4.246 0.22 1 98.94 107 THR B N 1
ATOM 2554 C CA . THR B 1 107 ? 2.619 3.121 -0.216 1 98.94 107 THR B CA 1
ATOM 2555 C C . THR B 1 107 ? 2.166 2.287 0.979 1 98.94 107 THR B C 1
ATOM 2557 O O . THR B 1 107 ? 1.363 1.363 0.83 1 98.94 107 THR B O 1
ATOM 2560 N N . GLY B 1 108 ? 2.615 2.564 2.119 1 98.88 108 GLY B N 1
ATOM 2561 C CA . GLY B 1 108 ? 2.328 1.971 3.414 1 98.88 108 GLY B CA 1
ATOM 2562 C C . GLY B 1 108 ? 3.143 2.576 4.543 1 98.88 108 GLY B C 1
ATOM 2563 O O . GLY B 1 108 ? 4.086 3.33 4.297 1 98.88 108 GLY B O 1
ATOM 2564 N N . ALA B 1 109 ? 2.744 2.354 5.738 1 98.88 109 ALA B N 1
ATOM 2565 C CA . ALA B 1 109 ? 3.455 2.885 6.898 1 98.88 109 ALA B CA 1
ATOM 2566 C C . ALA B 1 109 ? 3.584 1.83 7.996 1 98.88 109 ALA B C 1
ATOM 2568 O O . ALA B 1 109 ? 2.592 1.223 8.398 1 98.88 109 ALA B O 1
ATOM 2569 N N . ALA B 1 110 ? 4.828 1.616 8.391 1 98.81 110 ALA B N 1
ATOM 2570 C CA . ALA B 1 110 ? 5.062 0.703 9.508 1 98.81 110 ALA B CA 1
ATOM 2571 C C . ALA B 1 110 ? 4.461 1.247 10.797 1 98.81 110 ALA B C 1
ATOM 2573 O O . ALA B 1 110 ? 4.555 2.445 11.078 1 98.81 110 ALA B O 1
ATOM 2574 N N . LYS B 1 111 ? 3.871 0.35 11.562 1 98.12 111 LYS B N 1
ATOM 2575 C CA . LYS B 1 111 ? 3.221 0.697 12.82 1 98.12 111 LYS B CA 1
ATOM 2576 C C . LYS B 1 111 ? 4.199 0.605 13.992 1 98.12 111 LYS B C 1
ATOM 2578 O O . LYS B 1 111 ? 3.998 -0.184 14.914 1 98.12 111 LYS B O 1
ATOM 2583 N N . ASP B 1 112 ? 5.184 1.435 13.945 1 96.88 112 ASP B N 1
ATOM 2584 C CA . ASP B 1 112 ? 6.145 1.466 15.047 1 96.88 112 ASP B CA 1
ATOM 2585 C C . ASP B 1 112 ? 5.812 2.58 16.031 1 96.88 112 ASP B C 1
ATOM 2587 O O . ASP B 1 112 ? 6.68 3.375 16.391 1 96.88 112 ASP B O 1
ATOM 2591 N N . GLU B 1 113 ? 4.609 2.738 16.359 1 96 113 GLU B N 1
ATOM 2592 C CA . GLU B 1 113 ? 4.02 3.668 17.328 1 96 113 GLU B CA 1
ATOM 2593 C C . GLU B 1 113 ? 2.867 3.018 18.078 1 96 113 GLU B C 1
ATOM 2595 O O . GLU B 1 113 ? 2.475 1.89 17.781 1 96 113 GLU B O 1
ATOM 2600 N N . GLY B 1 114 ? 2.424 3.605 19.156 1 96.06 114 GLY B N 1
ATOM 2601 C CA . GLY B 1 114 ? 1.532 2.924 20.078 1 96.06 114 GLY B CA 1
ATOM 2602 C C . GLY B 1 114 ? 0.065 3.186 19.797 1 96.06 114 GLY B C 1
ATOM 2603 O O . GLY B 1 114 ? -0.806 2.461 20.281 1 96.06 114 GLY B O 1
ATOM 2604 N N . THR B 1 115 ? -0.295 4.152 19.031 1 97.69 115 THR B N 1
ATOM 2605 C CA . THR B 1 115 ? -1.672 4.594 18.828 1 97.69 115 THR B CA 1
ATOM 2606 C C . THR B 1 115 ? -2.467 3.559 18.047 1 97.69 115 THR B C 1
ATOM 2608 O O . THR B 1 115 ? -3.578 3.191 18.438 1 97.69 115 THR B O 1
ATOM 2611 N N . THR B 1 116 ? -1.937 2.986 16.906 1 98.12 116 THR B N 1
ATOM 2612 C CA . THR B 1 116 ? -2.67 2.07 16.047 1 98.12 116 THR B CA 1
ATOM 2613 C C . THR B 1 116 ? -3.027 0.789 16.797 1 98.12 116 THR B C 1
ATOM 2615 O O . THR B 1 116 ? -4.07 0.185 16.531 1 98.12 116 THR B O 1
ATOM 2618 N N . ALA B 1 117 ? -2.236 0.448 17.75 1 97 117 ALA B N 1
ATOM 2619 C CA . ALA B 1 117 ? -2.449 -0.788 18.5 1 97 117 ALA B CA 1
ATOM 2620 C C . ALA B 1 117 ? -3.736 -0.719 19.312 1 97 117 ALA B C 1
ATOM 2622 O O . ALA B 1 117 ? -4.285 -1.75 19.703 1 97 117 ALA B O 1
ATOM 2623 N N . ARG B 1 118 ? -4.199 0.467 19.594 1 96.88 118 ARG B N 1
ATOM 2624 C CA . ARG B 1 118 ? -5.453 0.642 20.312 1 96.88 118 ARG B CA 1
ATOM 2625 C C . ARG B 1 118 ? -6.648 0.396 19.406 1 96.88 118 ARG B C 1
ATOM 2627 O O . ARG B 1 118 ? -7.777 0.244 19.875 1 96.88 118 ARG B O 1
ATOM 2634 N N . TYR B 1 119 ? -6.387 0.31 18.109 1 97.31 119 TYR B N 1
ATOM 2635 C CA . TYR B 1 119 ? -7.48 0.18 17.156 1 97.31 119 TYR B CA 1
ATOM 2636 C C . TYR B 1 119 ? -7.465 -1.19 16.5 1 97.31 119 TYR B C 1
ATOM 2638 O O . TYR B 1 119 ? -8.516 -1.722 16.125 1 97.31 119 TYR B O 1
ATOM 2646 N N . GLU B 1 120 ? -6.25 -1.768 16.266 1 97.38 120 GLU B N 1
ATOM 2647 C CA . GLU B 1 120 ? -6.152 -3.045 15.578 1 97.38 120 GLU B CA 1
ATOM 2648 C C . GLU B 1 120 ? -4.777 -3.682 15.781 1 97.38 120 GLU B C 1
ATOM 2650 O O . GLU B 1 120 ? -3.865 -3.043 16.312 1 97.38 120 GLU B O 1
ATOM 2655 N N . SER B 1 121 ? -4.664 -4.961 15.312 1 96.56 121 SER B N 1
ATOM 2656 C CA . SER B 1 121 ? -3.408 -5.703 15.367 1 96.56 121 SER B CA 1
ATOM 2657 C C . SER B 1 121 ? -2.359 -5.082 14.453 1 96.56 121 SER B C 1
ATOM 2659 O O . SER B 1 121 ? -2.691 -4.539 13.398 1 96.56 121 SER B O 1
ATOM 2661 N N . ASP B 1 122 ? -1.094 -5.203 14.859 1 96.5 122 ASP B N 1
ATOM 2662 C CA . ASP B 1 122 ? 0.009 -4.707 14.039 1 96.5 122 ASP B CA 1
ATOM 2663 C C . ASP B 1 122 ? 0.104 -5.477 12.727 1 96.5 122 ASP B C 1
ATOM 2665 O O . ASP B 1 122 ? 0.77 -5.031 11.789 1 96.5 122 ASP B O 1
ATOM 2669 N N . THR B 1 123 ? -0.564 -6.621 12.609 1 96.88 123 THR B N 1
ATOM 2670 C CA . THR B 1 123 ? -0.485 -7.445 11.406 1 96.88 123 THR B CA 1
ATOM 2671 C C . THR B 1 123 ? -1.253 -6.801 10.258 1 96.88 123 THR B C 1
ATOM 2673 O O . THR B 1 123 ? -1.02 -7.121 9.086 1 96.88 123 THR B O 1
ATOM 2676 N N . VAL B 1 124 ? -2.293 -5.949 10.602 1 98.38 124 VAL B N 1
ATOM 2677 C CA . VAL B 1 124 ? -3.084 -5.273 9.578 1 98.38 124 VAL B CA 1
ATOM 2678 C C . VAL B 1 124 ? -2.254 -4.164 8.938 1 98.38 124 VAL B C 1
ATOM 2680 O O . VAL B 1 124 ? -1.679 -3.324 9.633 1 98.38 124 VAL B O 1
ATOM 2683 N N . PRO B 1 125 ? -2.119 -4.18 7.633 1 98.62 125 PRO B N 1
ATOM 2684 C CA . PRO B 1 125 ? -1.256 -3.182 6.996 1 98.62 125 PRO B CA 1
ATOM 2685 C C . PRO B 1 125 ? -1.853 -1.775 7.031 1 98.62 125 PRO B C 1
ATOM 2687 O O . PRO B 1 125 ? -3.045 -1.601 6.773 1 98.62 125 PRO B O 1
ATOM 2690 N N . ALA B 1 126 ? -1.075 -0.766 7.418 1 98.88 126 ALA B N 1
ATOM 2691 C CA . ALA B 1 126 ? -1.448 0.636 7.25 1 98.88 126 ALA B CA 1
ATOM 2692 C C . ALA B 1 126 ? -1.12 1.123 5.84 1 98.88 126 ALA B C 1
ATOM 2694 O O . ALA B 1 126 ? 0.041 1.399 5.527 1 98.88 126 ALA B O 1
ATOM 2695 N N . VAL B 1 127 ? -2.139 1.256 4.992 1 98.94 127 VAL B N 1
ATOM 2696 C CA . VAL B 1 127 ? -1.916 1.591 3.592 1 98.94 127 VAL B CA 1
ATOM 2697 C C . VAL B 1 127 ? -2.814 2.758 3.189 1 98.94 127 VAL B C 1
ATOM 2699 O O . VAL B 1 127 ? -3.889 2.947 3.764 1 98.94 127 VAL B O 1
ATOM 2702 N N . PRO B 1 128 ? -2.387 3.576 2.24 1 98.88 128 PRO B N 1
ATOM 2703 C CA . PRO B 1 128 ? -3.223 4.656 1.717 1 98.88 128 PRO B CA 1
ATOM 2704 C C . PRO B 1 128 ? -4.324 4.152 0.788 1 98.88 128 PRO B C 1
ATOM 2706 O O . PRO B 1 128 ? -4.34 2.977 0.422 1 98.88 128 PRO B O 1
ATOM 2709 N N . ASP B 1 129 ? -5.273 5.062 0.561 1 98.81 129 ASP B N 1
ATOM 2710 C CA . ASP B 1 129 ? -6.215 4.875 -0.542 1 98.81 129 ASP B CA 1
ATOM 2711 C C . ASP B 1 129 ? -5.504 4.98 -1.89 1 98.81 129 ASP B C 1
ATOM 2713 O O . ASP B 1 129 ? -4.695 5.887 -2.105 1 98.81 129 ASP B O 1
ATOM 2717 N N . TYR B 1 130 ? -5.77 4.043 -2.773 1 98.81 130 TYR B N 1
ATOM 2718 C CA . TYR B 1 130 ? -5.047 3.955 -4.039 1 98.81 130 TYR B CA 1
ATOM 2719 C C . TYR B 1 130 ? -5.227 5.223 -4.859 1 98.81 130 TYR B C 1
ATOM 2721 O O . TYR B 1 130 ? -4.285 5.699 -5.496 1 98.81 130 TYR B O 1
ATOM 2729 N N . GLU B 1 131 ? -6.434 5.711 -4.879 1 98.62 131 GLU B N 1
ATOM 2730 C CA . GLU B 1 131 ? -6.68 6.91 -5.672 1 98.62 131 GLU B CA 1
ATOM 2731 C C . GLU B 1 131 ? -5.902 8.102 -5.129 1 98.62 131 GLU B C 1
ATOM 2733 O O . GLU B 1 131 ? -5.316 8.875 -5.895 1 98.62 131 GLU B O 1
ATOM 2738 N N . VAL B 1 132 ? -5.891 8.273 -3.799 1 98.88 132 VAL B N 1
ATOM 2739 C CA . VAL B 1 132 ? -5.148 9.383 -3.203 1 98.88 132 VAL B CA 1
ATOM 2740 C C . VAL B 1 132 ? -3.658 9.219 -3.49 1 98.88 132 VAL B C 1
ATOM 2742 O O . VAL B 1 132 ? -2.986 10.18 -3.873 1 98.88 132 VAL B O 1
ATOM 2745 N N . LEU B 1 133 ? -3.182 7.977 -3.348 1 98.88 133 LEU B N 1
ATOM 2746 C CA . LEU B 1 133 ? -1.792 7.652 -3.648 1 98.88 133 LEU B CA 1
ATOM 2747 C C . LEU B 1 133 ? -1.457 7.992 -5.098 1 98.88 133 LEU B C 1
ATOM 2749 O O . LEU B 1 133 ? -0.484 8.703 -5.367 1 98.88 133 LEU B O 1
ATOM 2753 N N . SER B 1 134 ? -2.264 7.551 -6.051 1 98.75 134 SER B N 1
ATOM 2754 C CA . SER B 1 134 ? -2.004 7.727 -7.477 1 98.75 134 SER B CA 1
ATOM 2755 C C . SER B 1 134 ? -2.084 9.195 -7.875 1 98.75 134 SER B C 1
ATOM 2757 O O . SER B 1 134 ? -1.303 9.664 -8.703 1 98.75 134 SER B O 1
ATOM 2759 N N . GLU B 1 135 ? -3.014 9.938 -7.227 1 98.81 135 GLU B N 1
ATOM 2760 C CA . GLU B 1 135 ? -3.158 11.352 -7.555 1 98.81 135 GLU B CA 1
ATOM 2761 C C . GLU B 1 135 ? -1.949 12.148 -7.082 1 98.81 135 GLU B C 1
ATOM 2763 O O . GLU B 1 135 ? -1.555 13.125 -7.727 1 98.81 135 GLU B O 1
ATOM 2768 N N . LEU B 1 136 ? -1.39 11.766 -5.938 1 98.88 136 LEU B N 1
ATOM 2769 C CA . LEU B 1 136 ? -0.178 12.43 -5.469 1 98.88 136 LEU B CA 1
ATOM 2770 C C . LEU B 1 136 ? 0.981 12.18 -6.43 1 98.88 136 LEU B C 1
ATOM 2772 O O . LEU B 1 136 ? 1.724 13.109 -6.762 1 98.88 136 LEU B O 1
ATOM 2776 N N . VAL B 1 137 ? 1.129 10.938 -6.891 1 98.88 137 VAL B N 1
ATOM 2777 C CA . VAL B 1 137 ? 2.193 10.586 -7.828 1 98.88 137 VAL B CA 1
ATOM 2778 C C . VAL B 1 137 ? 1.978 11.32 -9.148 1 98.88 137 VAL B C 1
ATOM 2780 O O . VAL B 1 137 ? 2.906 11.922 -9.688 1 98.88 137 VAL B O 1
ATOM 2783 N N . ASP B 1 138 ? 0.759 11.328 -9.625 1 98.62 138 ASP B N 1
ATOM 2784 C CA . ASP B 1 138 ? 0.426 11.977 -10.891 1 98.62 138 ASP B CA 1
ATOM 2785 C C . ASP B 1 138 ? 0.674 13.477 -10.82 1 98.62 138 ASP B C 1
ATOM 2787 O O . ASP B 1 138 ? 1.177 14.078 -11.773 1 98.62 138 ASP B O 1
ATOM 2791 N N . ALA B 1 139 ? 0.257 14.086 -9.703 1 98.75 139 ALA B N 1
ATOM 2792 C CA . ALA B 1 139 ? 0.457 15.523 -9.523 1 98.75 139 ALA B CA 1
ATOM 2793 C C . ALA B 1 139 ? 1.941 15.883 -9.547 1 98.75 139 ALA B C 1
ATOM 2795 O O . ALA B 1 139 ? 2.338 16.891 -10.141 1 98.75 139 ALA B O 1
ATOM 2796 N N . ALA B 1 140 ? 2.748 15.039 -8.891 1 98.38 140 ALA B N 1
ATOM 2797 C CA . ALA B 1 140 ? 4.191 15.258 -8.898 1 98.38 140 ALA B CA 1
ATOM 2798 C C . ALA B 1 140 ? 4.746 15.156 -10.32 1 98.38 140 ALA B C 1
ATOM 2800 O O . ALA B 1 140 ? 5.531 16 -10.75 1 98.38 140 ALA B O 1
ATOM 2801 N N . GLU B 1 141 ? 4.32 14.164 -11.023 1 97.19 141 GLU B N 1
ATOM 2802 C CA . GLU B 1 141 ? 4.766 13.969 -12.398 1 97.19 141 GLU B CA 1
ATOM 2803 C C . GLU B 1 141 ? 4.359 15.148 -13.289 1 97.19 141 GLU B C 1
ATOM 2805 O O . GLU B 1 141 ? 5.152 15.609 -14.109 1 97.19 141 GLU B O 1
ATOM 2810 N N . ALA B 1 142 ? 3.178 15.578 -13.125 1 97.81 142 ALA B N 1
ATOM 2811 C CA . ALA B 1 142 ? 2.66 16.688 -13.922 1 97.81 142 ALA B CA 1
ATOM 2812 C C . ALA B 1 142 ? 3.469 17.953 -13.68 1 97.81 142 ALA B C 1
ATOM 2814 O O . ALA B 1 142 ? 3.596 18.797 -14.578 1 97.81 142 ALA B O 1
ATOM 2815 N N . ARG B 1 143 ? 4.098 18.078 -12.539 1 96.81 143 ARG B N 1
ATOM 2816 C CA . ARG B 1 143 ? 4.918 19.234 -12.195 1 96.81 143 ARG B CA 1
ATOM 2817 C C . ARG B 1 143 ? 6.375 19 -12.578 1 96.81 143 ARG B C 1
ATOM 2819 O O . ARG B 1 143 ? 7.23 19.859 -12.328 1 96.81 143 ARG B O 1
ATOM 2826 N N . GLY B 1 144 ? 6.633 17.797 -13.086 1 96.38 144 GLY B N 1
ATOM 2827 C CA . GLY B 1 144 ? 8.008 17.453 -13.398 1 96.38 144 GLY B CA 1
ATOM 2828 C C . GLY B 1 144 ? 8.859 17.203 -12.172 1 96.38 144 GLY B C 1
ATOM 2829 O O . GLY B 1 144 ? 10.078 17.406 -12.203 1 96.38 144 GLY B O 1
ATOM 2830 N N . GLU B 1 145 ? 8.188 16.844 -11.086 1 95.06 145 GLU B N 1
ATOM 2831 C CA . GLU B 1 145 ? 8.867 16.562 -9.828 1 95.06 145 GLU B CA 1
ATOM 2832 C C . GLU B 1 145 ? 9.141 15.07 -9.672 1 95.06 145 GLU B C 1
ATOM 2834 O O . GLU B 1 145 ? 8.234 14.25 -9.805 1 95.06 145 GLU B O 1
ATOM 2839 N N . ASP B 1 146 ? 10.352 14.758 -9.438 1 94.06 146 ASP B N 1
ATOM 2840 C CA . ASP B 1 146 ? 10.672 13.375 -9.102 1 94.06 146 ASP B CA 1
ATOM 2841 C C . ASP B 1 146 ? 10.188 13.031 -7.695 1 94.06 146 ASP B C 1
ATOM 2843 O O . ASP B 1 146 ? 10.32 13.836 -6.77 1 94.06 146 ASP B O 1
ATOM 2847 N N . VAL B 1 147 ? 9.586 11.898 -7.547 1 97.25 147 VAL B N 1
ATOM 2848 C CA . VAL B 1 147 ? 9.172 11.445 -6.227 1 97.25 147 VAL B CA 1
ATOM 2849 C C . VAL B 1 147 ? 9.594 9.992 -6.023 1 97.25 147 VAL B C 1
ATOM 2851 O O . VAL B 1 147 ? 9.602 9.203 -6.969 1 97.25 147 VAL B O 1
ATOM 2854 N N . HIS B 1 148 ? 10.094 9.703 -4.816 1 98.62 148 HIS B N 1
ATOM 2855 C CA . HIS B 1 148 ? 10.188 8.32 -4.379 1 98.62 148 HIS B CA 1
ATOM 2856 C C . HIS B 1 148 ? 8.828 7.789 -3.93 1 98.62 148 HIS B C 1
ATOM 2858 O O . HIS B 1 148 ? 8.117 8.453 -3.174 1 98.62 148 HIS B O 1
ATOM 2864 N N . VAL B 1 149 ? 8.43 6.652 -4.441 1 98.81 149 VAL B N 1
ATOM 2865 C CA . VAL B 1 149 ? 7.16 6.031 -4.07 1 98.81 149 VAL B CA 1
ATOM 2866 C C . VAL B 1 149 ? 7.418 4.695 -3.381 1 98.81 149 VAL B C 1
ATOM 2868 O O . VAL B 1 149 ? 7.988 3.781 -3.98 1 98.81 149 VAL B O 1
ATOM 2871 N N . GLY B 1 150 ? 7.094 4.551 -2.076 1 98.81 150 GLY B N 1
ATOM 2872 C CA . GLY B 1 150 ? 7.371 3.332 -1.332 1 98.81 150 GLY B CA 1
ATOM 2873 C C . GLY B 1 150 ? 6.949 3.41 0.123 1 98.81 150 GLY B C 1
ATOM 2874 O O . GLY B 1 150 ? 6.363 4.406 0.552 1 98.81 150 GLY B O 1
ATOM 2875 N N . PRO B 1 151 ? 7.156 2.373 0.872 1 98.88 151 PRO B N 1
ATOM 2876 C CA . PRO B 1 151 ? 6.715 2.336 2.268 1 98.88 151 PRO B CA 1
ATOM 2877 C C . PRO B 1 151 ? 7.602 3.17 3.189 1 98.88 151 PRO B C 1
ATOM 2879 O O . PRO B 1 151 ? 8.789 3.355 2.908 1 98.88 151 PRO B O 1
ATOM 2882 N N . ILE B 1 152 ? 6.996 3.633 4.238 1 98.88 152 ILE B N 1
ATOM 2883 C CA . ILE B 1 152 ? 7.695 4.434 5.238 1 98.88 152 ILE B CA 1
ATOM 2884 C C . ILE B 1 152 ? 7.434 3.861 6.629 1 98.88 152 ILE B C 1
ATOM 2886 O O . ILE B 1 152 ? 6.754 2.842 6.77 1 98.88 152 ILE B O 1
ATOM 2890 N N . ALA B 1 153 ? 8.031 4.52 7.68 1 98.62 153 ALA B N 1
ATOM 2891 C CA . ALA B 1 153 ? 7.82 4.117 9.07 1 98.62 153 ALA B CA 1
ATOM 2892 C C . ALA B 1 153 ? 7.223 5.258 9.891 1 98.62 153 ALA B C 1
ATOM 2894 O O . ALA B 1 153 ? 7.598 6.422 9.703 1 98.62 153 ALA B O 1
ATOM 2895 N N . THR B 1 154 ? 6.301 4.922 10.719 1 98.62 154 THR B N 1
ATOM 2896 C CA . THR B 1 154 ? 5.805 5.848 11.727 1 98.62 154 THR B CA 1
ATOM 2897 C C . THR B 1 154 ? 6.324 5.473 13.109 1 98.62 154 THR B C 1
ATOM 2899 O O . THR B 1 154 ? 6.086 4.359 13.586 1 98.62 154 THR B O 1
ATOM 2902 N N . ASP B 1 155 ? 7.004 6.398 13.68 1 96.31 155 ASP B N 1
ATOM 2903 C CA . ASP B 1 155 ? 7.645 6.168 14.977 1 96.31 155 ASP B CA 1
ATOM 2904 C C . ASP B 1 155 ? 7.219 7.215 15.992 1 96.31 155 ASP B C 1
ATOM 2906 O O . ASP B 1 155 ? 6.891 8.344 15.633 1 96.31 155 ASP B O 1
ATOM 2910 N N . ASP B 1 156 ? 7.258 6.863 17.328 1 93.88 156 ASP B N 1
ATOM 2911 C CA . ASP B 1 156 ? 6.75 7.742 18.375 1 93.88 156 ASP B CA 1
ATOM 2912 C C . ASP B 1 156 ? 7.883 8.508 19.062 1 93.88 156 ASP B C 1
ATOM 2914 O O . ASP B 1 156 ? 7.641 9.43 19.828 1 93.88 156 ASP B O 1
ATOM 2918 N N . ALA B 1 157 ? 9.062 8.102 18.812 1 92 157 ALA B N 1
ATOM 2919 C CA . ALA B 1 157 ? 10.164 8.703 19.562 1 92 157 ALA B CA 1
ATOM 2920 C C . ALA B 1 157 ? 11.18 9.344 18.609 1 92 157 ALA B C 1
ATOM 2922 O O . ALA B 1 157 ? 12.031 8.648 18.047 1 92 157 ALA B O 1
ATOM 2923 N N . PHE B 1 158 ? 11.18 10.578 18.641 1 87.31 158 PHE B N 1
ATOM 2924 C CA . PHE B 1 158 ? 12.016 11.352 17.719 1 87.31 158 PHE B CA 1
ATOM 2925 C C . PHE B 1 158 ? 13.492 11.18 18.062 1 87.31 158 PHE B C 1
ATOM 2927 O O . PHE B 1 158 ? 14.336 11.148 17.172 1 87.31 158 PHE B O 1
ATOM 2934 N N . TYR B 1 159 ? 13.797 10.938 19.281 1 89.75 159 TYR B N 1
ATOM 2935 C CA . TYR B 1 159 ? 15.18 10.953 19.719 1 89.75 159 TYR B CA 1
ATOM 2936 C C . TYR B 1 159 ? 15.641 9.57 20.156 1 89.75 159 TYR B C 1
ATOM 2938 O O . TYR B 1 159 ? 16.719 9.414 20.734 1 89.75 159 TYR B O 1
ATOM 2946 N N . ALA B 1 160 ? 14.891 8.594 19.938 1 87.12 160 ALA B N 1
ATOM 2947 C CA . ALA B 1 160 ? 15.219 7.281 20.484 1 87.12 160 ALA B CA 1
ATOM 2948 C C . ALA B 1 160 ? 15.703 6.336 19.391 1 87.12 160 ALA B C 1
ATOM 2950 O O . ALA B 1 160 ? 15.836 5.133 19.609 1 87.12 160 ALA B O 1
ATOM 2951 N N . GLU B 1 161 ? 15.891 6.867 18.219 1 86.06 161 GLU B N 1
ATOM 2952 C CA . GLU B 1 161 ? 16.344 6.012 17.125 1 86.06 161 GLU B CA 1
ATOM 2953 C C . GLU B 1 161 ? 17.75 5.469 17.391 1 86.06 161 GLU B C 1
ATOM 2955 O O . GLU B 1 161 ? 18.641 6.215 17.781 1 86.06 161 GLU B O 1
ATOM 2960 N N . THR B 1 162 ? 17.844 4.215 17.328 1 91.25 162 THR B N 1
ATOM 2961 C CA . THR B 1 162 ? 19.156 3.566 17.453 1 91.25 162 THR B CA 1
ATOM 2962 C C . THR B 1 162 ? 19.672 3.137 16.094 1 91.25 162 THR B C 1
ATOM 2964 O O . THR B 1 162 ? 18.922 3.064 15.125 1 91.25 162 THR B O 1
ATOM 2967 N N . GLU B 1 163 ? 20.906 2.861 16.031 1 93.12 163 GLU B N 1
ATOM 2968 C CA . GLU B 1 163 ? 21.5 2.34 14.812 1 93.12 163 GLU B CA 1
ATOM 2969 C C . GLU B 1 163 ? 20.812 1.046 14.375 1 93.12 163 GLU B C 1
ATOM 2971 O O . GLU B 1 163 ? 20.578 0.833 13.18 1 93.12 163 GLU B O 1
ATOM 2976 N N . GLU B 1 164 ? 20.531 0.257 15.328 1 94.06 164 GLU B N 1
ATOM 2977 C CA . GLU B 1 164 ? 19.859 -1.012 15.047 1 94.06 164 GLU B CA 1
ATOM 2978 C C . GLU B 1 164 ? 18.5 -0.787 14.406 1 94.06 164 GLU B C 1
ATOM 2980 O O . GLU B 1 164 ? 18.141 -1.469 13.445 1 94.06 164 GLU B O 1
ATOM 2985 N N . TYR B 1 165 ? 17.766 0.181 14.93 1 92.19 165 TYR B N 1
ATOM 2986 C CA . TYR B 1 165 ? 16.453 0.504 14.383 1 92.19 165 TYR B CA 1
ATOM 2987 C C . TYR B 1 165 ? 16.578 0.99 12.945 1 92.19 165 TYR B C 1
ATOM 2989 O O . TYR B 1 165 ? 15.82 0.548 12.07 1 92.19 165 TYR B O 1
ATOM 2997 N N . VAL B 1 166 ? 17.531 1.812 12.727 1 94.81 166 VAL B N 1
ATOM 2998 C CA . VAL B 1 166 ? 17.75 2.377 11.398 1 94.81 166 VAL B CA 1
ATOM 2999 C C . VAL B 1 166 ? 18.156 1.275 10.43 1 94.81 166 VAL B C 1
ATOM 3001 O O . VAL B 1 166 ? 17.609 1.167 9.328 1 94.81 166 VAL B O 1
ATOM 3004 N N . ASP B 1 167 ? 19.062 0.407 10.875 1 96.5 167 ASP B N 1
ATOM 3005 C CA . ASP B 1 167 ? 19.531 -0.701 10.055 1 96.5 167 ASP B CA 1
ATOM 3006 C C . ASP B 1 167 ? 18.375 -1.627 9.672 1 96.5 167 ASP B C 1
ATOM 3008 O O . ASP B 1 167 ? 18.297 -2.098 8.531 1 96.5 167 ASP B O 1
ATOM 3012 N N . ASN B 1 168 ? 17.516 -1.859 10.625 1 96.25 168 ASN B N 1
ATOM 3013 C CA . ASN B 1 168 ? 16.391 -2.76 10.391 1 96.25 168 ASN B CA 1
ATOM 3014 C C . ASN B 1 168 ? 15.422 -2.186 9.359 1 96.25 168 ASN B C 1
ATOM 3016 O O . ASN B 1 168 ? 14.945 -2.904 8.477 1 96.25 168 ASN B O 1
ATOM 3020 N N . TRP B 1 169 ? 15.117 -0.914 9.453 1 96.94 169 TRP B N 1
ATOM 3021 C CA . TRP B 1 169 ? 14.219 -0.271 8.5 1 96.94 169 TRP B CA 1
ATOM 3022 C C . TRP B 1 169 ? 14.852 -0.209 7.113 1 96.94 169 TRP B C 1
ATOM 3024 O O . TRP B 1 169 ? 14.172 -0.425 6.109 1 96.94 169 TRP B O 1
ATOM 3034 N N . GLU B 1 170 ? 16.125 0.127 7.121 1 97.69 170 GLU B N 1
ATOM 3035 C CA . GLU B 1 170 ? 16.844 0.15 5.848 1 97.69 170 GLU B CA 1
ATOM 3036 C C . GLU B 1 170 ? 16.797 -1.216 5.168 1 97.69 170 GLU B C 1
ATOM 3038 O O . GLU B 1 170 ? 16.469 -1.317 3.984 1 97.69 170 GLU B O 1
ATOM 3043 N N . ALA B 1 171 ? 17.109 -2.271 5.934 1 97.69 171 ALA B N 1
ATOM 3044 C CA . ALA B 1 171 ? 17.109 -3.635 5.41 1 97.69 171 ALA B CA 1
ATOM 3045 C C . ALA B 1 171 ? 15.719 -4.047 4.938 1 97.69 171 ALA B C 1
ATOM 3047 O O . ALA B 1 171 ? 15.586 -4.844 4.004 1 97.69 171 ALA B O 1
ATOM 3048 N N . ALA B 1 172 ? 14.688 -3.461 5.523 1 97.94 172 ALA B N 1
ATOM 3049 C CA . ALA B 1 172 ? 13.312 -3.799 5.188 1 97.94 172 ALA B CA 1
ATOM 3050 C C . ALA B 1 172 ? 12.836 -3.025 3.959 1 97.94 172 ALA B C 1
ATOM 3052 O O . ALA B 1 172 ? 11.734 -3.258 3.457 1 97.94 172 ALA B O 1
ATOM 3053 N N . GLY B 1 173 ? 13.641 -2.045 3.492 1 98.44 173 GLY B N 1
ATOM 3054 C CA . GLY B 1 173 ? 13.312 -1.315 2.279 1 98.44 173 GLY B CA 1
ATOM 3055 C C . GLY B 1 173 ? 12.422 -0.11 2.531 1 98.44 173 GLY B C 1
ATOM 3056 O O . GLY B 1 173 ? 11.812 0.421 1.603 1 98.44 173 GLY B O 1
ATOM 3057 N N . LEU B 1 174 ? 12.289 0.312 3.818 1 98.75 174 LEU B N 1
ATOM 3058 C CA . LEU B 1 174 ? 11.508 1.508 4.117 1 98.75 174 LEU B CA 1
ATOM 3059 C C . LEU B 1 174 ? 12.258 2.768 3.701 1 98.75 174 LEU B C 1
ATOM 3061 O O . LEU B 1 174 ? 13.469 2.871 3.912 1 98.75 174 LEU B O 1
ATOM 3065 N N . LEU B 1 175 ? 11.539 3.719 3.148 1 98.81 175 LEU B N 1
ATOM 3066 C CA . LEU B 1 175 ? 12.172 4.863 2.5 1 98.81 175 LEU B CA 1
ATOM 3067 C C . LEU B 1 175 ? 12.453 5.973 3.506 1 98.81 175 LEU B C 1
ATOM 3069 O O . LEU B 1 175 ? 13.367 6.781 3.312 1 98.81 175 LEU B O 1
ATOM 3073 N N . ALA B 1 176 ? 11.625 6.027 4.566 1 98.5 176 ALA B N 1
ATOM 3074 C CA . ALA B 1 176 ? 11.711 7.176 5.465 1 98.5 176 ALA B CA 1
ATOM 3075 C C . ALA B 1 176 ? 10.977 6.902 6.777 1 98.5 176 ALA B C 1
ATOM 3077 O O . ALA B 1 176 ? 10.289 5.887 6.914 1 98.5 176 ALA B O 1
ATOM 3078 N N . VAL B 1 177 ? 11.172 7.812 7.734 1 98.38 177 VAL B N 1
ATOM 3079 C CA . VAL B 1 177 ? 10.5 7.711 9.023 1 98.38 177 VAL B CA 1
ATOM 3080 C C . VAL B 1 177 ? 9.867 9.055 9.391 1 98.38 177 VAL B C 1
ATOM 3082 O O . VAL B 1 177 ? 10.461 10.109 9.156 1 98.38 177 VAL B O 1
ATOM 3085 N N . GLU B 1 178 ? 8.688 8.992 9.781 1 98.12 178 GLU B N 1
ATOM 3086 C CA . GLU B 1 178 ? 7.918 10.133 10.281 1 98.12 178 GLU B CA 1
ATOM 3087 C C . GLU B 1 178 ? 7.008 9.719 11.438 1 98.12 178 GLU B C 1
ATOM 3089 O O . GLU B 1 178 ? 7.211 8.672 12.047 1 98.12 178 GLU B O 1
ATOM 3094 N N . MET B 1 179 ? 5.988 10.539 11.844 1 98.25 179 MET B N 1
ATOM 3095 C CA . MET B 1 179 ? 5.445 10.258 13.172 1 98.25 179 MET B CA 1
ATOM 3096 C C . MET B 1 179 ? 3.926 10.148 13.125 1 98.25 179 MET B C 1
ATOM 3098 O O . MET B 1 179 ? 3.277 10.016 14.164 1 98.25 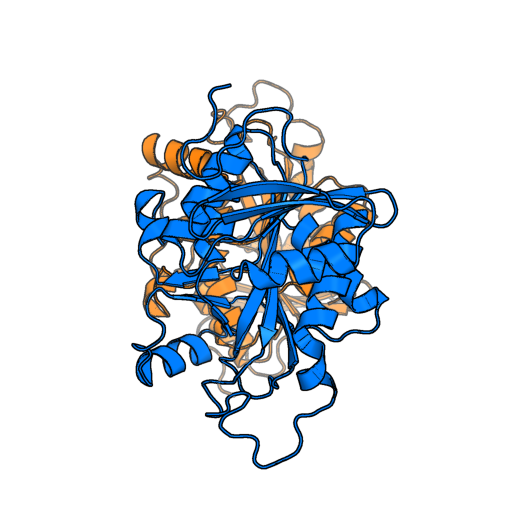179 MET B O 1
ATOM 3102 N N . GLU B 1 180 ? 3.26 10.219 11.859 1 98.69 180 GLU B N 1
ATOM 3103 C CA . GLU B 1 180 ? 1.804 10.328 11.906 1 98.69 180 GLU B CA 1
ATOM 3104 C C . GLU B 1 180 ? 1.146 9.367 10.914 1 98.69 180 GLU B C 1
ATOM 3106 O O . GLU B 1 180 ? -0.004 8.969 11.102 1 98.69 180 GLU B O 1
ATOM 3111 N N . ALA B 1 181 ? 1.72 8.891 9.828 1 98.88 181 ALA B N 1
ATOM 3112 C CA . ALA B 1 181 ? 1.089 8.32 8.641 1 98.88 181 ALA B CA 1
ATOM 3113 C C . ALA B 1 181 ? 0.384 7.008 8.977 1 98.88 181 ALA B C 1
ATOM 3115 O O . ALA B 1 181 ? -0.716 6.742 8.484 1 98.88 181 ALA B O 1
ATOM 3116 N N . ALA B 1 182 ? 0.999 6.145 9.789 1 98.88 182 ALA B N 1
ATOM 3117 C CA . ALA B 1 182 ? 0.395 4.852 10.109 1 98.88 182 ALA B CA 1
ATOM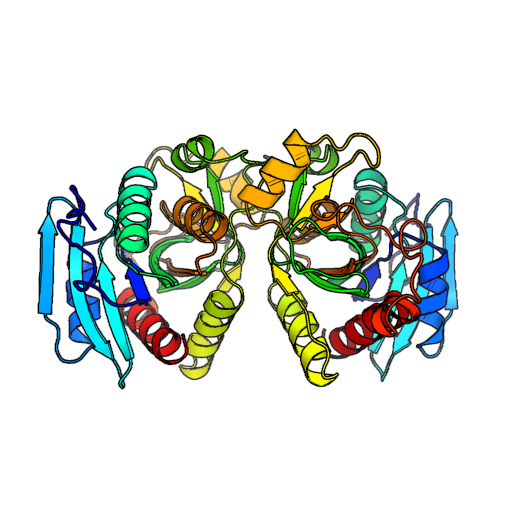 3118 C C . ALA B 1 182 ? -0.971 5.035 10.766 1 98.88 182 ALA B C 1
ATOM 3120 O O . ALA B 1 182 ? -1.931 4.344 10.414 1 98.88 182 ALA B O 1
ATOM 3121 N N . ALA B 1 183 ? -1.058 5.953 11.727 1 98.75 183 ALA B N 1
ATOM 3122 C CA . ALA B 1 183 ? -2.326 6.219 12.398 1 98.75 183 ALA B CA 1
ATOM 3123 C C . ALA B 1 183 ? -3.359 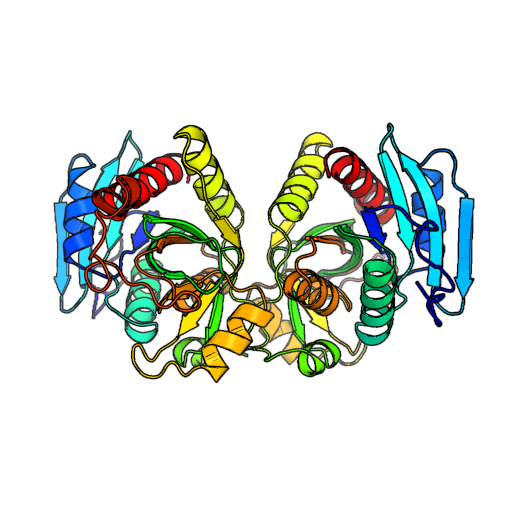6.773 11.422 1 98.75 183 ALA B C 1
ATOM 3125 O O . ALA B 1 183 ? -4.523 6.371 11.445 1 98.75 183 ALA B O 1
ATOM 3126 N N . LEU B 1 184 ? -2.9 7.719 10.594 1 98.88 184 LEU B N 1
ATOM 3127 C CA . LEU B 1 184 ? -3.787 8.305 9.602 1 98.88 184 LEU B CA 1
ATOM 3128 C C . LEU B 1 184 ? -4.367 7.227 8.688 1 98.88 184 LEU B C 1
ATOM 3130 O O . LEU B 1 184 ? -5.586 7.156 8.5 1 98.88 184 LEU B O 1
ATOM 3134 N N . PHE B 1 185 ? -3.52 6.355 8.078 1 98.94 185 PHE B N 1
ATOM 3135 C CA . PHE B 1 185 ? -3.943 5.301 7.164 1 98.94 185 PHE B CA 1
ATOM 3136 C C . PHE B 1 185 ? -4.863 4.312 7.867 1 98.94 185 PHE B C 1
ATOM 3138 O O . PHE B 1 185 ? -5.883 3.898 7.309 1 98.94 185 PHE B O 1
ATOM 3145 N N . THR B 1 186 ? -4.52 3.926 9.078 1 98.88 186 THR B N 1
ATOM 3146 C CA . THR B 1 186 ? -5.281 2.945 9.844 1 98.88 186 THR B CA 1
ATOM 3147 C C . THR B 1 186 ? -6.695 3.447 10.109 1 98.88 186 THR B C 1
ATOM 3149 O O . THR B 1 186 ? -7.672 2.752 9.812 1 98.88 186 THR B O 1
ATOM 3152 N N . LEU B 1 187 ? -6.793 4.656 10.594 1 98.81 187 LEU B N 1
ATOM 3153 C CA . LEU B 1 187 ? -8.094 5.203 10.961 1 98.81 187 LEU B CA 1
ATOM 3154 C C . LEU B 1 187 ? -8.953 5.438 9.727 1 98.81 187 LEU B C 1
ATOM 3156 O O . LEU B 1 187 ? -10.148 5.133 9.727 1 98.81 187 LEU B O 1
ATOM 3160 N N . ALA B 1 188 ? -8.312 5.984 8.68 1 98.81 188 ALA B N 1
ATOM 3161 C CA . ALA B 1 188 ? -9.07 6.219 7.457 1 98.81 188 ALA B CA 1
ATOM 3162 C C . ALA B 1 188 ? -9.617 4.91 6.891 1 98.81 188 ALA B C 1
ATOM 3164 O O . ALA B 1 188 ? -10.797 4.82 6.555 1 98.81 188 ALA B O 1
ATOM 3165 N N . ARG B 1 189 ? -8.773 3.906 6.797 1 98.56 189 ARG B N 1
ATOM 3166 C CA . ARG B 1 189 ? -9.18 2.611 6.262 1 98.56 189 ARG B CA 1
ATOM 3167 C C . ARG B 1 189 ? -10.328 2.02 7.074 1 98.56 189 ARG B C 1
ATOM 3169 O O . ARG B 1 189 ? -11.336 1.594 6.508 1 98.56 189 ARG B O 1
ATOM 3176 N N . ARG B 1 190 ? -10.25 2.023 8.383 1 98.25 190 ARG B N 1
ATOM 3177 C CA . ARG B 1 190 ? -11.234 1.408 9.266 1 98.25 190 ARG B CA 1
ATOM 3178 C C . ARG B 1 190 ? -12.586 2.107 9.148 1 98.25 190 ARG B C 1
ATOM 3180 O O . ARG B 1 190 ? -13.633 1.481 9.328 1 98.25 190 ARG B O 1
ATOM 3187 N N . LYS B 1 191 ? -12.547 3.357 8.805 1 98.19 191 LYS B N 1
ATOM 3188 C CA . LYS B 1 191 ? -13.773 4.148 8.773 1 98.19 191 LYS B CA 1
ATOM 3189 C C . LYS B 1 191 ? -14.336 4.242 7.359 1 98.19 191 LYS B C 1
ATOM 3191 O O . LYS B 1 191 ? -15.328 4.938 7.129 1 98.19 191 LYS B O 1
ATOM 3196 N N . GLY B 1 192 ? -13.664 3.561 6.41 1 97.94 192 GLY B N 1
ATOM 3197 C CA . GLY B 1 192 ? -14.109 3.631 5.027 1 97.94 192 GLY B CA 1
ATOM 3198 C C . GLY B 1 192 ? -13.82 4.969 4.375 1 97.94 192 GLY B C 1
ATOM 3199 O O . GLY B 1 192 ? -14.547 5.402 3.48 1 97.94 192 GLY B O 1
ATOM 3200 N N . LEU B 1 193 ? -12.844 5.699 4.926 1 98.75 193 LEU B N 1
ATOM 3201 C CA . LEU B 1 193 ? -12.391 6.984 4.398 1 98.75 193 LEU B CA 1
ATOM 3202 C C . LEU B 1 193 ? -11.133 6.809 3.545 1 98.75 193 LEU B C 1
ATOM 3204 O O . LEU B 1 193 ? -10.617 5.695 3.414 1 98.75 193 LEU B O 1
ATOM 3208 N N . ARG B 1 194 ? -10.695 7.887 2.873 1 98.88 194 ARG B N 1
ATOM 3209 C CA . ARG B 1 194 ? -9.516 7.855 2.02 1 98.88 194 ARG B CA 1
ATOM 3210 C C . ARG B 1 194 ? -8.375 8.664 2.635 1 98.88 194 ARG B C 1
ATOM 3212 O O . ARG B 1 194 ? -8.602 9.719 3.227 1 98.88 194 ARG B O 1
ATOM 3219 N N . ALA B 1 195 ? -7.164 8.141 2.502 1 98.94 195 ALA B N 1
ATOM 3220 C CA . ALA B 1 195 ? -6.02 8.898 2.998 1 98.94 195 ALA B CA 1
ATOM 3221 C C . ALA B 1 195 ? -4.781 8.648 2.146 1 98.94 195 ALA B C 1
ATOM 3223 O O . ALA B 1 195 ? -4.66 7.598 1.511 1 98.94 195 ALA B O 1
ATOM 3224 N N . GLY B 1 196 ? -3.893 9.539 2.029 1 98.94 196 GLY B N 1
ATOM 3225 C CA . GLY B 1 196 ? -2.559 9.469 1.456 1 98.94 196 GLY B CA 1
ATOM 3226 C C . GLY B 1 196 ? -1.558 10.367 2.158 1 98.94 196 GLY B C 1
ATOM 3227 O O . GLY B 1 196 ? -1.922 11.125 3.061 1 98.94 196 GLY B O 1
ATOM 3228 N N . ALA B 1 197 ? -0.32 10.227 1.84 1 98.94 197 ALA B N 1
ATOM 3229 C CA . ALA B 1 197 ? 0.715 11.023 2.494 1 98.94 197 ALA B CA 1
ATOM 3230 C C . ALA B 1 197 ? 1.867 11.32 1.537 1 98.94 197 ALA B C 1
ATOM 3232 O O . ALA B 1 197 ? 2.33 10.43 0.82 1 98.94 197 ALA B O 1
ATOM 3233 N N . ILE B 1 198 ? 2.271 12.523 1.516 1 98.88 198 ILE B N 1
ATOM 3234 C CA . ILE B 1 198 ? 3.506 12.961 0.877 1 98.88 198 ILE B CA 1
ATOM 3235 C C . ILE B 1 198 ? 4.391 13.672 1.899 1 98.88 198 ILE B C 1
ATOM 3237 O O . ILE B 1 198 ? 3.896 14.453 2.721 1 98.88 198 ILE B O 1
ATOM 3241 N N . CYS B 1 199 ? 5.672 13.367 1.912 1 98.44 199 CYS B N 1
ATOM 3242 C CA . CYS B 1 199 ? 6.629 13.977 2.83 1 98.44 199 CYS B CA 1
ATOM 3243 C C . CYS B 1 199 ? 7.867 14.461 2.088 1 98.44 199 CYS B C 1
ATOM 3245 O O . CYS B 1 199 ? 8.312 13.812 1.136 1 98.44 199 CYS B O 1
ATOM 3247 N N . THR B 1 200 ? 8.352 15.555 2.512 1 97.94 200 THR B N 1
ATOM 3248 C CA . THR B 1 200 ? 9.625 16.016 1.981 1 97.94 200 THR B CA 1
ATOM 3249 C C . THR B 1 200 ? 10.766 15.727 2.959 1 97.94 200 THR B C 1
ATOM 3251 O O . THR B 1 200 ? 10.586 15.828 4.176 1 97.94 200 THR B O 1
ATOM 3254 N N . VAL B 1 201 ? 11.93 15.391 2.434 1 97.44 201 VAL B N 1
ATOM 3255 C CA . VAL B 1 201 ? 13.047 14.867 3.211 1 97.44 201 VAL B CA 1
ATOM 3256 C C . VAL B 1 201 ? 13.844 16.016 3.818 1 97.44 201 VAL B C 1
ATOM 3258 O O . VAL B 1 201 ? 14.32 16.906 3.098 1 97.44 201 VAL B O 1
ATOM 3261 N N . ASP B 1 202 ? 13.992 15.961 5.133 1 94.88 202 ASP B N 1
ATOM 3262 C CA . ASP B 1 202 ? 14.75 17 5.82 1 94.88 202 ASP B CA 1
ATOM 3263 C C . ASP B 1 202 ? 16.094 16.469 6.324 1 94.88 202 ASP B C 1
ATOM 3265 O O . ASP B 1 202 ? 16.891 17.219 6.879 1 94.88 202 ASP B O 1
ATOM 3269 N N . GLY B 1 203 ? 16.297 15.234 6.188 1 93.88 203 GLY B N 1
ATOM 3270 C CA . GLY B 1 203 ? 17.516 14.555 6.598 1 93.88 203 GLY B CA 1
ATOM 3271 C C . GLY B 1 203 ? 17.562 13.094 6.172 1 93.88 203 GLY B C 1
ATOM 3272 O O . GLY B 1 203 ? 16.562 12.555 5.695 1 93.88 203 GLY B O 1
ATOM 3273 N N . ASN B 1 204 ? 18.719 12.516 6.285 1 95.19 204 ASN B N 1
ATOM 3274 C CA . ASN B 1 204 ? 18.906 11.102 5.98 1 95.19 204 ASN B CA 1
ATOM 3275 C C . ASN B 1 204 ? 19.625 10.383 7.109 1 95.19 204 ASN B C 1
ATOM 3277 O O . ASN B 1 204 ? 20.828 10.609 7.336 1 95.19 204 ASN B O 1
ATOM 3281 N N . LEU B 1 205 ? 18.984 9.484 7.738 1 94.44 205 LEU B N 1
ATOM 3282 C CA . LEU B 1 205 ? 19.5 8.82 8.93 1 94.44 205 LEU B CA 1
ATOM 3283 C C . LEU B 1 205 ? 20.578 7.797 8.562 1 94.44 205 LEU B C 1
ATOM 3285 O O . LEU B 1 205 ? 21.438 7.477 9.383 1 94.44 205 LEU B O 1
ATOM 3289 N N . VAL B 1 206 ? 20.5 7.242 7.363 1 94.19 206 VAL B N 1
ATOM 3290 C CA . VAL B 1 206 ? 21.484 6.277 6.895 1 94.19 206 VAL B CA 1
ATOM 3291 C C . VAL B 1 206 ? 22.797 6.996 6.551 1 94.19 206 VAL B C 1
ATOM 3293 O O . VAL B 1 206 ? 23.875 6.523 6.895 1 94.19 206 VAL B O 1
ATOM 3296 N N . GLU B 1 207 ? 22.656 8.188 6.008 1 90.81 207 GLU B N 1
ATOM 3297 C CA . GLU B 1 207 ? 23.828 8.953 5.574 1 90.81 207 GLU B CA 1
ATOM 3298 C C . GLU B 1 207 ? 24.312 9.875 6.684 1 90.81 207 GLU B C 1
ATOM 3300 O O . GLU B 1 207 ? 25.438 10.391 6.613 1 90.81 207 GLU B O 1
ATOM 3305 N N . GLY B 1 208 ? 23.531 10.07 7.68 1 87.88 208 GLY B N 1
ATOM 3306 C CA . GLY B 1 208 ? 23.906 10.922 8.797 1 87.88 208 GLY B CA 1
ATOM 3307 C C . GLY B 1 208 ? 23.828 12.398 8.469 1 87.88 208 GLY B C 1
ATOM 3308 O O . GLY B 1 208 ? 24.594 13.203 8.992 1 87.88 208 GLY B O 1
ATOM 3309 N N . THR B 1 209 ? 22.922 12.758 7.504 1 82.56 209 THR B N 1
ATOM 3310 C CA . THR B 1 209 ? 22.781 14.156 7.109 1 82.56 209 THR B CA 1
ATOM 3311 C C . THR B 1 209 ? 21.453 14.727 7.609 1 82.56 209 THR B C 1
ATOM 3313 O O . THR B 1 209 ? 20.484 14 7.777 1 82.56 209 THR B O 1
ATOM 3316 N N . GLN B 1 210 ? 21.5 16.016 7.945 1 78.88 210 GLN B N 1
ATOM 3317 C CA . GLN B 1 210 ? 20.312 16.734 8.391 1 78.88 210 GLN B CA 1
ATOM 3318 C C . GLN B 1 210 ? 20.312 18.172 7.895 1 78.88 210 GLN B C 1
ATOM 3320 O O . GLN B 1 210 ? 21.344 18.844 7.941 1 78.88 210 GLN B O 1
ATOM 3325 N N . LYS B 1 211 ? 19.234 18.5 7.484 1 75.12 211 LYS B N 1
ATOM 3326 C CA . LYS B 1 211 ? 19.109 19.891 7.035 1 75.12 211 LYS B CA 1
ATOM 3327 C C . LYS B 1 211 ? 19.438 20.859 8.164 1 75.12 211 LYS B C 1
ATOM 3329 O O . LYS B 1 211 ? 18.906 20.75 9.266 1 75.12 211 LYS B O 1
ATOM 3334 N N . GLY B 1 212 ? 20.078 21.812 7.898 1 64.5 212 GLY B N 1
ATOM 3335 C CA . GLY B 1 212 ? 20.453 22.828 8.859 1 64.5 212 GLY B CA 1
ATOM 3336 C C . GLY B 1 212 ? 21.625 22.422 9.734 1 64.5 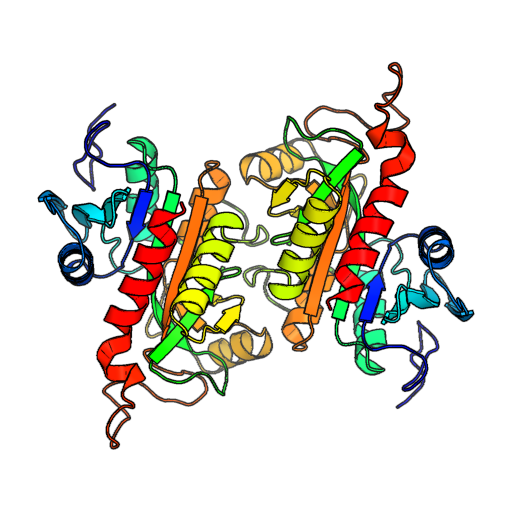212 GLY B C 1
ATOM 3337 O O . GLY B 1 212 ? 22.266 23.266 10.359 1 64.5 212 GLY B O 1
ATOM 3338 N N . ALA B 1 213 ? 21.906 21.062 9.875 1 64.75 213 ALA B N 1
ATOM 3339 C CA . ALA B 1 213 ? 22.969 20.641 10.773 1 64.75 213 ALA B CA 1
ATOM 3340 C C . ALA B 1 213 ? 24.234 20.281 9.984 1 64.75 213 ALA B C 1
ATOM 3342 O O . ALA B 1 213 ? 25.344 20.531 10.445 1 64.75 213 ALA B O 1
ATOM 3343 N N . THR B 1 214 ? 24.078 19.672 8.891 1 60.94 214 THR B N 1
ATOM 3344 C CA . THR B 1 214 ? 25.234 19.203 8.156 1 60.94 214 THR B CA 1
ATOM 3345 C C . THR B 1 214 ? 25.625 20.203 7.062 1 60.94 214 THR B C 1
ATOM 3347 O O . THR B 1 214 ? 26.391 19.859 6.156 1 60.94 214 THR B O 1
ATOM 3350 N N . ASP B 1 215 ? 25.156 21.375 7.078 1 53.28 215 ASP B N 1
ATOM 3351 C CA . ASP B 1 215 ? 25.172 22.328 5.973 1 53.28 215 ASP B CA 1
ATOM 3352 C C . ASP B 1 215 ? 26.594 22.844 5.715 1 53.28 215 ASP B C 1
ATOM 3354 O O . ASP B 1 215 ? 26.859 24.031 5.836 1 53.28 215 ASP B O 1
ATOM 3358 N N . ASP B 1 216 ? 27.578 22.125 6.125 1 52.12 216 ASP B N 1
ATOM 3359 C CA . ASP B 1 216 ? 28.688 22.906 5.605 1 52.12 216 ASP B CA 1
ATOM 3360 C C . ASP B 1 216 ? 28.469 23.297 4.148 1 52.12 216 ASP B C 1
ATOM 3362 O O . ASP B 1 216 ? 29.078 24.234 3.643 1 52.12 216 ASP B O 1
ATOM 3366 N N . GLU B 1 217 ? 27.891 22.391 3.328 1 56.19 217 GLU B N 1
ATOM 3367 C CA . GLU B 1 217 ? 27.703 22.641 1.903 1 56.19 217 GLU B CA 1
ATOM 3368 C C . GLU B 1 217 ? 26.328 23.219 1.621 1 56.19 217 GLU B C 1
ATOM 3370 O O . GLU B 1 217 ? 25.375 22.969 2.377 1 56.19 217 GLU B O 1
ATOM 3375 N N . GLU B 1 218 ? 26.281 24.219 0.828 1 61.38 218 GLU B N 1
ATOM 3376 C CA . GLU B 1 218 ? 25.078 24.859 0.301 1 61.38 218 GLU B CA 1
ATOM 3377 C C . GLU B 1 218 ? 24.016 23.828 -0.04 1 61.38 218 GLU B C 1
ATOM 3379 O O . GLU B 1 218 ? 24.266 22.891 -0.793 1 61.38 218 GLU B O 1
ATOM 3384 N N . LEU B 1 219 ? 22.984 23.734 0.809 1 71.75 219 LEU B N 1
ATOM 3385 C CA . LEU B 1 219 ? 21.859 22.859 0.5 1 71.75 219 LEU B CA 1
ATOM 3386 C C . LEU B 1 219 ? 21.438 23.016 -0.954 1 71.75 219 LEU B C 1
ATOM 3388 O O . LEU B 1 219 ? 21.484 24.125 -1.503 1 71.75 219 LEU B O 1
ATOM 3392 N N . PRO B 1 220 ? 21.266 21.812 -1.576 1 75.19 220 PRO B N 1
ATOM 3393 C CA . PRO B 1 220 ? 20.734 21.891 -2.938 1 75.19 220 PRO B CA 1
ATOM 3394 C C . PRO B 1 220 ? 19.484 22.781 -3.025 1 75.19 220 PRO B C 1
ATOM 3396 O O . PRO B 1 220 ? 18.828 23.031 -2.01 1 75.19 220 PRO B O 1
ATOM 3399 N N . GLU B 1 221 ? 19.281 23.359 -4.18 1 79.06 221 GLU B N 1
ATOM 3400 C CA . GLU B 1 221 ? 18.141 24.234 -4.434 1 79.06 221 GLU B CA 1
ATOM 3401 C C . GLU B 1 221 ? 16.828 23.562 -4.016 1 79.06 221 GLU B C 1
ATOM 3403 O O . GLU B 1 221 ? 15.953 24.203 -3.432 1 79.06 221 GLU B O 1
ATOM 3408 N N . LYS B 1 222 ? 16.781 22.234 -4.234 1 84.38 222 LYS B N 1
ATOM 3409 C CA . LYS B 1 222 ? 15.547 21.516 -3.939 1 84.38 222 LYS B CA 1
ATOM 3410 C C . LYS B 1 222 ? 15.289 21.453 -2.436 1 84.38 222 LYS B C 1
ATOM 3412 O O . LYS B 1 222 ? 14.156 21.25 -2.002 1 84.38 222 LYS B O 1
ATOM 3417 N N . ALA B 1 223 ? 16.281 21.641 -1.68 1 86.56 223 ALA B N 1
ATOM 3418 C CA . ALA B 1 223 ? 16.141 21.625 -0.226 1 86.56 223 ALA B CA 1
ATOM 3419 C C . ALA B 1 223 ? 15.547 22.938 0.28 1 86.56 223 ALA B C 1
ATOM 3421 O O . ALA B 1 223 ? 14.898 22.969 1.327 1 86.56 223 ALA B O 1
ATOM 3422 N N . LYS B 1 224 ? 15.727 24 -0.465 1 85.31 224 LYS B N 1
ATOM 3423 C CA . LYS B 1 224 ? 15.352 25.328 -0.007 1 85.31 224 LYS B CA 1
ATOM 3424 C C . LYS B 1 224 ? 13.844 25.547 -0.118 1 85.31 224 LYS B C 1
ATOM 3426 O O . LYS B 1 224 ? 13.234 26.203 0.735 1 85.31 224 LYS B O 1
ATOM 3431 N N . ASN B 1 225 ? 13.25 24.969 -1.037 1 90.81 225 ASN B N 1
ATOM 3432 C CA . ASN B 1 225 ? 11.828 25.203 -1.244 1 90.81 225 ASN B CA 1
ATOM 3433 C C . ASN B 1 225 ? 11.031 23.906 -1.145 1 90.81 225 ASN B C 1
ATOM 3435 O O . ASN B 1 225 ? 9.961 23.781 -1.734 1 90.81 225 ASN B O 1
ATOM 3439 N N . ASN B 1 226 ? 11.594 22.922 -0.404 1 93 226 ASN B N 1
ATOM 3440 C CA . ASN B 1 226 ? 11.023 21.578 -0.392 1 93 226 ASN B CA 1
ATOM 3441 C C . ASN B 1 226 ? 9.602 21.578 0.166 1 93 226 ASN B C 1
ATOM 3443 O O . ASN B 1 226 ? 8.719 20.922 -0.38 1 93 226 ASN B O 1
ATOM 3447 N N . VAL B 1 227 ? 9.352 22.375 1.19 1 94.25 227 VAL B N 1
ATOM 3448 C CA . VAL B 1 227 ? 8.023 22.406 1.789 1 94.25 227 VAL B CA 1
ATOM 3449 C C . VAL B 1 227 ? 7.027 23.016 0.805 1 94.25 227 VAL B C 1
ATOM 3451 O O . VAL B 1 227 ? 5.934 22.469 0.603 1 94.25 227 VAL B O 1
ATOM 3454 N N . GLU B 1 228 ? 7.422 24.062 0.151 1 95.25 228 GLU B N 1
ATOM 3455 C CA . GLU B 1 228 ? 6.566 24.703 -0.847 1 95.25 228 GLU B CA 1
ATOM 3456 C C . GLU B 1 228 ? 6.25 23.75 -1.993 1 95.25 228 GLU B C 1
ATOM 3458 O O . GLU B 1 228 ? 5.121 23.719 -2.492 1 95.25 228 GLU B O 1
ATOM 3463 N N . ARG B 1 229 ? 7.258 23.016 -2.4 1 96.69 229 ARG B N 1
ATOM 3464 C CA . ARG B 1 229 ? 7.062 22.047 -3.473 1 96.69 229 ARG B CA 1
ATOM 3465 C C . ARG B 1 229 ? 6.082 20.953 -3.053 1 96.69 229 ARG B C 1
ATOM 3467 O O . ARG B 1 229 ? 5.195 20.578 -3.82 1 96.69 229 ARG B O 1
ATOM 3474 N N . ALA B 1 230 ? 6.215 20.453 -1.837 1 98 230 ALA B N 1
ATOM 3475 C CA . ALA B 1 230 ? 5.293 19.438 -1.323 1 98 230 ALA B CA 1
ATOM 3476 C C . ALA B 1 230 ? 3.867 19.984 -1.264 1 98 230 ALA B C 1
ATOM 3478 O O . ALA B 1 230 ? 2.916 19.281 -1.61 1 98 230 ALA B O 1
ATOM 3479 N N . ILE B 1 231 ? 3.713 21.219 -0.844 1 98.31 231 ILE B N 1
ATOM 3480 C CA . ILE B 1 231 ? 2.41 21.875 -0.76 1 98.31 231 ILE B CA 1
ATOM 3481 C C . ILE B 1 231 ? 1.778 21.938 -2.148 1 98.31 231 ILE B C 1
ATOM 3483 O O . ILE B 1 231 ? 0.616 21.562 -2.328 1 98.31 231 ILE B O 1
ATOM 3487 N N . SER B 1 232 ? 2.543 22.359 -3.121 1 98.31 232 SER B N 1
ATOM 3488 C CA . SER B 1 232 ? 2.023 22.531 -4.473 1 98.31 232 SER B CA 1
ATOM 3489 C C . SER B 1 232 ? 1.566 21.188 -5.062 1 98.31 232 SER B C 1
ATOM 3491 O O . SER B 1 232 ? 0.499 21.109 -5.672 1 98.31 232 SER B O 1
ATOM 3493 N N . ILE B 1 233 ? 2.389 20.172 -4.875 1 98.62 233 ILE B N 1
ATOM 3494 C CA . ILE B 1 233 ? 2.027 18.844 -5.359 1 98.62 233 ILE B CA 1
ATOM 3495 C C . ILE B 1 233 ? 0.715 18.406 -4.719 1 98.62 233 ILE B C 1
ATOM 3497 O O . ILE B 1 233 ? -0.182 17.906 -5.402 1 98.62 233 ILE B O 1
ATOM 3501 N N . THR B 1 234 ? 0.588 18.609 -3.42 1 98.88 234 THR B N 1
ATOM 3502 C CA . THR B 1 234 ? -0.579 18.172 -2.66 1 98.88 234 THR B CA 1
ATOM 3503 C C . THR B 1 234 ? -1.829 18.922 -3.115 1 98.88 234 THR B C 1
ATOM 3505 O O . THR B 1 234 ? -2.893 18.328 -3.283 1 98.88 234 THR B O 1
ATOM 3508 N N . LEU B 1 235 ? -1.695 20.219 -3.316 1 98.88 235 LEU B N 1
ATOM 3509 C CA . LEU B 1 235 ? -2.822 21.031 -3.764 1 98.88 235 LEU B CA 1
ATOM 3510 C C . LEU B 1 235 ? -3.271 20.609 -5.16 1 98.88 235 LEU B C 1
ATOM 3512 O O . LEU B 1 235 ? -4.469 20.531 -5.434 1 98.88 235 LEU B O 1
ATOM 3516 N N . ASP B 1 236 ? -2.307 20.375 -6.043 1 98.81 236 ASP B N 1
ATOM 3517 C CA . ASP B 1 236 ? -2.652 19.875 -7.371 1 98.81 236 ASP B CA 1
ATOM 3518 C C . ASP B 1 236 ? -3.404 18.547 -7.289 1 98.81 236 ASP B C 1
ATOM 3520 O O . ASP B 1 236 ? -4.406 18.359 -7.977 1 98.81 236 ASP B O 1
ATOM 3524 N N . ALA B 1 237 ? -2.914 17.625 -6.457 1 98.81 237 ALA B N 1
ATOM 3525 C CA . ALA B 1 237 ? -3.598 16.344 -6.273 1 98.81 237 ALA B CA 1
ATOM 3526 C C . ALA B 1 237 ? -5.016 16.547 -5.746 1 98.81 237 ALA B C 1
ATOM 3528 O O . ALA B 1 237 ? -5.945 15.859 -6.164 1 98.81 237 ALA B O 1
ATOM 3529 N N . ALA B 1 238 ? -5.191 17.516 -4.863 1 98.56 238 ALA B N 1
ATOM 3530 C CA . ALA B 1 238 ? -6.477 17.812 -4.23 1 98.56 238 ALA B CA 1
ATOM 3531 C C . ALA B 1 238 ? -7.531 18.156 -5.277 1 98.56 238 ALA B C 1
ATOM 3533 O O . ALA B 1 238 ? -8.711 17.828 -5.117 1 98.56 238 ALA B O 1
ATOM 3534 N N . THR B 1 239 ? -7.137 18.797 -6.344 1 98.38 239 THR B N 1
ATOM 3535 C CA . THR B 1 239 ? -8.078 19.25 -7.363 1 98.38 239 THR B CA 1
ATOM 3536 C C . THR B 1 239 ? -8.766 18.047 -8.023 1 98.38 239 THR B C 1
ATOM 3538 O O . THR B 1 239 ? -9.883 18.172 -8.531 1 98.38 239 THR B O 1
ATOM 3541 N N . SER B 1 240 ? -8.102 16.891 -7.973 1 97.31 240 SER B N 1
ATOM 3542 C CA . SER B 1 240 ? -8.625 15.688 -8.625 1 97.31 240 SER B CA 1
ATOM 3543 C C . SER B 1 240 ? -9.32 14.773 -7.621 1 97.31 240 SER B C 1
ATOM 3545 O O . SER B 1 240 ? -9.844 13.719 -7.988 1 97.31 240 SER B O 1
ATOM 3547 N N . LEU B 1 241 ? -9.227 15.109 -6.359 1 97.56 241 LEU B N 1
ATOM 3548 C CA . LEU B 1 241 ? -9.758 14.258 -5.305 1 97.56 241 LEU B CA 1
ATOM 3549 C C . LEU B 1 241 ? -11.109 14.781 -4.82 1 97.56 241 LEU B C 1
ATOM 3551 O O . LEU B 1 241 ? -11.945 14 -4.348 1 97.56 241 LEU B O 1
#

pLDDT: mean 95.57, std 7.76, range [52.12, 98.94]